Protein 5Y6U (pdb70)

B-factor: mean 15.52, std 7.31, range [3.5, 51.88]

Foldseek 3Di:
DDAFDFLQAAADDPDDGQWDDDDQKIWGDWFWQAGSVGHRDDDDPLRRLVSSVSRVQRRQVSLQHHLQFWAEKEKEFQDVVCVVSSVVSVCVRCVVHDHHYYYDYDPADPVRGGMIMITMGGRD/DDAFDDLQAAAPDDDDGQWDADDQKIWGDKFWQAGSVGDHDDDDPLNRLVSSVSRVQRRQVSSQWHLLFWAEKEKEFQDPVCVVSSVVNVCVRCPVPDHHYDYDYDPADPVRTGMIMITMGGRD/DDAFDDLQAAAPDDDDGQWDADDQKIKGDWFFQAGSVGHHDDDDPLNRLVSSVSNVQRRQVSLQHHLLFWAEKEKEFQDVVCVVSSVVNVCVRCVPPPHHYDYDYDPADVVRTGMIMITMGGRD

Nearest PDB structures (foldseek):
  5y6u-assembly1_C  TM=1.005E+00  e=2.938E-27  Bacillus subtilis subsp. natto BEST195
  3quw-assembly1_A  TM=9.951E-01  e=4.494E-18  Saccharomyces cerevisiae
  2csl-assembly1_B  TM=9.865E-01  e=6.210E-18  Thermus thermophilus HB8
  1jd1-assembly1_F  TM=9.875E-01  e=7.540E-18  Saccharomyces cerevisiae
  7kgc-assembly2_A  TM=9.621E-01  e=3.652E-16  Trichomonas vaginalis

Secondary structure (DSSP, 8-state):
-EEE--TTS----SS--SEEEETTEEEEPPB-SB-TTSPBPPSSHHHHHHHHHHHHHHHHHHTT--GGGEEEEEEEES-GGGHHHHHHHHHHHSSS---EEEEEE-SB-GGG-SEEEEEEEE--/-EEE--TTS----SS--SEEEETTEEEEPPB-SB-TTS-B--S-HHHHHHHHHHHHHHHHHHTT--GGGEEEEEEEES-GGGHHHHHHHHHHHSSSS--EEEEEE-SB-GGG-SEEEEEEEE--/-EEE--TTS----SS--SEEEETTEEEEPPB-SB-TTSPBP-S-HHHHHHHHHHHHHHHHHHTT--GGGEEEEEEEES-GGGHHHHHHHHHHHSSSS--EEEEEE-SB-GGG-SEEEEEEEE--

CATH classification: 3.30.1330.40

Sequence (372 aa):
TKAVHTKHAPAAIGPYSQGIIVNNMFYSSGQIPLTPSGEMVNGDIKEQTHQVFSNLKAVLEEAGASFETVVKATVFIADMEQFAEVNEVYGQYFDTHKPARSCVEVARLPKDALVEIEVIALVKTKAVHTKHAPAAIGPYSQGIIVNNMFYSSGQIPLTPSGEMVNGDIKEQTHQVFSNLKAVLEEAGASFETVVKATVFIADMEQFAEVNEVYGQYFDTHKPARSCVEVARLPKDALVEIEVIALVKTKAVHTKHAPAAIGPYSQGIIVNNMFYSSGQIPLTPSGEMVNGDIKEQTHQVFSNLKAVLEEAGASFETVVKATVFIADMEQFAEVNEVYGQYFDTTHKPARSCVEVARLPKDALVEIEVIALVK

Structure (mmCIF, N/CA/C/O backbone):
data_5Y6U
#
_entry.id   5Y6U
#
_cell.length_a   53.767
_cell.length_b   53.767
_cell.length_c   203.941
_cell.angle_alpha   90.00
_cell.angle_beta   90.00
_cell.angle_gamma   120.00
#
_symmetry.space_group_name_H-M   'P 65'
#
loop_
_entity.id
_entity.type
_entity.pdbx_description
1 polymer 'YabJ protein'
2 non-polymer 'ACETIC ACID'
3 water water
#
loop_
_atom_site.group_PDB
_atom_site.id
_atom_site.type_symbol
_atom_site.label_atom_id
_atom_site.label_alt_id
_atom_site.label_comp_id
_atom_site.label_asym_id
_atom_site.label_entity_id
_atom_site.label_seq_id
_atom_site.pdbx_PDB_ins_code
_atom_site.Cartn_x
_atom_site.Cartn_y
_atom_site.Cartn_z
_atom_site.occupancy
_atom_site.B_iso_or_equiv
_atom_site.auth_seq_id
_atom_site.auth_comp_id
_atom_site.auth_asym_id
_atom_site.auth_atom_id
_atom_site.pdbx_PDB_model_num
ATOM 1 N N . THR A 1 2 ? -35.778 14.118 21.845 1.00 16.58 2 THR A N 1
ATOM 2 C CA . THR A 1 2 ? -35.473 14.955 20.641 1.00 16.76 2 THR A CA 1
ATOM 3 C C . THR A 1 2 ? -35.268 16.410 21.069 1.00 16.43 2 THR A C 1
ATOM 4 O O . THR A 1 2 ? -35.907 16.863 22.012 1.00 16.89 2 THR A O 1
ATOM 8 N N . LYS A 1 3 ? -34.394 17.135 20.369 1.00 15.61 3 LYS A N 1
ATOM 9 C CA . LYS A 1 3 ? -33.910 18.439 20.835 1.00 15.39 3 LYS A CA 1
ATOM 10 C C . LYS A 1 3 ? -33.677 19.398 19.669 1.00 13.70 3 LYS A C 1
ATOM 11 O O . LYS A 1 3 ? -33.110 19.001 18.656 1.00 12.99 3 LYS A O 1
ATOM 17 N N . ALA A 1 4 ? -34.099 20.653 19.831 1.00 12.58 4 ALA A N 1
ATOM 18 C CA . ALA A 1 4 ? -33.757 21.723 18.894 1.00 12.16 4 ALA A CA 1
ATOM 19 C C . ALA A 1 4 ? -32.351 22.234 19.193 1.00 11.86 4 ALA A C 1
ATOM 20 O O . ALA A 1 4 ? -31.952 22.327 20.354 1.00 12.40 4 ALA A O 1
ATOM 22 N N . VAL A 1 5 ? -31.620 22.566 18.136 1.00 11.35 5 VAL A N 1
ATOM 23 C CA . VAL A 1 5 ? -30.234 23.022 18.225 1.00 11.32 5 VAL A CA 1
ATOM 24 C C . VAL A 1 5 ? -30.223 24.546 18.077 1.00 11.31 5 VAL A C 1
ATOM 25 O O . VAL A 1 5 ? -30.849 25.085 17.159 1.00 11.13 5 VAL A O 1
ATOM 29 N N . HIS A 1 6 ? -29.539 25.223 18.999 1.00 11.39 6 HIS A N 1
ATOM 30 C CA . HIS A 1 6 ? -29.437 26.689 19.005 1.00 11.77 6 HIS A CA 1
ATOM 31 C C . HIS A 1 6 ? -27.982 27.084 19.198 1.00 11.36 6 HIS A C 1
ATOM 32 O O . HIS A 1 6 ? -27.359 26.696 20.193 1.00 11.56 6 HIS A O 1
ATOM 39 N N . THR A 1 7 ? -27.452 27.870 18.266 1.00 10.98 7 THR A N 1
ATOM 40 C CA . THR A 1 7 ? -26.098 28.414 18.386 1.00 10.82 7 THR A CA 1
ATOM 41 C C . THR A 1 7 ? -26.057 29.873 17.948 1.00 11.01 7 THR A C 1
ATOM 42 O O . THR A 1 7 ? -26.646 30.242 16.932 1.00 10.64 7 THR A O 1
ATOM 46 N N . LYS A 1 8 ? -25.331 30.691 18.711 1.00 11.11 8 LYS A N 1
ATOM 47 C CA . LYS A 1 8 ? -25.100 32.091 18.352 1.00 11.51 8 LYS A CA 1
ATOM 48 C C . LYS A 1 8 ? -24.004 32.273 17.293 1.00 10.94 8 LYS A C 1
ATOM 49 O O . LYS A 1 8 ? -23.729 33.398 16.881 1.00 10.85 8 LYS A O 1
ATOM 55 N N . HIS A 1 9 ? -23.395 31.178 16.832 1.00 10.54 9 HIS A N 1
ATOM 56 C CA . HIS A 1 9 ? -22.288 31.240 15.872 1.00 10.46 9 HIS A CA 1
ATOM 57 C C . HIS A 1 9 ? -22.725 30.911 14.445 1.00 10.40 9 HIS A C 1
ATOM 58 O O . HIS A 1 9 ? -21.900 30.710 13.567 1.00 10.38 9 HIS A O 1
ATOM 65 N N . ALA A 1 10 ? -24.038 30.881 14.235 1.00 10.20 10 ALA A N 1
ATOM 66 C CA . ALA A 1 10 ? -24.644 30.871 12.912 1.00 10.26 10 ALA A CA 1
ATOM 67 C C . ALA A 1 10 ? -25.802 31.871 12.963 1.00 10.36 10 ALA A C 1
ATOM 68 O O . ALA A 1 10 ? -26.252 32.225 14.055 1.00 10.11 10 ALA A O 1
ATOM 70 N N . PRO A 1 11 ? -26.296 32.330 11.797 1.00 10.56 11 PRO A N 1
ATOM 71 C CA . PRO A 1 11 ? -27.477 33.201 11.811 1.00 10.85 11 PRO A CA 1
ATOM 72 C C . PRO A 1 11 ? -28.643 32.585 12.584 1.00 10.82 11 PRO A C 1
ATOM 73 O O . PRO A 1 11 ? -28.875 31.369 12.516 1.00 10.69 11 PRO A O 1
ATOM 77 N N . ALA A 1 12 ? -29.359 33.419 13.327 1.00 11.02 12 ALA A N 1
ATOM 78 C CA . ALA A 1 12 ? -30.475 32.962 14.137 1.00 11.44 12 ALA A CA 1
ATOM 79 C C . ALA A 1 12 ? -31.600 32.437 13.263 1.00 11.53 12 ALA A C 1
ATOM 80 O O . ALA A 1 12 ? -31.855 32.972 12.187 1.00 11.74 12 ALA A O 1
ATOM 82 N N . ALA A 1 13 ? -32.254 31.372 13.721 1.00 11.99 13 ALA A N 1
ATOM 83 C CA . ALA A 1 13 ? -33.478 30.914 13.084 1.00 12.33 13 ALA A CA 1
ATOM 84 C C . ALA A 1 13 ? -34.576 31.883 13.503 1.00 12.82 13 ALA A C 1
ATOM 85 O O . ALA A 1 13 ? -34.908 31.962 14.677 1.00 14.17 13 ALA A O 1
ATOM 87 N N . ILE A 1 14 ? -35.094 32.644 12.541 1.00 13.00 14 ILE A N 1
ATOM 88 C CA . ILE A 1 14 ? -36.100 33.667 12.795 1.00 13.49 14 ILE A CA 1
ATOM 89 C C . ILE A 1 14 ? -37.429 33.186 12.219 1.00 13.09 14 ILE A C 1
ATOM 90 O O . ILE A 1 14 ? -37.635 33.234 11.006 1.00 13.97 14 ILE A O 1
ATOM 95 N N . GLY A 1 15 ? -38.312 32.721 13.099 1.00 12.58 15 GLY A N 1
ATOM 96 C CA . GLY A 1 15 ? -39.619 32.199 12.701 1.00 12.03 15 GLY A CA 1
ATOM 97 C C . GLY A 1 15 ? -39.804 30.729 13.054 1.00 11.50 15 GLY A C 1
ATOM 98 O O . GLY A 1 15 ? -39.163 30.217 13.980 1.00 11.35 15 GLY A O 1
ATOM 99 N N . PRO A 1 16 ? -40.684 30.027 12.314 1.00 10.87 16 PRO A N 1
ATOM 100 C CA . PRO A 1 16 ? -41.147 28.700 12.726 1.00 10.44 16 PRO A CA 1
ATOM 101 C C . PRO A 1 16 ? -40.226 27.537 12.325 1.00 10.11 16 PRO A C 1
ATOM 102 O O . PRO A 1 16 ? -40.685 26.541 11.777 1.00 10.00 16 PRO A O 1
ATOM 106 N N . TYR A 1 17 ? -38.937 27.666 12.622 1.00 9.72 17 TYR A N 1
ATOM 107 C CA . TYR A 1 17 ? -37.956 26.618 12.329 1.00 9.61 17 TYR A CA 1
ATOM 108 C C . TYR A 1 17 ? -36.789 26.758 13.295 1.00 9.36 17 TYR A C 1
ATOM 109 O O . TYR A 1 17 ? -36.652 27.788 13.965 1.00 9.21 17 TYR A O 1
ATOM 118 N N . SER A 1 18 ? -35.978 25.708 13.370 1.00 8.96 18 SER A N 1
ATOM 119 C CA . SER A 1 18 ? -34.766 25.686 14.188 1.00 9.03 18 SER A CA 1
ATOM 120 C C . SER A 1 18 ? -33.572 25.502 13.283 1.00 9.01 18 SER A C 1
ATOM 121 O O . SER A 1 18 ? -33.691 24.913 12.208 1.00 8.90 18 SER A O 1
ATOM 124 N N . GLN A 1 19 ? -32.413 25.984 13.726 1.00 9.08 19 GLN A N 1
ATOM 125 C CA . GLN A 1 19 ? -31.161 25.767 12.994 1.00 8.95 19 GLN A CA 1
ATOM 126 C C . GLN A 1 19 ? -30.916 24.285 12.709 1.00 8.77 19 GLN A C 1
ATOM 127 O O . GLN A 1 19 ? -30.356 23.927 11.673 1.00 8.81 19 GLN A O 1
ATOM 133 N N . GLY A 1 20 ? -31.328 23.436 13.641 1.00 8.50 20 GLY A N 1
ATOM 134 C CA . GLY A 1 20 ? -31.411 22.011 13.388 1.00 8.53 20 GLY A CA 1
ATOM 135 C C . GLY A 1 20 ? -32.143 21.281 14.490 1.00 8.63 20 GLY A C 1
ATOM 136 O O . GLY A 1 20 ? -32.528 21.885 15.496 1.00 8.44 20 GLY A O 1
ATOM 137 N N . ILE A 1 21 ? -32.321 19.977 14.284 1.00 8.73 21 ILE A N 1
ATOM 138 C CA . ILE A 1 21 ? -33.027 19.096 15.209 1.00 9.01 21 ILE A CA 1
ATOM 139 C C . ILE A 1 21 ? -32.219 17.818 15.366 1.00 8.97 21 ILE A C 1
ATOM 140 O O . ILE A 1 21 ? -31.760 17.255 14.372 1.00 9.57 21 ILE A O 1
ATOM 145 N N . ILE A 1 22 ? -32.071 17.366 16.610 1.00 8.93 22 ILE A N 1
ATOM 146 C CA . ILE A 1 22 ? -31.518 16.050 16.907 1.00 8.94 22 ILE A CA 1
ATOM 147 C C . ILE A 1 22 ? -32.683 15.121 17.197 1.00 8.80 22 ILE A C 1
ATOM 148 O O . ILE A 1 22 ? -33.545 15.443 18.017 1.00 8.78 22 ILE A O 1
ATOM 153 N N . VAL A 1 23 ? -32.696 13.973 16.527 1.00 8.76 23 VAL A N 1
ATOM 154 C CA . VAL A 1 23 ? -33.686 12.928 16.772 1.00 8.82 23 VAL A CA 1
ATOM 155 C C . VAL A 1 23 ? -32.960 11.589 16.715 1.00 8.85 23 VAL A C 1
ATOM 156 O O . VAL A 1 23 ? -32.150 11.360 15.810 1.00 8.92 23 VAL A O 1
ATOM 160 N N . ASN A 1 24 ? -33.247 10.714 17.681 1.00 9.00 24 ASN A N 1
ATOM 161 C CA . ASN A 1 24 ? -32.513 9.464 17.823 1.00 9.09 24 ASN A CA 1
ATOM 162 C C . ASN A 1 24 ? -31.017 9.817 17.919 1.00 9.03 24 ASN A C 1
ATOM 163 O O . ASN A 1 24 ? -30.652 10.633 18.765 1.00 9.00 24 ASN A O 1
ATOM 168 N N . ASN A 1 25 ? -30.169 9.250 17.061 1.00 9.09 25 ASN A N 1
ATOM 169 C CA . ASN A 1 25 ? -28.752 9.619 17.010 1.00 9.15 25 ASN A CA 1
ATOM 170 C C . ASN A 1 25 ? -28.399 10.445 15.767 1.00 9.43 25 ASN A C 1
ATOM 171 O O . ASN A 1 25 ? -27.236 10.515 15.390 1.00 9.53 25 ASN A O 1
ATOM 176 N N . MET A 1 26 ? -29.398 11.091 15.163 1.00 9.47 26 MET A N 1
ATOM 177 C CA . MET A 1 26 ? -29.210 11.839 13.916 1.00 9.66 26 MET A CA 1
ATOM 178 C C . MET A 1 26 ? -29.495 13.322 14.089 1.00 9.52 26 MET A C 1
ATOM 179 O O . MET A 1 26 ? -30.325 13.722 14.906 1.00 9.70 26 MET A O 1
ATOM 184 N N . PHE A 1 27 ? -28.793 14.121 13.291 1.00 9.17 27 PHE A N 1
ATOM 185 C CA . PHE A 1 27 ? -28.938 15.571 13.275 1.00 9.14 27 PHE A CA 1
ATOM 186 C C . PHE A 1 27 ? -29.395 15.990 11.887 1.00 8.95 27 PHE A C 1
ATOM 187 O O . PHE A 1 27 ? -28.771 15.610 10.895 1.00 9.13 27 PHE A O 1
ATOM 195 N N . TYR A 1 28 ? -30.485 16.753 11.830 1.00 8.69 28 TYR A N 1
ATOM 196 C CA . TYR A 1 28 ? -30.950 17.393 10.599 1.00 8.56 28 TYR A CA 1
ATOM 197 C C . TYR A 1 28 ? -30.717 18.891 10.709 1.00 8.31 28 TYR A C 1
ATOM 198 O O . TYR A 1 28 ? -31.285 19.514 11.587 1.00 8.37 28 TYR A O 1
ATOM 207 N N . SER A 1 29 ? -29.911 19.467 9.813 1.00 8.15 29 SER A N 1
ATOM 208 C CA . SER A 1 29 ? -29.772 20.921 9.746 1.00 8.09 29 SER A CA 1
ATOM 209 C C . SER A 1 29 ? -30.871 21.535 8.883 1.00 8.15 29 SER A C 1
ATOM 210 O O . SER A 1 29 ? -31.377 20.907 7.955 1.00 7.94 29 SER A O 1
ATOM 213 N N . SER A 1 30 ? -31.200 22.784 9.179 1.00 8.28 30 SER A N 1
ATOM 214 C CA . SER A 1 30 ? -31.861 23.644 8.206 1.00 8.52 30 SER A CA 1
ATOM 215 C C . SER A 1 30 ? -30.872 24.009 7.094 1.00 8.76 30 SER A C 1
ATOM 216 O O . SER A 1 30 ? -29.647 23.955 7.286 1.00 8.78 30 SER A O 1
ATOM 219 N N . GLY A 1 31 ? -31.390 24.369 5.923 1.00 9.10 31 GLY A N 1
ATOM 220 C CA . GLY A 1 31 ? -30.525 24.845 4.844 1.00 9.48 31 GLY A CA 1
ATOM 221 C C . GLY A 1 31 ? -29.857 26.147 5.256 1.00 9.92 31 GLY A C 1
ATOM 222 O O . GLY A 1 31 ? -30.524 27.070 5.736 1.00 10.54 31 GLY A O 1
ATOM 223 N N . GLN A 1 32 ? -28.536 26.207 5.113 1.00 10.25 32 GLN A N 1
ATOM 224 C CA . GLN A 1 32 ? -27.780 27.410 5.444 1.00 10.88 32 GLN A CA 1
ATOM 225 C C . GLN A 1 32 ? -27.472 28.219 4.195 1.00 11.06 32 GLN A C 1
ATOM 226 O O . GLN A 1 32 ? -27.031 27.664 3.189 1.00 10.84 32 GLN A O 1
ATOM 232 N N . ILE A 1 33 ? -27.717 29.528 4.285 1.00 11.27 33 ILE A N 1
ATOM 233 C CA . ILE A 1 33 ? -27.367 30.488 3.239 1.00 11.67 33 ILE A CA 1
ATOM 234 C C .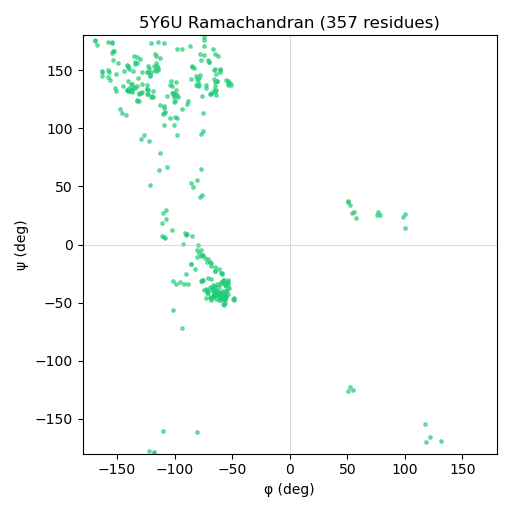 ILE A 1 33 ? -26.207 31.366 3.739 1.00 11.92 33 ILE A C 1
ATOM 235 O O . ILE A 1 33 ? -25.819 31.273 4.915 1.00 11.94 33 ILE A O 1
ATOM 240 N N . PRO A 1 34 ? -25.639 32.223 2.865 1.00 12.24 34 PRO A N 1
ATOM 241 C CA . PRO A 1 34 ? -24.419 32.944 3.262 1.00 12.49 34 PRO A CA 1
ATOM 242 C C . PRO A 1 34 ? -24.604 34.159 4.191 1.00 12.77 34 PRO A C 1
ATOM 243 O O . PRO A 1 34 ? -23.924 35.172 4.016 1.00 13.49 34 PRO A O 1
ATOM 247 N N . LEU A 1 35 ? -25.492 34.054 5.177 1.00 12.91 35 LEU A N 1
ATOM 248 C CA . LEU A 1 35 ? -25.650 35.096 6.189 1.00 13.21 35 LEU A CA 1
ATOM 249 C C . LEU A 1 35 ? -24.591 34.940 7.267 1.00 13.32 35 LEU A C 1
ATOM 250 O O . LEU A 1 35 ? -24.213 33.824 7.633 1.00 13.48 35 LEU A O 1
ATOM 255 N N . THR A 1 36 ? -24.135 36.071 7.794 1.00 13.46 36 THR A N 1
ATOM 256 C CA . THR A 1 36 ? -23.280 36.068 8.978 1.00 13.36 36 THR A CA 1
ATOM 257 C C . THR A 1 36 ? -24.156 35.851 10.215 1.00 12.97 36 THR A C 1
ATOM 258 O O . THR A 1 36 ? -25.377 36.044 10.150 1.00 12.53 36 THR A O 1
ATOM 262 N N . PRO A 1 37 ? -23.548 35.486 11.360 1.00 12.95 37 PRO A N 1
ATOM 263 C CA . PRO A 1 37 ? -24.350 35.388 12.586 1.00 13.29 37 PRO A CA 1
ATOM 264 C C . PRO A 1 37 ? -25.166 36.643 12.958 1.00 14.03 37 PRO A C 1
ATOM 265 O O . PRO A 1 37 ? -26.268 36.512 13.503 1.00 14.20 37 PRO A O 1
ATOM 269 N N . SER A 1 38 ? -24.651 37.833 12.640 1.00 15.13 38 SER A N 1
ATOM 270 C CA . SER A 1 38 ? -25.387 39.087 12.876 1.00 16.37 38 SER A CA 1
ATOM 271 C C . SER A 1 38 ? -26.525 39.343 11.874 1.00 17.07 38 SER A C 1
ATOM 272 O O . SER A 1 38 ? -27.302 40.282 12.059 1.00 17.75 38 SER A O 1
ATOM 275 N N . GLY A 1 39 ? -26.607 38.540 10.811 1.00 17.80 39 GLY A N 1
ATOM 276 C CA . GLY A 1 39 ? -27.761 38.532 9.901 1.00 19.20 39 GLY A CA 1
ATOM 277 C C . GLY A 1 39 ? -27.588 39.294 8.599 1.00 20.61 39 GLY A C 1
ATOM 278 O O . GLY A 1 39 ? -28.571 39.555 7.905 1.00 22.31 39 GLY A O 1
ATOM 279 N N . GLU A 1 40 ? -26.349 39.642 8.258 1.00 21.91 40 GLU A N 1
ATOM 280 C CA . GLU A 1 40 ? -26.047 40.329 7.004 1.00 23.60 40 GLU A CA 1
ATOM 281 C C . GLU A 1 40 ? -25.558 39.314 5.978 1.00 22.89 40 GLU A C 1
ATOM 282 O O . GLU A 1 40 ? -24.814 38.390 6.320 1.00 21.37 40 GLU A O 1
ATOM 288 N N . MET A 1 41 ? -25.992 39.469 4.726 1.00 22.81 41 MET A N 1
ATOM 289 C CA . MET A 1 41 ? -25.497 38.617 3.646 1.00 23.61 41 MET A CA 1
ATOM 290 C C . MET A 1 41 ? -24.015 38.898 3.459 1.00 25.32 41 MET A C 1
ATOM 291 O O . MET A 1 41 ? -23.594 40.059 3.481 1.00 26.78 41 MET A O 1
ATOM 296 N N . VAL A 1 42 ? -23.232 37.835 3.295 1.00 27.09 42 VAL A N 1
ATOM 297 C CA . VAL A 1 42 ? -21.778 37.962 3.205 1.00 28.72 42 VAL A CA 1
ATOM 298 C C . VAL A 1 42 ? -21.368 38.730 1.956 1.00 30.01 42 VAL A C 1
ATOM 299 O O . VAL A 1 42 ? -21.951 38.569 0.883 1.00 30.09 42 VAL A O 1
ATOM 303 N N . ASN A 1 43 ? -20.358 39.572 2.147 1.00 32.30 43 ASN A N 1
ATOM 304 C CA . ASN A 1 43 ? -19.733 40.343 1.078 1.00 33.55 43 ASN A CA 1
ATOM 305 C C . ASN A 1 43 ? -18.767 39.465 0.283 1.00 33.14 43 ASN A C 1
ATOM 306 O O . ASN A 1 43 ? -18.017 38.672 0.866 1.00 33.94 43 ASN A O 1
ATOM 311 N N . GLY A 1 44 ? -18.803 39.596 -1.043 1.00 31.11 44 GLY A N 1
ATOM 312 C CA . GLY A 1 44 ? -17.808 38.977 -1.924 1.00 30.31 44 GLY A CA 1
ATOM 313 C C . GLY A 1 44 ? -18.360 37.966 -2.909 1.00 28.95 44 GLY A C 1
ATOM 314 O O . GLY A 1 44 ? -19.574 37.839 -3.081 1.00 28.53 44 GLY A O 1
ATOM 315 N N . ASP A 1 45 ? -17.441 37.249 -3.553 1.00 27.72 45 ASP A N 1
ATOM 316 C CA . ASP A 1 45 ? -17.777 36.296 -4.619 1.00 27.11 45 ASP A CA 1
ATOM 317 C C . ASP A 1 45 ? -18.410 35.002 -4.086 1.00 25.20 45 ASP A C 1
ATOM 318 O O . ASP A 1 45 ? 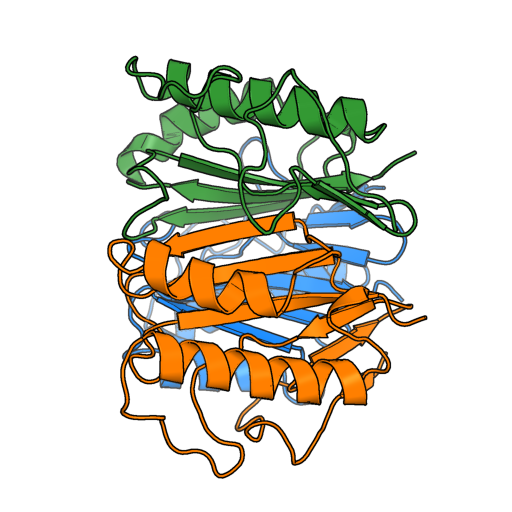-18.547 34.816 -2.870 1.00 25.04 45 ASP A O 1
ATOM 323 N N . ILE A 1 46 ? -18.809 34.129 -5.009 1.00 23.14 46 ILE A N 1
ATOM 324 C CA . ILE A 1 46 ? -19.404 32.827 -4.669 1.00 21.65 46 ILE A CA 1
ATOM 325 C C . ILE A 1 46 ? -18.550 31.991 -3.698 1.00 20.84 46 ILE A C 1
ATOM 326 O O . ILE A 1 46 ? -19.106 31.322 -2.824 1.00 19.43 46 ILE A O 1
ATOM 331 N N . LYS A 1 47 ? -17.222 32.035 -3.837 1.00 20.00 47 LYS A N 1
ATOM 332 C CA . LYS A 1 47 ? -16.336 31.306 -2.914 1.00 20.09 47 LYS A CA 1
ATOM 333 C C . LYS A 1 47 ? -16.445 31.857 -1.486 1.00 19.97 47 LYS A C 1
ATOM 334 O O . LYS A 1 47 ? -16.515 31.081 -0.531 1.00 18.49 47 LYS A O 1
ATOM 340 N N . GLU A 1 48 ? -16.492 33.184 -1.349 1.00 20.30 48 GLU A N 1
ATOM 341 C CA . GLU A 1 48 ? -16.685 33.816 -0.033 1.00 20.94 48 GLU A CA 1
ATOM 342 C C . GLU A 1 48 ? -18.048 33.447 0.564 1.00 19.82 48 GLU A C 1
ATOM 343 O O . GLU A 1 48 ? -18.141 33.137 1.758 1.00 19.11 48 GLU A O 1
ATOM 349 N N . GLN A 1 49 ? -19.094 33.485 -0.265 1.00 18.60 49 GLN A N 1
ATOM 350 C CA . GLN A 1 49 ? -20.447 33.094 0.160 1.00 18.04 49 GLN A CA 1
ATOM 351 C C . GLN A 1 49 ? -20.479 31.636 0.634 1.00 16.35 49 GLN A C 1
ATOM 352 O O . GLN A 1 49 ? -21.068 31.331 1.672 1.00 15.57 49 GLN A O 1
ATOM 358 N N . THR A 1 50 ? -19.837 30.748 -0.121 1.00 14.63 50 THR A N 1
ATOM 359 C CA . THR A 1 50 ? -19.799 29.321 0.224 1.00 13.73 50 THR A CA 1
ATOM 360 C C . THR A 1 50 ? -19.024 29.079 1.526 1.00 13.32 50 THR A C 1
ATOM 361 O O . THR A 1 50 ? -19.446 28.280 2.357 1.00 12.50 50 THR A O 1
ATOM 365 N N . HIS A 1 51 ? -17.903 29.777 1.713 1.00 13.25 51 HIS A N 1
ATOM 366 C CA . HIS A 1 51 ? -17.181 29.712 2.988 1.00 13.21 51 HIS A CA 1
ATOM 367 C C . HIS A 1 51 ? -18.077 30.079 4.172 1.00 12.60 51 HIS A C 1
ATOM 368 O O . HIS A 1 51 ? -18.007 29.429 5.219 1.00 12.42 51 HIS A O 1
ATOM 375 N N . GLN A 1 52 ? -18.921 31.098 4.008 1.00 12.04 52 GLN A N 1
ATOM 376 C CA . GLN A 1 52 ? -19.841 31.500 5.075 1.00 11.89 52 GLN A CA 1
ATOM 377 C C . GLN A 1 52 ? -20.875 30.419 5.353 1.00 11.47 52 GLN A C 1
ATOM 378 O O . GLN A 1 52 ? -21.176 30.140 6.513 1.00 11.39 52 GLN A O 1
ATOM 384 N N . VAL A 1 53 ? -21.423 29.825 4.295 1.00 11.23 53 VAL A N 1
ATOM 385 C CA . VAL A 1 53 ? -22.351 28.702 4.464 1.00 10.83 53 VAL A CA 1
ATOM 386 C C . VAL A 1 53 ? -21.689 27.600 5.300 1.00 10.64 53 VAL A C 1
ATOM 387 O O . VAL A 1 53 ? -22.304 27.080 6.231 1.00 10.21 53 VAL A O 1
ATOM 391 N N . PHE A 1 54 ? -20.425 27.290 5.003 1.00 10.44 54 PHE A N 1
ATOM 392 C CA . PHE A 1 54 ? -19.701 26.257 5.748 1.00 10.37 54 PHE A CA 1
ATOM 393 C C . PHE A 1 54 ? -19.371 26.647 7.189 1.00 10.43 54 PHE A C 1
ATOM 394 O O . PHE A 1 54 ? -19.432 25.810 8.077 1.00 10.47 54 PHE A O 1
ATOM 402 N N . SER A 1 55 ? -19.051 27.917 7.426 1.00 10.70 55 SER A N 1
ATOM 403 C CA . SER A 1 55 ? -18.899 28.411 8.795 1.00 10.94 55 SER A CA 1
ATOM 404 C C . SER A 1 55 ? -20.199 28.210 9.586 1.00 10.51 55 SER A C 1
ATOM 405 O O . SER A 1 55 ? -20.174 27.758 10.721 1.00 10.15 55 SER A O 1
ATOM 408 N N . ASN A 1 56 ? -21.330 28.506 8.954 1.00 10.39 56 ASN A N 1
ATOM 409 C CA . ASN A 1 56 ? -22.638 28.326 9.579 1.00 10.19 56 ASN A CA 1
ATOM 410 C C . ASN A 1 56 ? -22.942 26.849 9.847 1.00 10.17 56 ASN A C 1
ATOM 411 O O . ASN A 1 56 ? -23.402 26.503 10.930 1.00 10.03 56 ASN A O 1
ATOM 416 N N . LEU A 1 57 ? -22.665 25.986 8.872 1.00 10.18 57 LEU A N 1
ATOM 417 C CA . LEU A 1 57 ? -22.851 24.542 9.053 1.00 10.39 57 LEU A CA 1
ATOM 418 C C . LEU A 1 57 ? -21.957 24.007 10.167 1.00 10.32 57 LEU A C 1
ATOM 419 O O . LEU A 1 57 ? -22.394 23.208 10.984 1.00 10.10 57 LEU A O 1
ATOM 424 N N . LYS A 1 58 ? -20.708 24.462 10.195 1.00 10.22 58 LYS A N 1
ATOM 425 C CA . LYS A 1 58 ? -19.765 24.067 11.243 1.00 10.61 58 LYS A CA 1
ATOM 426 C C . LYS A 1 58 ? -20.332 24.381 12.622 1.00 10.29 58 LYS A C 1
ATOM 427 O O . LYS A 1 58 ? -20.311 23.534 13.518 1.00 10.08 58 LYS A O 1
ATOM 433 N N . ALA A 1 59 ? -20.843 25.601 12.779 1.00 9.85 59 ALA A N 1
ATOM 434 C CA . ALA A 1 59 ? -21.416 26.037 14.047 1.00 9.84 59 ALA A CA 1
ATOM 435 C C . ALA A 1 59 ? -22.588 25.172 14.501 1.00 9.76 59 ALA A C 1
ATOM 436 O O . ALA A 1 59 ? -22.658 24.785 15.668 1.00 9.94 59 ALA A O 1
ATOM 438 N N . VAL A 1 60 ? -23.508 24.865 13.590 1.00 9.71 60 VAL A N 1
ATOM 439 C CA . VAL A 1 60 ? -24.704 24.110 13.986 1.00 9.71 60 VAL A CA 1
ATOM 440 C C . VAL A 1 60 ? -24.363 22.635 14.220 1.00 9.71 60 VAL A C 1
ATOM 441 O O . VAL A 1 60 ? -24.861 22.027 15.167 1.00 9.67 60 VAL A O 1
ATOM 448 N N . LEU A 1 61 ? -23.490 22.077 13.383 1.00 9.82 61 LEU A N 1
ATOM 449 C CA . LEU A 1 61 ? -23.010 20.699 13.574 1.00 9.97 61 LEU A CA 1
ATOM 450 C C . LEU A 1 61 ? -22.341 20.515 14.935 1.00 10.41 61 LEU A C 1
ATOM 451 O O . LEU A 1 61 ? -22.683 19.596 15.677 1.00 10.13 61 LEU A O 1
ATOM 456 N N . GLU A 1 62 ? -21.394 21.398 15.248 1.00 11.08 62 GLU A N 1
ATOM 457 C CA . GLU A 1 62 ? -20.648 21.302 16.511 1.00 11.94 62 GLU A CA 1
ATOM 458 C C . GLU A 1 62 ? -21.556 21.473 17.729 1.00 11.55 62 GLU A C 1
ATOM 459 O O . GLU A 1 62 ? -21.402 20.748 18.714 1.00 11.42 62 GLU A O 1
ATOM 465 N N . GLU A 1 63 ? -22.515 22.396 17.655 1.00 11.33 63 GLU A N 1
ATOM 466 C CA . GLU A 1 63 ? -23.502 22.557 18.732 1.00 11.41 63 GLU A CA 1
ATOM 467 C C . GLU A 1 63 ? -24.337 21.282 18.928 1.00 11.38 63 GLU A C 1
ATOM 468 O O . GLU A 1 63 ? -24.669 20.920 20.062 1.00 11.82 63 GLU A O 1
ATOM 474 N N . ALA A 1 64 ? -24.646 20.593 17.828 1.00 11.00 64 ALA A N 1
ATOM 475 C CA . ALA A 1 64 ? -25.380 19.323 17.864 1.00 10.89 64 ALA A CA 1
ATOM 476 C C . ALA A 1 64 ? -24.549 18.102 18.289 1.00 11.00 64 ALA A C 1
ATOM 477 O O . ALA A 1 64 ? -25.101 17.008 18.422 1.00 11.43 64 ALA A O 1
ATOM 479 N N . GLY A 1 65 ? -23.244 18.271 18.492 1.00 10.80 65 GLY A N 1
ATOM 480 C CA . GLY A 1 65 ? -22.367 17.146 18.797 1.00 10.84 65 GLY A CA 1
ATOM 481 C C . GLY A 1 65 ? -22.045 16.306 17.576 1.00 10.87 65 GLY A C 1
ATOM 482 O O . GLY A 1 65 ? -21.787 15.105 17.693 1.00 11.21 65 GLY A O 1
ATOM 483 N N . ALA A 1 66 ? -22.060 16.951 16.408 1.00 10.72 66 ALA A N 1
ATOM 484 C CA . ALA A 1 66 ? -21.702 16.335 15.134 1.00 10.63 66 ALA A CA 1
ATOM 485 C C . ALA A 1 66 ? -20.545 17.142 14.540 1.00 10.56 66 ALA A C 1
ATOM 486 O O . ALA A 1 66 ? -20.055 18.087 15.160 1.00 10.92 66 ALA A O 1
ATOM 488 N N . SER A 1 67 ? -20.104 16.769 13.346 1.00 10.57 67 SER A N 1
ATOM 489 C CA . SER A 1 67 ? -19.030 17.487 12.665 1.00 10.78 67 SER A CA 1
ATOM 490 C C . SER A 1 67 ? -19.126 17.198 11.181 1.00 10.61 67 SER A C 1
ATOM 491 O O . SER A 1 67 ? -19.919 16.355 10.771 1.00 10.64 67 SER A O 1
ATOM 494 N N . PHE A 1 68 ? -18.296 17.853 10.377 1.00 10.68 68 PHE A N 1
ATOM 495 C CA . PHE A 1 68 ? -18.219 17.503 8.953 1.00 10.89 68 PHE A CA 1
ATOM 496 C C . PHE A 1 68 ? -17.855 16.028 8.751 1.00 11.37 68 PHE A C 1
ATOM 497 O O . PHE A 1 68 ? -18.307 15.409 7.794 1.00 11.10 68 PHE A O 1
ATOM 505 N N . GLU A 1 69 ? -17.091 15.455 9.685 1.00 12.13 69 GLU A N 1
ATOM 506 C CA . GLU A 1 69 ? -16.685 14.046 9.605 1.00 12.77 69 GLU A CA 1
ATOM 507 C C . GLU A 1 69 ? -17.834 13.049 9.780 1.00 12.12 69 GLU A C 1
ATOM 508 O O . GLU A 1 69 ? -17.674 11.876 9.442 1.00 12.55 69 GLU A O 1
ATOM 514 N N . THR A 1 70 ? -18.963 13.495 10.338 1.00 11.39 70 THR A N 1
ATOM 515 C CA . THR A 1 70 ? -20.114 12.620 10.559 1.00 10.95 70 THR A CA 1
ATOM 516 C C . THR A 1 70 ? -21.314 12.960 9.670 1.00 10.54 70 THR A C 1
ATOM 517 O O . THR A 1 70 ? -22.377 12.367 9.841 1.00 10.46 70 THR A O 1
ATOM 521 N N . VAL A 1 71 ? -21.140 13.883 8.721 1.00 10.16 71 VAL A N 1
ATOM 522 C CA . VAL A 1 71 ? -22.205 14.186 7.755 1.00 10.05 71 VAL A CA 1
ATOM 523 C C 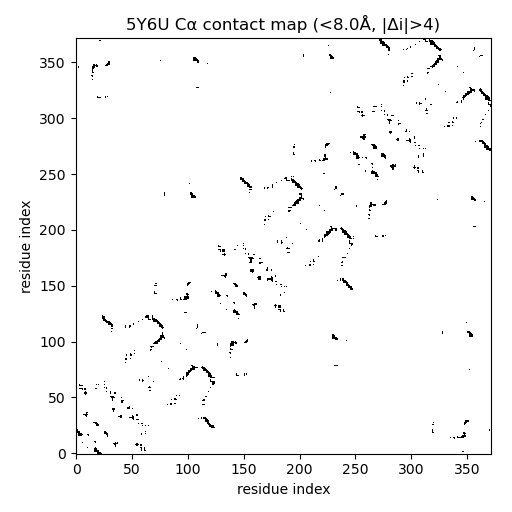. VAL A 1 71 ? -22.384 12.992 6.822 1.00 10.11 71 VAL A C 1
ATOM 524 O O . VAL A 1 71 ? -21.412 12.482 6.263 1.00 10.63 71 VAL A O 1
ATOM 528 N N . VAL A 1 72 ? -23.632 12.557 6.676 1.00 9.83 72 VAL A N 1
ATOM 529 C CA . VAL A 1 72 ? -23.983 11.413 5.827 1.00 9.94 72 VAL A CA 1
ATOM 530 C C . VAL A 1 72 ? -24.510 11.833 4.454 1.00 9.56 72 VAL A C 1
ATOM 531 O O . VAL A 1 72 ? -24.266 11.154 3.458 1.00 9.29 72 VAL A O 1
ATOM 535 N N . LYS A 1 73 ? -25.220 12.95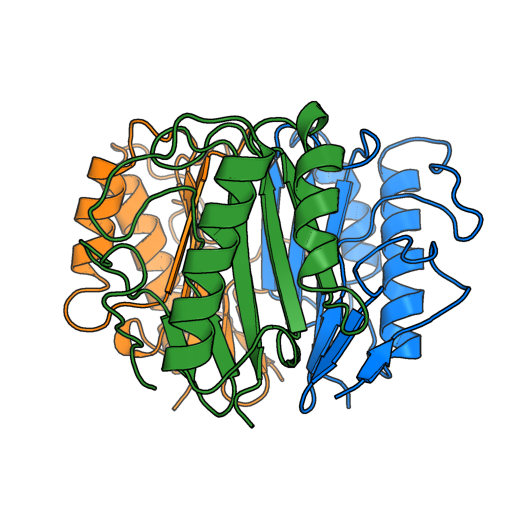9 4.404 1.00 9.37 73 LYS A N 1
ATOM 536 C CA . LYS A 1 73 ? -25.897 13.404 3.187 1.00 9.59 73 LYS A CA 1
ATOM 537 C C . LYS A 1 73 ? -25.978 14.916 3.199 1.00 9.34 73 LYS A C 1
ATOM 538 O O . LYS A 1 73 ? -26.358 15.507 4.208 1.00 9.47 73 LYS A O 1
ATOM 544 N N . ALA A 1 74 ? -25.613 15.525 2.075 1.00 9.12 74 ALA A N 1
ATOM 545 C CA . ALA A 1 74 ? -25.774 16.956 1.875 1.00 9.14 74 ALA A CA 1
ATOM 546 C C . ALA A 1 74 ? -26.629 17.204 0.644 1.00 9.14 74 ALA A C 1
ATOM 547 O O . ALA A 1 74 ? -26.670 16.379 -0.273 1.00 9.55 74 ALA A O 1
ATOM 549 N N . THR A 1 75 ? -27.333 18.329 0.629 1.00 9.01 75 THR A N 1
ATOM 550 C CA . THR A 1 75 ? -27.945 18.817 -0.603 1.00 9.18 75 THR A CA 1
ATOM 551 C C . THR A 1 75 ? -27.442 20.236 -0.830 1.00 9.10 75 THR A C 1
ATOM 552 O O . THR A 1 75 ? -27.470 21.063 0.084 1.00 9.21 75 THR A O 1
ATOM 556 N N . VAL A 1 76 ? -26.958 20.488 -2.047 1.00 9.05 76 VAL A N 1
ATOM 557 C CA . VAL A 1 76 ? -26.476 21.797 -2.456 1.00 9.24 76 VAL A CA 1
ATOM 558 C C . VAL A 1 76 ? -27.489 22.346 -3.455 1.00 9.06 76 VAL A C 1
ATOM 559 O O . VAL A 1 76 ? -27.652 21.801 -4.547 1.00 9.28 76 VAL A O 1
ATOM 563 N N . PHE A 1 77 ? -28.174 23.414 -3.063 1.00 9.00 77 PHE A N 1
ATOM 564 C CA . PHE A 1 77 ? -29.056 24.149 -3.955 1.00 9.21 77 PHE A CA 1
ATOM 565 C C . PHE A 1 77 ? -28.290 25.378 -4.425 1.00 9.27 77 PHE A C 1
ATOM 566 O O . PHE A 1 77 ? -27.840 26.176 -3.595 1.00 9.60 77 PHE A O 1
ATOM 574 N N . ILE A 1 78 ? -28.142 25.535 -5.742 1.00 9.57 78 ILE A N 1
ATOM 575 C CA . ILE A 1 78 ? -27.321 26.609 -6.309 1.00 10.01 78 ILE A CA 1
ATOM 576 C C . ILE A 1 78 ? -28.175 27.489 -7.233 1.00 10.06 78 ILE A C 1
ATOM 577 O O . ILE A 1 78 ? -29.104 27.005 -7.878 1.00 9.73 78 ILE A O 1
ATOM 582 N N . ALA A 1 79 ? -27.887 28.788 -7.265 1.00 10.31 79 ALA A N 1
ATOM 583 C CA . ALA A 1 79 ? -28.625 29.713 -8.129 1.00 10.71 79 ALA A CA 1
ATOM 584 C C . ALA A 1 79 ? -28.199 29.588 -9.593 1.00 11.06 79 ALA A C 1
ATOM 585 O O . ALA A 1 79 ? -29.004 29.814 -10.493 1.00 11.17 79 ALA A O 1
ATOM 587 N N . ASP A 1 80 ? -26.938 29.229 -9.825 1.00 11.52 80 ASP A N 1
ATOM 588 C CA . ASP A 1 80 ? -26.385 29.124 -11.175 1.00 12.06 80 ASP A CA 1
ATOM 589 C C . ASP A 1 80 ? -25.368 27.991 -11.217 1.00 11.89 80 ASP A C 1
ATOM 590 O O . ASP A 1 80 ? -24.293 28.094 -10.616 1.00 11.62 80 ASP A O 1
ATOM 595 N N . MET A 1 81 ? -25.700 26.932 -11.958 1.00 11.67 81 MET A N 1
ATOM 596 C CA . MET A 1 81 ? -24.825 25.768 -12.094 1.00 12.21 81 MET A CA 1
ATOM 597 C C . MET A 1 81 ? -23.478 26.113 -12.737 1.00 12.59 81 MET A C 1
ATOM 598 O O . MET A 1 81 ? -22.504 25.382 -12.547 1.00 12.65 81 MET A O 1
ATOM 603 N N . GLU A 1 82 ? -23.402 27.227 -13.467 1.00 13.35 82 GLU A N 1
ATOM 604 C CA . GLU A 1 82 ? -22.116 27.678 -14.018 1.00 14.07 82 GLU A CA 1
ATOM 605 C C . GLU A 1 82 ? -21.106 28.064 -12.928 1.00 14.40 82 GLU A C 1
ATOM 606 O O . GLU A 1 82 ? -19.901 28.032 -13.183 1.00 15.40 82 GLU A O 1
ATOM 612 N N . GLN A 1 83 ? -21.592 28.404 -11.730 1.00 14.72 83 GLN A N 1
ATOM 613 C CA . GLN A 1 83 ? -20.743 28.679 -10.566 1.00 14.95 83 GLN A CA 1
ATOM 614 C C . GLN A 1 83 ? -20.440 27.440 -9.710 1.00 14.59 83 GLN A C 1
ATOM 615 O O . GLN A 1 83 ? -19.849 27.577 -8.631 1.00 14.20 83 GLN A O 1
ATOM 621 N N . PHE A 1 84 ? -20.813 26.239 -10.162 1.00 14.28 84 PHE A N 1
ATOM 622 C CA . PHE A 1 84 ? -20.639 25.053 -9.320 1.00 14.06 84 PHE A CA 1
ATOM 623 C C . PHE A 1 84 ? -19.175 24.698 -9.051 1.00 13.66 84 PHE A C 1
ATOM 624 O O . PHE A 1 84 ? -18.843 24.292 -7.944 1.00 13.14 84 PHE A O 1
ATOM 632 N N . ALA A 1 85 ? -18.304 24.857 -10.044 1.00 13.28 85 ALA A N 1
ATOM 633 C CA . ALA A 1 85 ? -16.880 24.561 -9.853 1.00 13.48 85 ALA A CA 1
ATOM 634 C C . ALA A 1 85 ? -16.309 25.323 -8.648 1.00 13.40 85 ALA A C 1
ATOM 635 O O . ALA A 1 85 ? -15.574 24.756 -7.832 1.00 13.07 85 ALA A O 1
ATOM 637 N N . GLU A 1 86 ? -16.690 26.591 -8.516 1.00 13.71 86 GLU A N 1
ATOM 638 C CA . GLU A 1 86 ? -16.222 27.424 -7.409 1.00 14.23 86 GLU A CA 1
ATOM 639 C C . GLU A 1 86 ? -16.804 26.950 -6.076 1.00 13.36 86 GLU A C 1
ATOM 640 O O . GLU A 1 86 ? -16.082 26.819 -5.087 1.00 13.47 86 GLU A O 1
ATOM 646 N N . VAL A 1 87 ? -18.108 26.682 -6.057 1.00 12.64 87 VAL A N 1
ATOM 647 C CA . VAL A 1 87 ? -18.766 26.134 -4.861 1.00 12.42 87 VAL A CA 1
ATOM 648 C C . VAL A 1 87 ? -18.104 24.815 -4.450 1.00 12.22 87 VAL A C 1
ATOM 649 O O . VAL A 1 87 ? -17.829 24.597 -3.275 1.00 11.65 87 VAL A O 1
ATOM 653 N N . ASN A 1 88 ? -17.859 23.951 -5.429 1.00 12.29 88 ASN A N 1
ATOM 654 C CA . ASN A 1 88 ? -17.294 22.624 -5.197 1.00 12.58 88 ASN A CA 1
ATOM 655 C C . ASN A 1 88 ? -15.865 22.668 -4.651 1.00 12.90 88 ASN A C 1
ATOM 656 O O . ASN A 1 88 ? -15.486 21.829 -3.834 1.00 12.39 88 ASN A O 1
ATOM 661 N N . GLU A 1 89 ? -15.080 23.644 -5.102 1.00 13.47 89 GLU A N 1
ATOM 662 C CA . GLU A 1 89 ? -13.714 23.818 -4.601 1.00 14.14 89 GLU A CA 1
ATOM 663 C C . GLU A 1 89 ? -13.715 24.084 -3.099 1.00 13.61 89 GLU A C 1
ATOM 664 O O . GLU A 1 89 ? -12.943 23.473 -2.363 1.00 13.93 89 GLU A O 1
ATOM 670 N N . VAL A 1 90 ? -14.594 24.980 -2.654 1.00 13.01 90 VAL A N 1
ATOM 671 C CA . VAL A 1 90 ? -14.732 25.299 -1.228 1.00 12.70 90 VAL A CA 1
ATOM 672 C C . VAL A 1 90 ? -15.329 24.105 -0.476 1.00 12.35 90 VAL A C 1
ATOM 673 O O . VAL A 1 90 ? -14.840 23.734 0.585 1.00 12.26 90 VAL A O 1
ATOM 677 N N . TYR A 1 91 ? -16.378 23.511 -1.040 1.00 11.97 91 TYR A N 1
ATOM 678 C CA . TYR A 1 91 ? -17.011 22.296 -0.494 1.00 11.73 91 TYR A CA 1
ATOM 679 C C . TYR A 1 91 ? -15.974 21.222 -0.151 1.00 12.11 91 TYR A C 1
ATOM 680 O O . TYR A 1 91 ? -15.988 20.663 0.950 1.00 11.66 91 TYR A O 1
ATOM 689 N N . GLY A 1 92 ? -15.066 20.965 -1.090 1.00 12.78 92 GLY A N 1
ATOM 690 C CA . GLY A 1 92 ? -14.018 19.953 -0.930 1.00 13.50 92 GLY A CA 1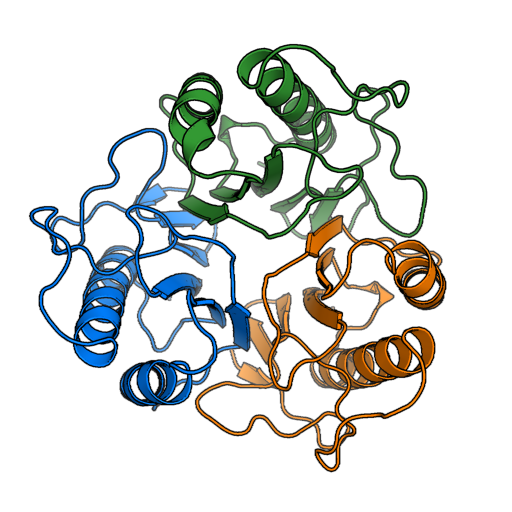
ATOM 691 C C . GLY A 1 92 ? -13.000 20.224 0.168 1.00 14.30 92 GLY A C 1
ATOM 692 O O . GLY A 1 92 ? -12.357 19.292 0.647 1.00 14.59 92 GLY A O 1
ATOM 693 N N . GLN A 1 93 ? -12.835 21.488 0.557 1.00 15.02 93 GLN A N 1
ATOM 694 C CA . GLN A 1 93 ? -11.943 21.847 1.669 1.00 15.98 93 GLN A CA 1
ATOM 695 C C . GLN A 1 93 ? -12.484 21.414 3.028 1.00 15.71 93 GLN A C 1
ATOM 696 O O . GLN A 1 93 ? -11.704 21.184 3.950 1.00 15.76 93 GLN A O 1
ATOM 702 N N . TYR A 1 94 ? -13.810 21.347 3.160 1.00 15.14 94 TYR A N 1
ATOM 703 C CA . TYR A 1 94 ? -14.463 20.909 4.405 1.00 15.12 94 TYR A CA 1
ATOM 704 C C . TYR A 1 94 ? -14.818 19.425 4.397 1.00 15.13 94 TYR A C 1
ATOM 705 O O . TYR A 1 94 ? -14.827 18.790 5.452 1.00 15.00 94 TYR A O 1
ATOM 714 N N . PHE A 1 95 ? -15.135 18.889 3.219 1.00 15.29 95 PHE A N 1
ATOM 715 C CA . PHE A 1 95 ? -15.381 17.461 3.032 1.00 15.85 95 PHE A CA 1
ATOM 716 C C . PHE A 1 95 ? -14.187 16.852 2.301 1.00 17.39 95 PHE A C 1
ATOM 717 O O . PHE A 1 95 ? -14.278 16.414 1.152 1.00 17.97 95 PHE A O 1
ATOM 725 N N . ASP A 1 96 ? -13.054 16.858 2.999 1.00 19.62 96 ASP A N 1
ATOM 726 C CA . ASP A 1 96 ? -11.800 16.291 2.493 1.00 20.84 96 ASP A CA 1
ATOM 727 C C . ASP A 1 96 ? -11.553 14.911 3.108 1.00 21.30 96 ASP A C 1
ATOM 728 O O . ASP A 1 96 ? -11.440 13.919 2.388 1.00 22.46 96 ASP A O 1
ATOM 733 N N . THR A 1 97 ? -11.530 14.843 4.437 1.00 21.48 97 THR A N 1
ATOM 734 C CA . THR A 1 97 ? -11.302 13.588 5.146 1.00 20.96 97 THR A CA 1
ATOM 735 C C . THR A 1 97 ? -12.581 12.746 5.221 1.00 20.45 97 THR A C 1
ATOM 736 O O . THR A 1 97 ? -12.529 11.578 5.606 1.00 21.31 97 THR A O 1
ATOM 740 N N . HIS A 1 98 ? -13.722 13.339 4.862 1.00 18.96 98 HIS A N 1
ATOM 741 C CA . HIS A 1 98 ? -14.997 12.637 4.829 1.00 17.57 98 HIS A CA 1
ATOM 742 C C . HIS A 1 98 ? -15.792 13.101 3.616 1.00 16.88 98 HIS A C 1
ATOM 743 O O . HIS A 1 98 ? -15.905 14.307 3.395 1.00 17.31 98 HIS A O 1
ATOM 750 N N . LYS A 1 99 ? -16.345 12.152 2.856 1.00 15.49 99 LYS A N 1
ATOM 751 C CA . LYS A 1 99 ? -17.046 12.447 1.602 1.00 15.00 99 LYS A CA 1
ATOM 752 C C . LYS A 1 99 ? -18.492 11.932 1.660 1.00 13.31 99 LYS A C 1
ATOM 753 O O . LYS A 1 99 ? -18.768 10.789 1.285 1.00 12.86 99 LYS A O 1
ATOM 759 N N . PRO A 1 100 ? -19.428 12.775 2.144 1.00 11.87 100 PRO A N 1
ATOM 760 C CA . PRO A 1 100 ? -20.825 12.328 2.238 1.00 11.13 100 PRO A CA 1
ATOM 761 C C . PRO A 1 100 ? -21.502 12.091 0.893 1.00 10.49 100 PRO A C 1
ATOM 762 O O . PRO A 1 100 ? -20.995 12.490 -0.154 1.00 10.04 100 PRO A O 1
ATOM 766 N N . ALA A 1 101 ? -22.673 11.468 0.935 1.00 9.69 101 ALA A N 1
ATOM 767 C CA . ALA A 1 101 ? -23.550 11.451 -0.227 1.00 9.39 101 ALA A CA 1
ATOM 768 C C . ALA A 1 101 ? -24.001 12.880 -0.481 1.00 9.41 101 ALA A C 1
ATOM 769 O O . ALA A 1 101 ? -24.061 13.693 0.449 1.00 9.15 101 ALA A O 1
ATOM 771 N N . ARG A 1 102 ? -24.270 13.210 -1.739 1.00 9.47 102 ARG A N 1
ATOM 772 C CA . ARG A 1 102 ? -24.809 14.531 -2.047 1.00 9.77 102 ARG A CA 1
ATOM 773 C C . ARG A 1 102 ? -25.622 14.561 -3.320 1.00 9.71 102 ARG A C 1
ATOM 774 O O . ARG A 1 102 ? -25.489 13.701 -4.183 1.00 9.86 102 ARG A O 1
ATOM 782 N N . SER A 1 103 ? -26.465 15.583 -3.406 1.00 9.75 103 SER A N 1
ATOM 783 C CA . SER A 1 103 ? -27.088 15.988 -4.653 1.00 10.11 103 SER A CA 1
ATOM 784 C C . SER A 1 103 ? -26.924 17.485 -4.790 1.00 10.13 103 SER A C 1
ATOM 785 O O . SER A 1 103 ? -26.978 18.216 -3.795 1.00 10.06 103 SER A O 1
ATOM 788 N N . CYS A 1 104 ? -26.704 17.931 -6.021 1.00 10.37 104 CYS A N 1
ATOM 789 C CA . CYS A 1 104 ? -26.552 19.348 -6.321 1.00 10.68 104 CYS A CA 1
ATOM 790 C C . CYS A 1 104 ? -27.440 19.696 -7.495 1.00 10.51 104 CYS A C 1
ATOM 791 O O . CYS A 1 104 ? -27.313 19.102 -8.563 1.00 11.37 104 CYS A O 1
ATOM 796 N N . VAL A 1 105 ? -28.326 20.668 -7.294 1.00 9.84 105 VAL A N 1
ATOM 797 C CA . VAL A 1 105 ? -29.270 21.093 -8.331 1.00 9.54 105 VAL A CA 1
ATOM 798 C C . VAL A 1 105 ? -29.340 22.611 -8.392 1.00 9.30 105 VAL A C 1
ATOM 799 O O . VAL A 1 105 ? -29.164 23.284 -7.378 1.00 8.97 105 VAL A O 1
ATOM 803 N N . GLU A 1 106 ? -29.604 23.139 -9.585 1.00 9.11 106 GLU A N 1
ATOM 804 C CA . GLU A 1 106 ? -29.846 24.570 -9.740 1.00 9.27 106 GLU A CA 1
ATOM 805 C C . GLU A 1 106 ? -31.325 24.841 -9.535 1.00 9.26 106 GLU A C 1
ATOM 806 O O . GLU A 1 106 ? -32.166 24.269 -10.227 1.00 9.32 106 GLU A O 1
ATOM 812 N N . VAL A 1 107 ? -31.625 25.723 -8.584 1.00 9.18 107 VAL A N 1
ATOM 813 C CA . VAL A 1 107 ? -32.996 26.134 -8.302 1.00 9.37 107 VAL A CA 1
ATOM 814 C C . VAL A 1 107 ? -33.260 27.465 -9.006 1.00 9.46 107 VAL A C 1
ATOM 815 O O . VAL A 1 107 ? -32.327 28.113 -9.496 1.00 9.69 107 VAL A O 1
ATOM 819 N N . ALA A 1 108 ? -34.522 27.868 -9.061 1.00 9.42 108 ALA A N 1
ATOM 820 C CA . ALA A 1 108 ? -34.900 29.148 -9.670 1.00 9.67 108 ALA A CA 1
ATOM 821 C C . ALA A 1 108 ? -34.492 30.335 -8.807 1.00 9.90 108 ALA A C 1
ATOM 822 O O . ALA A 1 108 ? -34.059 31.363 -9.326 1.00 10.26 108 ALA A O 1
ATOM 824 N N . ARG A 1 109 ? -34.639 30.199 -7.491 1.00 10.06 109 ARG A N 1
ATOM 825 C CA . ARG A 1 109 ? -34.348 31.286 -6.561 1.00 10.24 109 ARG A CA 1
ATOM 826 C C . ARG A 1 109 ? -34.194 30.723 -5.150 1.00 10.06 109 ARG A C 1
ATOM 827 O O . ARG A 1 109 ? -34.821 29.720 -4.801 1.00 9.60 109 ARG A O 1
ATOM 835 N N . LEU A 1 110 ? -33.349 31.369 -4.355 1.00 9.87 110 LEU A N 1
ATOM 836 C CA . LEU A 1 110 ? -33.131 30.992 -2.961 1.00 9.96 110 LEU A CA 1
ATOM 837 C C . LEU A 1 110 ? -33.558 32.116 -2.029 1.00 10.22 110 LEU A C 1
ATOM 838 O O . LEU A 1 110 ? -33.720 33.258 -2.468 1.00 10.37 110 LEU A O 1
ATOM 843 N N . PRO A 1 111 ? -33.727 31.808 -0.729 1.00 10.52 111 PRO A N 1
ATOM 844 C CA . PRO A 1 111 ? -34.030 32.852 0.245 1.00 10.94 111 PRO A CA 1
ATOM 845 C C . PRO A 1 111 ? -33.015 33.991 0.185 1.00 11.56 111 PRO A C 1
ATOM 846 O O . PRO A 1 111 ? -31.821 33.741 0.001 1.00 11.42 111 PRO A O 1
ATOM 850 N N . LYS A 1 112 ? -33.511 35.228 0.297 1.00 12.60 112 LYS A N 1
ATOM 851 C CA . LYS A 1 112 ? -32.691 36.454 0.239 1.00 13.83 112 LYS A CA 1
ATOM 852 C C . LYS A 1 112 ? -31.806 36.564 -1.013 1.00 13.71 112 LYS A C 1
ATOM 853 O O . LYS A 1 112 ? -30.762 37.219 -0.996 1.00 13.98 112 LYS A O 1
ATOM 859 N N . ASP A 1 113 ? -32.236 35.938 -2.109 1.00 13.61 113 ASP A N 1
ATOM 860 C CA . ASP A 1 113 ? -31.443 35.866 -3.341 1.00 13.56 113 ASP A CA 1
ATOM 861 C C . ASP A 1 113 ? -30.015 35.341 -3.150 1.00 13.02 113 ASP A C 1
ATOM 862 O O . ASP A 1 113 ? -29.087 35.738 -3.861 1.00 13.00 113 ASP A O 1
ATOM 867 N N . ALA A 1 114 ? -29.857 34.407 -2.212 1.00 12.43 114 ALA A N 1
ATOM 868 C CA . ALA A 1 114 ? -28.575 33.759 -1.971 1.00 12.27 114 ALA A CA 1
ATOM 869 C C . ALA A 1 114 ? -28.118 33.019 -3.222 1.00 12.03 114 ALA A C 1
ATOM 870 O O . ALA A 1 114 ? -28.942 32.573 -4.025 1.00 11.82 114 ALA A O 1
ATOM 872 N N . LEU A 1 115 ? -26.807 32.902 -3.400 1.00 12.03 115 LEU A N 1
ATOM 873 C CA . LEU A 1 115 ? -26.258 32.177 -4.548 1.00 12.17 115 LEU A CA 1
ATOM 874 C C . LEU A 1 115 ? -26.135 30.677 -4.293 1.00 11.62 115 LEU A C 1
ATOM 875 O O . LEU A 1 115 ? -25.964 29.898 -5.234 1.00 11.07 115 LEU A O 1
ATOM 880 N N . VAL A 1 116 ? -26.199 30.280 -3.025 1.00 11.14 116 VAL A N 1
ATOM 881 C CA . VAL A 1 116 ? -26.061 28.875 -2.658 1.00 11.27 116 VAL A CA 1
ATOM 882 C C . VAL A 1 116 ? -26.706 28.639 -1.294 1.00 11.10 116 VAL A C 1
ATOM 883 O O . VAL A 1 116 ? -26.685 29.522 -0.439 1.00 11.07 116 VAL A O 1
ATOM 887 N N . GLU A 1 117 ? -27.317 27.466 -1.136 1.00 10.82 117 GLU A N 1
ATOM 888 C CA . GLU A 1 117 ? -27.879 27.016 0.141 1.00 10.73 117 GLU A CA 1
ATOM 889 C C . GLU A 1 117 ? -27.510 25.552 0.321 1.00 10.02 117 GLU A C 1
ATOM 890 O O . GLU A 1 117 ? -27.672 24.766 -0.611 1.00 9.74 117 GLU A O 1
ATOM 896 N N . ILE A 1 118 ? -27.022 25.185 1.506 1.00 9.40 118 ILE A N 1
ATOM 897 C CA . ILE A 1 118 ? -26.604 23.804 1.764 1.00 9.29 118 ILE A CA 1
ATOM 898 C C . ILE A 1 118 ? -27.220 23.297 3.064 1.00 9.16 118 ILE A C 1
ATOM 899 O O . ILE A 1 118 ? -27.133 23.962 4.093 1.00 8.92 118 ILE A O 1
ATOM 904 N N . GLU A 1 119 ? -27.827 22.112 2.991 1.00 9.20 119 GLU A N 1
ATOM 905 C CA . GLU A 1 119 ? -28.370 21.405 4.160 1.00 9.64 119 GLU A CA 1
ATOM 906 C C . GLU A 1 119 ? -27.577 20.125 4.351 1.00 9.15 119 GLU A C 1
ATOM 907 O O . GLU A 1 119 ? -27.062 19.569 3.382 1.00 9.05 119 GLU A O 1
ATOM 913 N N . VAL A 1 120 ? -27.494 19.665 5.598 1.00 8.78 120 VAL A N 1
ATOM 914 C CA . VAL A 1 120 ? -26.826 18.410 5.922 1.00 8.72 120 VAL A CA 1
ATOM 915 C C . VAL A 1 120 ? -27.646 17.554 6.882 1.00 8.78 120 VAL A C 1
ATOM 916 O O . VAL A 1 120 ? -28.488 18.059 7.635 1.00 8.80 120 VAL A O 1
ATOM 920 N N . ILE A 1 121 ? -27.378 16.251 6.822 1.00 8.80 121 ILE A N 1
ATOM 921 C CA . ILE A 1 121 ? -27.846 15.267 7.792 1.00 9.10 121 ILE A CA 1
ATOM 922 C C . ILE A 1 121 ? -26.582 14.598 8.327 1.00 9.06 121 ILE A C 1
ATOM 923 O O . ILE A 1 121 ? -25.710 14.234 7.544 1.00 9.04 121 ILE A O 1
ATOM 928 N N . ALA A 1 122 ? -26.466 14.460 9.647 1.00 9.10 122 ALA A N 1
ATOM 929 C CA . ALA A 1 122 ? -25.240 13.938 10.256 1.00 9.27 122 ALA A CA 1
ATOM 930 C C . ALA A 1 122 ? -25.519 13.026 11.435 1.00 9.52 122 ALA A C 1
ATOM 931 O O . ALA A 1 122 ? -26.553 13.128 12.087 1.00 9.46 122 ALA A O 1
ATOM 933 N N . LEU A 1 123 ? -24.568 12.130 11.689 1.00 9.94 123 LEU A N 1
ATOM 934 C CA . LEU A 1 123 ? -24.607 11.264 12.868 1.00 10.53 123 LEU A CA 1
ATOM 935 C C . LEU A 1 123 ? -24.082 12.018 14.090 1.00 11.20 123 LEU A C 1
ATOM 936 O O . LEU A 1 123 ? -23.071 12.718 14.011 1.00 11.10 123 LEU A O 1
ATOM 941 N N . VAL A 1 124 ? -24.771 11.856 15.219 1.00 12.08 124 VAL A N 1
ATOM 942 C CA . VAL A 1 124 ? -24.330 12.388 16.510 1.00 13.69 124 VAL A CA 1
ATOM 943 C C . VAL A 1 124 ? -23.651 11.226 17.246 1.00 15.43 124 VAL A C 1
ATOM 944 O O . VAL A 1 124 ? -24.322 10.285 17.648 1.00 15.33 124 VAL A O 1
ATOM 948 N N . LYS A 1 125 ? -22.325 11.287 17.388 1.00 18.74 125 LYS A N 1
ATOM 949 C CA . LYS A 1 125 ? -21.559 10.217 18.044 1.00 21.07 125 LYS A CA 1
ATOM 950 C C . LYS A 1 125 ? -21.594 10.334 19.566 1.00 22.23 125 LYS A C 1
ATOM 951 O O . LYS A 1 125 ? -22.141 11.277 20.136 1.00 22.52 125 LYS A O 1
ATOM 958 N N . THR B 1 2 ? -20.283 4.053 10.434 1.00 20.68 2 THR B N 1
ATOM 959 C CA . THR B 1 2 ? -20.759 4.531 9.095 1.00 20.55 2 THR B CA 1
ATOM 960 C C . THR B 1 2 ? -19.736 4.163 8.031 1.00 20.03 2 THR B C 1
ATOM 961 O O . THR B 1 2 ? -18.559 3.972 8.352 1.00 19.70 2 THR B O 1
ATOM 965 N N . LYS B 1 3 ? -20.170 4.065 6.775 1.00 19.11 3 LYS B N 1
ATOM 966 C CA . LYS B 1 3 ? -19.234 3.762 5.693 1.00 19.05 3 LYS B CA 1
ATOM 967 C C . LYS B 1 3 ? -19.717 4.182 4.314 1.00 17.59 3 LYS B C 1
ATOM 968 O O . LYS B 1 3 ? -20.916 4.188 4.028 1.00 16.63 3 LYS B O 1
ATOM 974 N N . ALA B 1 4 ? -18.746 4.510 3.468 1.00 16.60 4 ALA B N 1
ATOM 975 C CA . ALA B 1 4 ? -18.988 4.879 2.085 1.00 16.22 4 ALA B CA 1
ATOM 976 C C . ALA B 1 4 ? -19.236 3.639 1.241 1.00 16.07 4 ALA B C 1
ATOM 977 O O . ALA B 1 4 ? -18.657 2.576 1.482 1.00 16.66 4 ALA B O 1
ATOM 979 N N . VAL B 1 5 ? -20.105 3.796 0.254 1.00 15.25 5 VAL B N 1
ATOM 980 C CA . VAL B 1 5 ? -20.452 2.740 -0.682 1.00 15.43 5 VAL B CA 1
ATOM 981 C C . VAL B 1 5 ? -19.732 3.061 -1.986 1.00 15.41 5 VAL B C 1
ATOM 982 O O . VAL B 1 5 ? -19.802 4.195 -2.458 1.00 15.13 5 VAL B O 1
ATOM 986 N N A HIS B 1 6 ? -19.010 2.087 -2.540 0.50 15.64 6 HIS B N 1
ATOM 987 N N B HIS B 1 6 ? -19.011 2.085 -2.541 0.50 15.64 6 HIS B N 1
ATOM 988 C CA . HIS B 1 6 ? -18.437 2.224 -3.881 1.00 15.87 6 HIS B CA 1
ATOM 989 C C . HIS B 1 6 ? -18.664 0.975 -4.724 1.00 15.73 6 HIS B C 1
ATOM 990 O O A HIS B 1 6 ? -18.383 -0.145 -4.284 0.50 15.89 6 HIS B O 1
ATOM 991 O O B HIS B 1 6 ? -18.382 -0.145 -4.284 0.50 15.89 6 HIS B O 1
ATOM 1003 N N . THR B 1 7 ? -19.165 1.188 -5.939 1.00 15.36 7 THR B N 1
ATOM 1004 C CA . THR B 1 7 ? -19.356 0.123 -6.924 1.00 15.23 7 THR B CA 1
ATOM 1005 C C . THR B 1 7 ? -18.905 0.599 -8.304 1.00 15.24 7 THR B C 1
ATOM 1006 O O . THR B 1 7 ? -19.181 1.733 -8.710 1.00 15.49 7 THR B O 1
ATOM 1010 N N . LYS B 1 8 ? -18.222 -0.290 -9.025 1.00 15.24 8 LYS B N 1
ATOM 1011 C CA . LYS B 1 8 ? -17.831 -0.039 -10.414 1.00 15.63 8 LYS B CA 1
ATOM 1012 C C . LYS B 1 8 ? -19.009 -0.057 -11.394 1.00 15.53 8 LYS B C 1
ATOM 1013 O O . LYS B 1 8 ? -18.849 0.362 -12.539 1.00 15.63 8 LYS B O 1
ATOM 1019 N N . HIS B 1 9 ? -20.174 -0.541 -10.953 1.00 15.51 9 HIS B N 1
ATOM 1020 C CA . HIS B 1 9 ? -21.377 -0.616 -11.793 1.00 15.68 9 HIS B CA 1
ATOM 1021 C C . HIS B 1 9 ? -22.259 0.640 -11.761 1.00 14.91 9 HIS B C 1
ATOM 1022 O O . HIS B 1 9 ? -23.371 0.620 -12.284 1.00 14.63 9 HIS B O 1
ATOM 1029 N N . ALA B 1 10 ? -21.768 1.711 -11.137 1.00 14.42 10 ALA B N 1
ATOM 1030 C CA . ALA B 1 10 ? -22.363 3.042 -11.236 1.00 13.99 10 ALA B CA 1
ATOM 1031 C C . ALA B 1 10 ? -21.243 4.029 -11.578 1.00 14.02 10 ALA B C 1
ATOM 1032 O O . ALA B 1 10 ? -20.068 3.719 -11.359 1.00 13.98 10 ALA B O 1
ATOM 1034 N N . PRO B 1 11 ? -21.588 5.216 -12.115 1.00 14.27 11 PRO B N 1
ATOM 1035 C CA . PRO B 1 11 ? -20.548 6.212 -12.414 1.00 14.87 11 PRO B CA 1
ATOM 1036 C C . PRO B 1 11 ? -19.694 6.548 -11.192 1.00 15.44 11 PRO B C 1
ATOM 1037 O O . PRO B 1 11 ? -20.214 6.616 -10.076 1.00 15.01 11 PRO B O 1
ATOM 1041 N N . ALA B 1 12 ? -18.395 6.738 -11.406 1.00 16.47 12 ALA B N 1
ATOM 1042 C CA . ALA B 1 12 ? -17.468 7.029 -10.315 1.00 17.62 12 ALA B CA 1
ATOM 1043 C C . ALA B 1 12 ? -17.815 8.359 -9.653 1.00 18.31 12 ALA B C 1
ATOM 1044 O O . ALA B 1 12 ? -18.217 9.310 -10.327 1.00 19.35 12 ALA B O 1
ATOM 1046 N N . ALA B 1 13 ? -17.690 8.403 -8.330 1.00 19.26 13 ALA B N 1
ATOM 1047 C CA . ALA B 1 13 ? -17.855 9.639 -7.583 1.00 20.07 13 ALA B CA 1
ATOM 1048 C C . ALA B 1 13 ? -16.600 10.477 -7.798 1.00 20.55 13 ALA B C 1
ATOM 1049 O O . ALA B 1 13 ? -15.577 10.259 -7.140 1.00 22.63 13 ALA B O 1
ATOM 1051 N N . ILE B 1 14 ? -16.686 11.412 -8.741 1.00 20.22 14 ILE B N 1
ATOM 1052 C CA . ILE B 1 14 ? -15.555 12.261 -9.127 1.00 20.35 14 ILE B CA 1
ATOM 1053 C C . ILE B 1 14 ? -15.668 13.606 -8.393 1.00 19.00 14 ILE B C 1
ATOM 1054 O O . ILE B 1 14 ? -16.368 14.526 -8.826 1.00 20.28 14 ILE B O 1
ATOM 1063 N N . GLY B 1 15 ? -14.991 13.683 -7.249 1.00 17.54 15 GLY B N 1
ATOM 1064 C CA . GLY B 1 15 ? -15.030 14.858 -6.391 1.00 15.91 15 GLY B CA 1
ATOM 1065 C C . GLY B 1 15 ? -15.298 14.497 -4.945 1.00 14.55 15 GLY B C 1
ATOM 1066 O O . GLY B 1 15 ? -15.271 13.320 -4.578 1.00 14.27 15 GLY B O 1
ATOM 1067 N N . PRO B 1 16 ? -15.588 15.508 -4.106 1.00 13.25 16 PRO B N 1
ATOM 1068 C CA . PRO B 1 16 ? -15.677 15.328 -2.656 1.00 12.77 16 PRO B CA 1
ATOM 1069 C C . PRO B 1 16 ? -17.022 14.744 -2.190 1.00 12.16 16 PRO B C 1
ATOM 1070 O O . PRO B 1 16 ? -17.691 15.306 -1.328 1.00 11.75 16 PRO B O 1
ATOM 1074 N N . TYR B 1 17 ? -17.380 13.592 -2.743 1.00 12.03 17 TYR B N 1
ATOM 1075 C CA . TYR B 1 17 ? -18.602 12.896 -2.362 1.00 11.92 17 TYR B CA 1
ATOM 1076 C C . TYR B 1 17 ? -18.434 11.406 -2.616 1.00 11.66 17 TYR B C 1
ATOM 1077 O O . TYR B 1 17 ? -17.480 10.985 -3.282 1.00 11.60 17 TYR B O 1
ATOM 1086 N N . SER B 1 18 ? -19.351 10.621 -2.058 1.00 11.21 18 SER B N 1
ATOM 1087 C CA . SER B 1 18 ? -19.406 9.177 -2.277 1.00 11.03 18 SER B CA 1
ATOM 1088 C C . SER B 1 18 ? -20.709 8.842 -2.985 1.00 10.76 18 SER B C 1
ATOM 1089 O O . SER B 1 18 ? -21.692 9.583 -2.867 1.00 10.66 18 SER B O 1
ATOM 1092 N N . GLN B 1 19 ? -20.726 7.711 -3.690 1.00 10.54 19 GLN B N 1
ATOM 1093 C CA . GLN B 1 19 ? -21.949 7.219 -4.349 1.00 10.58 19 GLN B CA 1
ATOM 1094 C C . GLN B 1 19 ? -23.092 7.051 -3.350 1.00 10.38 19 GLN B C 1
ATOM 1095 O O . GLN B 1 19 ? -24.259 7.275 -3.674 1.00 9.94 19 GLN B O 1
ATOM 1101 N N . GLY B 1 20 ? -22.746 6.654 -2.132 1.00 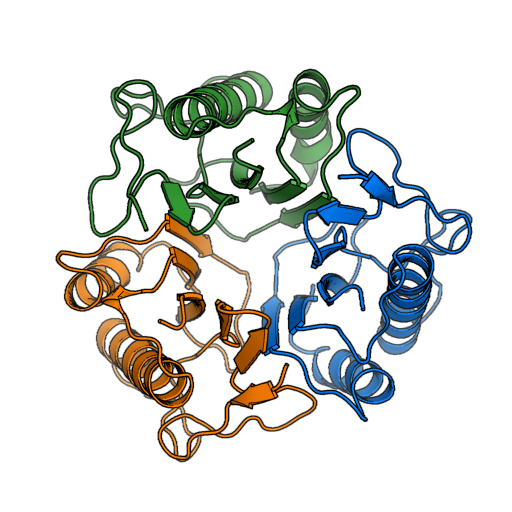10.21 20 GLY B N 1
ATOM 1102 C CA . GLY B 1 20 ? -23.678 6.702 -1.015 1.00 10.36 20 GLY B CA 1
ATOM 1103 C C . GLY B 1 20 ? -23.000 6.459 0.311 1.00 10.35 20 GLY B C 1
ATOM 1104 O O . GLY B 1 20 ? -21.793 6.195 0.358 1.00 10.41 20 GLY B O 1
ATOM 1105 N N . ILE B 1 21 ? -23.778 6.592 1.383 1.00 10.28 21 ILE B N 1
ATOM 1106 C CA . ILE B 1 21 ? -23.310 6.400 2.755 1.00 10.42 21 ILE B CA 1
ATOM 1107 C C . ILE B 1 21 ? -24.313 5.514 3.489 1.00 10.27 21 ILE B C 1
ATOM 1108 O O . ILE B 1 21 ? -25.530 5.712 3.368 1.00 10.37 21 ILE B O 1
ATOM 1113 N N . ILE B 1 22 ? -23.792 4.556 4.259 1.00 10.13 22 ILE B N 1
ATOM 1114 C CA . ILE B 1 22 ? -24.591 3.765 5.193 1.00 10.40 22 ILE B CA 1
ATOM 1115 C C . ILE B 1 22 ? -24.389 4.344 6.590 1.00 10.32 22 ILE B C 1
ATOM 1116 O O . ILE B 1 22 ? -23.252 4.527 7.028 1.00 10.58 22 ILE B O 1
ATOM 1121 N N . VAL B 1 23 ? -25.494 4.628 7.277 1.00 10.00 23 VAL B N 1
ATOM 1122 C CA . VAL B 1 23 ? -25.472 5.105 8.661 1.00 10.02 23 VAL B CA 1
ATOM 1123 C C . VAL B 1 23 ? -26.572 4.358 9.404 1.00 9.93 23 VAL B C 1
ATOM 1124 O O . VAL B 1 23 ? -27.702 4.272 8.929 1.00 10.02 23 VAL B O 1
ATOM 1128 N N . ASN B 1 24 ? -26.237 3.810 10.570 1.00 10.07 24 ASN B N 1
ATOM 1129 C CA . ASN B 1 24 ? -27.112 2.848 11.241 1.00 10.28 24 ASN B CA 1
ATOM 1130 C C . ASN B 1 24 ? -27.487 1.761 10.208 1.00 10.32 24 ASN B C 1
ATOM 1131 O O . ASN B 1 24 ? -26.587 1.189 9.583 1.00 10.52 24 ASN B O 1
ATOM 1136 N N . ASN B 1 25 ? -28.783 1.505 10.003 1.00 10.56 25 ASN B N 1
ATOM 1137 C CA . ASN B 1 25 ? -29.258 0.561 8.991 1.00 10.77 25 ASN B CA 1
ATOM 1138 C C . ASN B 1 25 ? -29.899 1.270 7.786 1.00 10.68 25 ASN B C 1
ATOM 1139 O O . ASN B 1 25 ? -30.799 0.715 7.158 1.00 10.59 25 ASN B O 1
ATOM 1144 N N . MET B 1 26 ? -29.448 2.487 7.473 1.00 10.57 26 MET B N 1
ATOM 1145 C CA . MET B 1 26 ? -30.026 3.275 6.376 1.00 10.92 26 MET B CA 1
ATOM 1146 C C . MET B 1 26 ? -28.955 3.665 5.378 1.00 10.32 26 MET B C 1
ATOM 1147 O O . MET B 1 26 ? -27.865 4.082 5.754 1.00 10.61 26 MET B O 1
ATOM 1156 N N . PHE B 1 27 ? -29.299 3.539 4.104 1.00 9.63 27 PHE B N 1
ATOM 1157 C CA . PHE B 1 27 ? -28.434 3.918 3.000 1.00 9.46 27 PHE B CA 1
ATOM 1158 C C . PHE B 1 27 ? -28.967 5.205 2.386 1.00 9.17 27 PHE B C 1
ATOM 1159 O O . PHE B 1 27 ? -30.144 5.279 2.053 1.00 9.23 27 PHE B O 1
ATOM 1167 N N . TYR B 1 28 ? -28.093 6.203 2.253 1.00 8.89 28 TYR B N 1
ATOM 1168 C CA . TYR B 1 28 ? -28.398 7.448 1.549 1.00 8.79 28 TYR B CA 1
ATOM 1169 C C . TYR B 1 28 ? -27.604 7.451 0.255 1.00 8.71 28 TYR B C 1
ATOM 1170 O O . TYR B 1 28 ? -26.375 7.434 0.300 1.00 8.78 28 TYR B O 1
ATOM 1179 N N . SER B 1 29 ? -28.282 7.474 -0.889 1.00 8.65 29 SER B N 1
ATOM 1180 C CA . SER B 1 29 ? -27.585 7.622 -2.169 1.00 8.62 29 SER B CA 1
ATOM 1181 C C . SER B 1 29 ? -27.296 9.086 -2.474 1.00 8.50 29 SER B C 1
ATOM 1182 O O . SER B 1 29 ? -28.037 9.984 -2.067 1.00 8.53 29 SER B O 1
ATOM 1185 N N . SER B 1 30 ? -26.235 9.312 -3.237 1.00 8.69 30 SER B N 1
ATOM 1186 C CA . SER B 1 30 ? -26.113 10.551 -3.988 1.00 8.77 30 SER B CA 1
ATOM 1187 C C . SER B 1 30 ? -27.153 10.530 -5.108 1.00 8.83 30 SER B C 1
ATOM 1188 O O . SER B 1 30 ? -27.629 9.469 -5.519 1.00 8.84 30 SER B O 1
ATOM 1191 N N . GLY B 1 31 ? -27.523 11.709 -5.595 1.00 9.06 31 GLY B N 1
ATOM 1192 C CA . GLY B 1 31 ? -28.424 11.791 -6.735 1.00 9.46 31 GLY B CA 1
ATOM 1193 C C . GLY B 1 31 ? -27.763 11.187 -7.962 1.00 9.94 31 GLY B C 1
ATOM 1194 O O . GLY B 1 31 ? -26.592 11.458 -8.241 1.00 10.45 31 GLY B O 1
ATOM 1195 N N . GLN B 1 32 ? -28.494 10.337 -8.672 1.00 10.13 32 GLN B N 1
ATOM 1196 C CA . GLN B 1 32 ? -27.965 9.696 -9.873 1.00 10.54 32 GLN B CA 1
ATOM 1197 C C . GLN B 1 32 ? -28.552 10.347 -11.109 1.00 10.70 32 GLN B C 1
ATOM 1198 O O . GLN B 1 32 ? -29.749 10.627 -11.162 1.00 10.02 32 GLN B O 1
ATOM 1209 N N . ILE B 1 33 ? -27.690 10.584 -12.098 1.00 11.37 33 ILE B N 1
ATOM 1210 C CA . ILE B 1 33 ? -28.092 11.146 -13.386 1.00 12.05 33 ILE B CA 1
ATOM 1211 C C . ILE B 1 33 ? -27.867 10.092 -14.478 1.00 12.28 33 ILE B C 1
ATOM 1212 O O . ILE B 1 33 ? -27.311 9.025 -14.196 1.00 12.48 33 ILE B O 1
ATOM 1217 N N . PRO B 1 34 ? -28.289 10.371 -15.724 1.00 12.48 34 PRO B N 1
ATOM 1218 C CA . PRO B 1 34 ? -28.195 9.339 -16.773 1.00 12.74 34 PRO B CA 1
ATOM 1219 C C . PRO B 1 34 ? -26.795 9.072 -17.360 1.00 13.29 34 PRO B C 1
ATOM 1220 O O . PRO B 1 34 ? -26.670 8.890 -18.575 1.00 14.05 34 PRO B O 1
ATOM 1224 N N . LEU B 1 35 ? -25.772 9.012 -16.507 1.00 13.68 35 LEU B N 1
ATOM 1225 C CA . LEU B 1 35 ? -24.427 8.622 -16.926 1.00 13.86 35 LEU B CA 1
ATOM 1226 C C . LEU B 1 35 ? -24.288 7.106 -16.904 1.00 13.99 35 LEU B C 1
ATOM 1227 O O . LEU B 1 35 ? -24.790 6.438 -15.998 1.00 13.39 35 LEU B O 1
ATOM 1232 N N . THR B 1 36 ? -23.560 6.568 -17.880 1.00 14.36 36 THR B N 1
ATOM 1233 C CA . THR B 1 36 ? -23.159 5.165 -17.834 1.00 14.72 36 THR B CA 1
ATOM 1234 C C . THR B 1 36 ? -22.038 5.022 -16.805 1.00 14.83 36 THR B C 1
ATOM 1235 O O . THR B 1 36 ? -21.409 6.018 -16.436 1.00 14.18 36 THR B O 1
ATOM 1239 N N . PRO B 1 37 ? -21.760 3.787 -16.345 1.00 15.14 37 PRO B N 1
ATOM 1240 C CA . PRO B 1 37 ? -20.637 3.602 -15.418 1.00 15.75 37 PRO B CA 1
ATOM 1241 C C . PRO B 1 37 ? -19.295 4.151 -15.931 1.00 16.63 37 PRO B C 1
ATOM 1242 O O . PRO B 1 37 ? -18.494 4.633 -15.132 1.00 16.91 37 PRO B O 1
ATOM 1246 N N . SER B 1 38 ? -19.084 4.112 -17.248 1.00 17.58 38 SER B N 1
ATOM 1247 C CA . SER B 1 38 ? -17.871 4.663 -17.864 1.00 18.72 38 SER B CA 1
ATOM 1248 C C . SER B 1 38 ? -17.824 6.199 -17.909 1.00 19.55 38 SER B C 1
ATOM 1249 O O . SER B 1 38 ? -16.784 6.769 -18.239 1.00 19.73 38 SER B O 1
ATOM 1252 N N . GLY B 1 39 ? -18.946 6.860 -17.629 1.00 20.68 39 GLY B N 1
ATOM 1253 C CA . GLY B 1 39 ? -18.970 8.300 -17.356 1.00 22.34 39 GLY B CA 1
ATOM 1254 C C . GLY B 1 39 ? -19.387 9.211 -18.495 1.00 24.08 39 GLY B C 1
ATOM 1255 O O . GLY B 1 39 ? -19.006 10.387 -18.509 1.00 25.54 39 GLY B O 1
ATOM 1256 N N . GLU B 1 40 ? -20.179 8.693 -19.432 1.00 25.32 40 GLU B N 1
ATOM 1257 C CA . GLU B 1 40 ? -20.746 9.511 -20.513 1.00 27.08 40 GLU B CA 1
ATOM 1258 C C . GLU B 1 40 ? -22.277 9.473 -20.494 1.00 26.49 40 GLU B C 1
ATOM 1259 O O . GLU B 1 40 ? -22.891 8.478 -20.087 1.00 24.81 40 GLU B O 1
ATOM 1265 N N . MET B 1 41 ? -22.876 10.584 -20.916 1.00 26.38 41 MET B N 1
ATOM 1266 C CA . MET B 1 41 ? -24.325 10.757 -20.877 1.00 27.23 41 MET B CA 1
ATOM 1267 C C . MET B 1 41 ? -25.011 9.914 -21.942 1.00 27.92 41 MET B C 1
ATOM 1268 O O . MET B 1 41 ? -24.574 9.880 -23.093 1.00 27.14 41 MET B O 1
ATOM 1273 N N . VAL B 1 42 ? -26.080 9.231 -21.537 1.00 28.37 42 VAL B N 1
ATOM 1274 C CA . VAL B 1 42 ? -26.979 8.533 -22.461 1.00 29.72 42 VAL B CA 1
ATOM 1275 C C . VAL B 1 42 ? -27.681 9.579 -23.337 0.69 30.81 42 VAL B C 1
ATOM 1276 O O . VAL B 1 42 ? -28.166 10.592 -22.826 0.69 31.06 42 VAL B O 1
ATOM 1280 N N . ASN B 1 43 ? -27.716 9.330 -24.647 0.69 32.45 43 ASN B N 1
ATOM 1281 C CA . ASN B 1 43 ? -28.323 10.262 -25.613 1.00 33.96 43 ASN B CA 1
ATOM 1282 C C . ASN B 1 43 ? -29.455 9.597 -26.405 1.00 33.71 43 ASN B C 1
ATOM 1283 O O . ASN B 1 43 ? -29.497 9.638 -27.640 1.00 34.93 43 ASN B O 1
ATOM 1288 N N . GLY B 1 44 ? -30.372 8.987 -25.658 1.00 32.43 44 GLY B N 1
ATOM 1289 C CA . GLY B 1 44 ? -31.655 8.521 -26.172 1.00 31.44 44 GLY B CA 1
ATOM 1290 C C . GLY B 1 44 ? -32.740 9.401 -25.584 1.00 30.36 44 GLY B C 1
ATOM 1291 O O . GLY B 1 44 ? -32.457 10.499 -25.097 1.00 31.29 44 GLY B O 1
ATOM 1292 N N . ASP B 1 45 ? -33.978 8.915 -25.607 1.00 29.01 45 ASP B N 1
ATOM 1293 C CA . ASP B 1 45 ? -35.121 9.694 -25.119 1.00 28.13 45 ASP B CA 1
ATOM 1294 C C . ASP B 1 45 ? -35.149 9.769 -23.577 1.00 25.64 45 ASP B C 1
ATOM 1295 O O . ASP B 1 45 ? -34.277 9.217 -22.897 1.00 25.55 45 ASP B O 1
ATOM 1300 N N . ILE B 1 46 ? -36.133 10.484 -23.045 1.00 22.58 46 ILE B N 1
ATOM 1301 C CA . ILE B 1 46 ? -36.345 10.587 -21.592 1.00 20.48 46 ILE B CA 1
ATOM 1302 C C . ILE B 1 46 ? -36.465 9.221 -20.890 1.00 19.01 46 ILE B C 1
ATOM 1303 O O . ILE B 1 46 ? -35.957 9.052 -19.778 1.00 17.16 46 ILE B O 1
ATOM 1308 N N . LYS B 1 47 ? -37.135 8.263 -21.528 1.00 18.38 47 LYS B N 1
ATOM 1309 C CA . LYS B 1 47 ? -37.274 6.911 -20.962 1.00 18.63 47 LYS B CA 1
ATOM 1310 C C . LYS B 1 47 ? -35.936 6.172 -20.862 1.00 18.14 47 LYS B C 1
ATOM 1311 O O . LYS B 1 47 ? -35.645 5.558 -19.837 1.00 16.86 47 LYS B O 1
ATOM 1317 N N . GLU B 1 48 ? -35.121 6.248 -21.912 1.00 18.27 48 GLU B N 1
ATOM 1318 C CA . GLU B 1 48 ? -33.770 5.674 -21.882 1.00 18.42 48 GLU B CA 1
ATOM 1319 C C . GLU B 1 48 ? -32.901 6.300 -20.792 1.00 16.67 48 GLU B C 1
ATOM 1320 O O . GLU B 1 48 ? -32.176 5.596 -20.081 1.00 15.60 48 GLU B O 1
ATOM 1326 N N . GLN B 1 49 ? -32.992 7.618 -20.647 1.00 15.00 49 GLN B N 1
ATOM 1327 C CA . GLN B 1 49 ? -32.246 8.330 -19.598 1.00 14.17 49 GLN B CA 1
ATOM 1328 C C . GLN B 1 49 ? -32.706 7.912 -18.191 1.00 13.31 49 GLN B C 1
ATOM 1329 O O . GLN B 1 49 ? -31.877 7.717 -17.293 1.00 12.85 49 GLN B O 1
ATOM 1340 N N . THR B 1 50 ? -34.016 7.747 -18.017 1.00 11.98 50 THR B N 1
ATOM 1341 C CA . THR B 1 50 ? -34.577 7.302 -16.740 1.00 11.17 50 THR B CA 1
ATOM 1342 C C . THR B 1 50 ? -34.142 5.866 -16.393 1.00 10.83 50 THR B C 1
ATOM 1343 O O . THR B 1 50 ? -33.791 5.584 -15.245 1.00 10.44 50 THR B O 1
ATOM 1347 N N . HIS B 1 51 ? -34.128 4.975 -17.383 1.00 10.62 51 HIS B N 1
ATOM 1348 C CA . HIS B 1 51 ? -33.626 3.614 -17.168 1.00 10.48 51 HIS B CA 1
ATOM 1349 C C . HIS B 1 51 ? -32.176 3.595 -16.684 1.00 10.36 51 HIS B C 1
ATOM 1350 O O . HIS B 1 51 ? -31.830 2.789 -15.816 1.00 10.11 51 HIS B O 1
ATOM 1357 N N . GLN B 1 52 ? -31.335 4.471 -17.240 1.00 10.09 52 GLN B N 1
ATOM 1358 C CA . GLN B 1 52 ? -29.935 4.548 -16.815 1.00 10.02 52 GLN B CA 1
ATOM 1359 C C . GLN B 1 52 ? -29.803 5.027 -15.379 1.00 9.69 52 GLN B C 1
ATOM 1360 O O . GLN B 1 52 ? -28.975 4.508 -14.628 1.00 9.83 52 GLN B O 1
ATOM 1366 N N . VAL B 1 53 ? -30.599 6.027 -15.000 1.00 9.65 53 VAL B N 1
ATOM 1367 C CA . VAL B 1 53 ? -30.637 6.465 -13.608 1.00 9.51 53 VAL B CA 1
ATOM 1368 C C . VAL B 1 53 ? -30.966 5.279 -12.704 1.00 9.38 53 VAL B C 1
ATOM 1369 O O . VAL B 1 53 ? -30.320 5.088 -11.668 1.00 9.12 53 VAL B O 1
ATOM 1373 N N . PHE B 1 54 ? -31.958 4.485 -13.098 1.00 9.46 54 PHE B N 1
ATOM 1374 C CA . PHE B 1 54 ? -32.330 3.307 -12.309 1.00 9.47 54 PHE B CA 1
ATOM 1375 C C . PHE B 1 54 ? -31.265 2.204 -12.294 1.00 9.67 54 PHE B C 1
ATOM 1376 O O . PHE B 1 54 ? -31.060 1.576 -11.258 1.00 9.72 54 PHE B O 1
ATOM 1384 N N . SER B 1 55 ? -30.576 1.990 -13.410 1.00 10.12 55 SER B N 1
ATOM 1385 C CA . SER B 1 55 ? -29.422 1.072 -13.419 1.00 10.39 55 SER B CA 1
ATOM 1386 C C . SER B 1 55 ? -28.372 1.497 -12.392 1.00 10.23 55 SER B C 1
ATOM 1387 O O . SER B 1 55 ? -27.858 0.674 -11.631 1.00 10.26 55 SER B O 1
ATOM 1390 N N . ASN B 1 56 ? -28.085 2.793 -12.354 1.00 10.08 56 ASN B N 1
ATOM 1391 C CA . ASN B 1 56 ? -27.116 3.327 -11.409 1.00 10.17 56 ASN B CA 1
ATOM 1392 C C . ASN B 1 56 ? -27.598 3.173 -9.969 1.00 10.33 56 ASN B C 1
ATOM 1393 O O . ASN B 1 56 ? -26.825 2.776 -9.099 1.00 10.16 56 ASN B O 1
ATOM 1398 N N . LEU B 1 57 ? -28.867 3.492 -9.719 1.00 10.27 57 LEU B N 1
ATOM 1399 C CA . LEU B 1 57 ? -29.464 3.286 -8.393 1.00 10.53 57 LEU B CA 1
ATOM 1400 C C . LEU B 1 57 ? -29.420 1.822 -7.944 1.00 10.68 57 LEU B C 1
ATOM 1401 O O . LEU B 1 57 ? -29.076 1.537 -6.800 1.00 10.30 57 LEU B O 1
ATOM 1406 N N . LYS B 1 58 ? -29.761 0.902 -8.844 1.00 10.79 58 LYS B N 1
ATOM 1407 C CA . LYS B 1 58 ? -29.721 -0.535 -8.535 1.00 11.32 58 LYS B CA 1
ATOM 1408 C C . LYS B 1 58 ? -28.322 -0.956 -8.092 1.00 11.03 58 LYS B C 1
ATOM 1409 O O . LYS B 1 58 ? -28.161 -1.662 -7.097 1.00 10.93 58 LYS B O 1
ATOM 1415 N N . ALA B 1 59 ? -27.310 -0.490 -8.814 1.00 10.84 59 ALA B N 1
ATOM 1416 C CA . ALA B 1 59 ? -25.924 -0.814 -8.500 1.00 10.83 59 ALA B CA 1
ATOM 1417 C C . ALA B 1 59 ? -25.506 -0.325 -7.112 1.00 10.89 59 ALA B C 1
ATOM 1418 O O . ALA B 1 59 ? -24.921 -1.083 -6.342 1.00 11.34 59 ALA B O 1
ATOM 1420 N N . VAL B 1 60 ? -25.816 0.928 -6.786 1.00 10.81 60 VAL B N 1
ATOM 1421 C CA . VAL B 1 60 ? -25.409 1.468 -5.482 1.00 10.59 60 VAL B CA 1
ATOM 1422 C C . VAL B 1 60 ? -26.227 0.878 -4.332 1.00 10.73 60 VAL B C 1
ATOM 1423 O O . VAL B 1 60 ? -25.683 0.618 -3.256 1.00 10.47 60 VAL B O 1
ATOM 1427 N N . LEU B 1 61 ? -27.523 0.668 -4.560 1.00 10.76 61 LEU B N 1
ATOM 1428 C CA . LEU B 1 61 ? -28.389 -0.011 -3.588 1.00 11.26 61 LEU B CA 1
ATOM 1429 C C . LEU B 1 61 ? -27.878 -1.404 -3.238 1.00 11.93 61 LEU B C 1
ATOM 1430 O O . LEU B 1 61 ? -27.724 -1.738 -2.061 1.00 12.05 61 LEU B O 1
ATOM 1435 N N . GLU B 1 62 ? -27.613 -2.209 -4.260 1.00 12.88 62 GLU B N 1
ATOM 1436 C CA . GLU B 1 62 ? -27.122 -3.577 -4.045 1.00 13.72 62 GLU B CA 1
ATOM 1437 C C . GLU B 1 62 ? -25.757 -3.613 -3.356 1.00 13.31 62 GLU B C 1
ATOM 1438 O O . GLU B 1 62 ? -25.536 -4.434 -2.452 1.00 13.21 62 GLU B O 1
ATOM 1444 N N . GLU B 1 63 ? -24.854 -2.710 -3.733 1.00 13.00 63 GLU B N 1
ATOM 1445 C CA . GLU B 1 63 ? -23.552 -2.612 -3.056 1.00 12.93 63 GLU B CA 1
ATOM 1446 C C . GLU B 1 63 ? -23.711 -2.274 -1.567 1.00 12.57 63 GLU B C 1
ATOM 1447 O O . GLU B 1 63 ? -22.929 -2.739 -0.739 1.00 12.84 63 GLU B O 1
ATOM 1453 N N . ALA B 1 64 ? -24.731 -1.478 -1.243 1.00 12.06 64 ALA B N 1
ATOM 1454 C CA . ALA B 1 64 ? -25.044 -1.112 0.136 1.00 11.90 64 ALA B CA 1
ATOM 1455 C C . ALA B 1 64 ? -25.785 -2.191 0.936 1.00 11.87 64 ALA B C 1
ATOM 1456 O O . ALA B 1 64 ? -25.981 -2.019 2.137 1.00 12.11 64 ALA B O 1
ATOM 1458 N N . GLY B 1 65 ? -26.204 -3.281 0.289 1.00 11.85 65 GLY B N 1
ATOM 1459 C CA . GLY B 1 65 ? -27.046 -4.300 0.931 1.00 11.79 65 GLY B CA 1
ATOM 1460 C C . GLY B 1 65 ? -28.513 -3.902 1.038 1.00 11.91 65 GLY B C 1
ATOM 1461 O O . GLY B 1 65 ? -29.236 -4.380 1.922 1.00 12.24 65 GLY B O 1
ATOM 1462 N N . ALA B 1 66 ? -28.944 -3.017 0.136 1.00 12.01 66 ALA B N 1
ATOM 1463 C CA . ALA B 1 66 ? -30.322 -2.579 0.023 1.00 12.19 66 ALA B CA 1
ATOM 1464 C C . ALA B 1 66 ? -30.834 -2.997 -1.356 1.00 12.31 66 ALA B C 1
ATOM 1465 O O . ALA B 1 66 ? -30.106 -3.622 -2.135 1.00 12.78 66 ALA B O 1
ATOM 1467 N N . SER B 1 67 ? -32.086 -2.667 -1.648 1.00 12.25 67 SER B N 1
ATOM 1468 C CA . SER B 1 67 ? -32.683 -2.977 -2.942 1.00 12.10 67 SER B CA 1
ATOM 1469 C C . SER B 1 67 ? -33.790 -1.987 -3.215 1.00 11.83 67 SER B C 1
ATOM 1470 O O . SER B 1 67 ? -34.137 -1.190 -2.343 1.00 11.41 67 SER B O 1
ATOM 1473 N N . PHE B 1 68 ? -34.379 -2.048 -4.406 1.00 11.90 68 PHE B N 1
ATOM 1474 C CA . PHE B 1 68 ? -35.560 -1.224 -4.682 1.00 11.83 68 PHE B CA 1
ATOM 1475 C C . PHE B 1 68 ? -36.696 -1.505 -3.707 1.00 11.98 68 PHE B C 1
ATOM 1476 O O . PHE B 1 68 ? -37.432 -0.598 -3.339 1.00 12.00 68 PHE B O 1
ATOM 1484 N N . GLU B 1 69 ? -36.788 -2.751 -3.250 1.00 12.76 69 GLU B N 1
ATOM 1485 C CA . GLU B 1 69 ? -37.856 -3.170 -2.348 1.00 13.23 69 GLU B CA 1
ATOM 1486 C C . GLU B 1 69 ? -37.685 -2.598 -0.926 1.00 12.60 69 GLU B C 1
ATOM 1487 O O . GLU B 1 69 ? -38.632 -2.628 -0.145 1.00 13.18 69 GLU B O 1
ATOM 1498 N N . THR B 1 70 ? -36.497 -2.074 -0.594 1.00 11.60 70 THR B N 1
ATOM 1499 C CA . THR B 1 70 ? -36.267 -1.445 0.712 1.00 11.17 70 THR B CA 1
ATOM 1500 C C . THR B 1 70 ? -36.128 0.083 0.658 1.00 10.78 70 THR B C 1
ATOM 1501 O O . THR B 1 70 ? -35.849 0.701 1.686 1.00 10.95 70 THR B O 1
ATOM 1505 N N . VAL B 1 71 ? -36.347 0.689 -0.512 1.00 10.51 71 VAL B N 1
ATOM 1506 C CA . VAL B 1 71 ? -36.322 2.154 -0.626 1.00 10.45 71 VAL B CA 1
ATOM 1507 C C . VAL B 1 71 ? -37.514 2.730 0.128 1.00 10.37 71 VAL B C 1
ATOM 1508 O O . VAL B 1 71 ? -38.642 2.282 -0.058 1.00 10.69 71 VAL B O 1
ATOM 1512 N N . VAL B 1 72 ? -37.258 3.723 0.981 1.00 10.26 72 VAL B N 1
ATOM 1513 C CA . VAL B 1 72 ? -38.323 4.345 1.775 1.00 10.48 72 VAL B CA 1
ATOM 1514 C C . VAL B 1 72 ? -38.781 5.692 1.206 1.00 10.14 72 VAL B C 1
ATOM 1515 O O . VAL B 1 72 ? -39.954 6.045 1.313 1.00 9.82 72 VAL B O 1
ATOM 1519 N N . LYS B 1 73 ? -37.863 6.420 0.577 1.00 9.99 73 LYS B N 1
ATOM 1520 C CA . LYS B 1 73 ? -38.136 7.770 0.098 1.00 10.30 73 LYS B CA 1
ATOM 1521 C C . LYS B 1 73 ? -37.252 8.046 -1.105 1.00 9.98 73 LYS B C 1
ATOM 1522 O O . LYS B 1 73 ? -36.065 7.725 -1.082 1.00 10.11 73 LYS B O 1
ATOM 1528 N N . ALA B 1 74 ? -37.845 8.618 -2.148 1.00 9.66 74 ALA B N 1
ATOM 1529 C CA . ALA B 1 74 ? -37.118 9.083 -3.320 1.00 9.53 74 ALA B CA 1
ATOM 1530 C C . ALA B 1 74 ? -37.429 10.553 -3.546 1.00 9.43 74 ALA B C 1
ATOM 1531 O O . ALA B 1 74 ? -38.526 11.020 -3.229 1.00 9.45 74 ALA B O 1
ATOM 1533 N N . THR B 1 75 ? -36.460 11.290 -4.076 1.00 9.25 75 THR B N 1
ATOM 1534 C CA . THR B 1 75 ? -36.731 12.614 -4.630 1.00 9.36 75 THR B CA 1
ATOM 1535 C C . THR B 1 75 ? -36.337 12.579 -6.091 1.00 9.17 75 THR B C 1
ATOM 1536 O O . THR B 1 75 ? -35.224 12.166 -6.420 1.00 8.91 75 THR B O 1
ATOM 1540 N N . VAL B 1 76 ? -37.270 12.993 -6.948 1.00 9.12 76 VAL B N 1
ATOM 1541 C CA . VAL B 1 76 ? -37.083 12.995 -8.387 1.00 9.33 76 VAL B CA 1
ATOM 1542 C C . VAL B 1 76 ? -36.990 14.448 -8.840 1.00 9.34 76 VAL B C 1
ATOM 1543 O O . VAL B 1 76 ? -37.967 15.191 -8.745 1.00 9.66 76 VAL B O 1
ATOM 1547 N N . PHE B 1 77 ? -35.813 14.854 -9.304 1.00 9.46 77 PHE B N 1
ATOM 1548 C CA . PHE B 1 77 ? -35.624 16.170 -9.899 1.00 9.71 77 PHE B CA 1
ATOM 1549 C C . PHE B 1 77 ? -35.715 15.986 -11.403 1.00 9.93 77 PHE B C 1
ATOM 1550 O O . PHE B 1 77 ? -35.004 15.153 -11.963 1.00 9.80 77 PHE B O 1
ATOM 1558 N N . ILE B 1 78 ? -36.574 16.760 -12.056 1.00 10.34 78 ILE B N 1
ATOM 1559 C CA . ILE B 1 78 ? -36.760 16.651 -13.504 1.00 10.58 78 ILE B CA 1
ATOM 1560 C C . ILE B 1 78 ? -36.496 18.006 -14.178 1.00 10.81 78 ILE B C 1
ATOM 1561 O O . ILE B 1 78 ? -36.707 19.058 -13.576 1.00 11.02 78 ILE B O 1
ATOM 1570 N N . ALA B 1 79 ? -36.001 17.968 -15.411 1.00 10.53 79 ALA B N 1
ATOM 1571 C CA . ALA B 1 79 ? -35.720 19.180 -16.175 1.00 10.57 79 ALA B CA 1
ATOM 1572 C C . ALA B 1 79 ? -36.996 19.807 -16.730 1.00 10.45 79 ALA B C 1
ATOM 1573 O O . ALA B 1 79 ? -37.071 21.030 -16.884 1.00 10.26 79 ALA B O 1
ATOM 1575 N N . ASP B 1 80 ? -37.978 18.963 -17.039 1.00 10.57 80 ASP B N 1
ATOM 1576 C CA . ASP B 1 80 ? -39.236 19.403 -17.635 1.00 10.70 80 ASP B CA 1
ATOM 1577 C C . ASP B 1 80 ? -40.409 18.600 -17.085 1.00 10.78 80 ASP B C 1
ATOM 1578 O O . ASP B 1 80 ? -40.564 17.416 -17.396 1.00 10.77 80 ASP B O 1
ATOM 1583 N N . MET B 1 81 ? -41.259 19.272 -16.311 1.00 11.05 81 MET B N 1
ATOM 1584 C CA . MET B 1 81 ? -42.454 18.657 -15.727 1.00 11.52 81 MET B CA 1
ATOM 1585 C C . MET B 1 81 ? -43.406 18.082 -16.782 1.00 11.71 81 MET B C 1
ATOM 1586 O O . MET B 1 81 ? -44.165 17.160 -16.480 1.00 11.62 81 MET B O 1
ATOM 1591 N N . GLU B 1 82 ? -43.355 18.599 -18.011 1.00 11.74 82 GLU B N 1
ATOM 1592 C CA . GLU B 1 82 ? -44.127 18.015 -19.121 1.00 12.42 82 GLU B CA 1
ATOM 1593 C C . GLU B 1 82 ? -43.789 16.547 -19.359 1.00 12.68 82 GLU B C 1
ATOM 1594 O O . GLU B 1 82 ? -44.654 15.785 -19.787 1.00 13.15 82 GLU B O 1
ATOM 1600 N N . GLN B 1 83 ? -42.544 16.157 -19.068 1.00 12.61 83 GLN B N 1
ATOM 1601 C CA . GLN B 1 83 ? -42.082 14.775 -19.231 1.00 12.86 83 GLN B CA 1
ATOM 1602 C C . GLN B 1 83 ? -42.389 13.861 -18.033 1.00 12.93 83 GLN B C 1
ATOM 1603 O O . GLN B 1 83 ? -41.934 12.710 -18.006 1.00 12.96 83 GLN B O 1
ATOM 1609 N N . PHE B 1 84 ? -43.162 14.346 -17.060 1.00 13.22 84 PHE B N 1
ATOM 1610 C CA . PHE B 1 84 ? -43.469 13.561 -15.872 1.00 13.68 84 PHE B CA 1
ATOM 1611 C C . PHE B 1 84 ? -44.123 12.218 -16.199 1.00 13.32 84 PHE B C 1
ATOM 1612 O O . PHE B 1 84 ? -43.738 11.200 -15.630 1.00 12.55 84 PHE B O 1
ATOM 1620 N N . ALA B 1 85 ? -45.106 12.212 -17.098 1.00 13.13 85 ALA B N 1
ATOM 1621 C 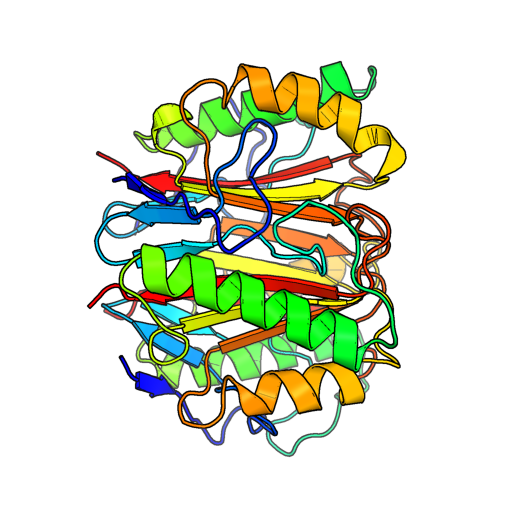CA . ALA B 1 85 ? -45.797 10.961 -17.432 1.00 13.11 85 ALA B CA 1
ATOM 1622 C C . ALA B 1 85 ? -44.829 9.888 -17.935 1.00 13.12 85 ALA B C 1
ATOM 1623 O O . ALA B 1 85 ? -44.920 8.730 -17.530 1.00 12.96 85 ALA B O 1
ATOM 1625 N N . GLU B 1 86 ? -43.897 10.288 -18.797 1.00 13.32 86 GLU B N 1
ATOM 1626 C CA . GLU B 1 86 ? -42.899 9.358 -19.353 1.00 13.49 86 GLU B CA 1
ATOM 1627 C C . GLU B 1 86 ? -41.929 8.843 -18.282 1.00 13.07 86 GLU B C 1
ATOM 1628 O O . GLU B 1 86 ? -41.627 7.648 -18.234 1.00 12.84 86 GLU B O 1
ATOM 1639 N N . VAL B 1 87 ? -41.450 9.748 -17.427 1.00 12.68 87 VAL B N 1
ATOM 1640 C CA . VAL B 1 87 ? -40.566 9.369 -16.314 1.00 12.44 87 VAL B CA 1
ATOM 1641 C C . VAL B 1 87 ? -41.294 8.421 -15.363 1.00 12.58 87 VAL B C 1
ATOM 1642 O O . VAL B 1 87 ? -40.728 7.421 -14.916 1.00 12.26 87 VAL B O 1
ATOM 1646 N N . ASN B 1 88 ? -42.552 8.740 -15.079 1.00 12.78 88 ASN B N 1
ATOM 1647 C CA . ASN B 1 88 ? -43.375 7.956 -14.167 1.00 13.19 88 ASN B CA 1
ATOM 1648 C C . ASN B 1 88 ? -43.653 6.539 -14.688 1.00 13.19 88 ASN B C 1
ATOM 1649 O O . ASN B 1 88 ? -43.695 5.593 -13.896 1.00 12.94 88 ASN B O 1
ATOM 1654 N N . GLU B 1 89 ? -43.835 6.386 -16.003 1.00 13.51 89 GLU B N 1
ATOM 1655 C CA . GLU B 1 89 ? -44.029 5.049 -16.589 1.00 14.08 89 GLU B CA 1
ATOM 1656 C C . GLU B 1 89 ? -42.824 4.158 -16.338 1.00 12.94 89 GLU B C 1
ATOM 1657 O O . GLU B 1 89 ? -42.978 2.995 -15.972 1.00 12.87 89 GLU B O 1
ATOM 1663 N N . VAL B 1 90 ? -41.625 4.696 -16.544 1.00 11.63 90 VAL B N 1
ATOM 1664 C CA . VAL B 1 90 ? -40.405 3.936 -16.293 1.00 11.05 90 VAL B CA 1
ATOM 1665 C C . VAL B 1 90 ? -40.237 3.692 -14.792 1.00 10.79 90 VAL B C 1
ATOM 1666 O O . VAL B 1 90 ? -39.975 2.562 -14.369 1.00 10.68 90 VAL B O 1
ATOM 1670 N N . TYR B 1 91 ? -40.408 4.753 -14.006 1.00 10.46 91 TYR B N 1
ATOM 1671 C CA . TYR B 1 91 ? -40.291 4.701 -12.546 1.00 10.48 91 TYR B CA 1
ATOM 1672 C C . TYR B 1 91 ? -41.112 3.548 -11.943 1.00 10.67 91 TYR B C 1
ATOM 1673 O O . TYR B 1 91 ? -40.605 2.789 -11.104 1.00 10.58 91 TYR B O 1
ATOM 1682 N N . GLY B 1 92 ? -42.361 3.412 -12.388 1.00 10.97 92 GLY B N 1
ATOM 1683 C CA . GLY B 1 92 ? -43.258 2.364 -11.896 1.00 11.33 92 GLY B CA 1
ATOM 1684 C C . GLY B 1 92 ? -42.872 0.920 -12.189 1.00 11.58 92 GLY B C 1
ATOM 1685 O O . GLY B 1 92 ? -43.358 0.006 -11.519 1.00 12.15 92 GLY B O 1
ATOM 1686 N N . GLN B 1 93 ? -42.010 0.700 -13.178 1.00 11.55 93 GLN B N 1
ATOM 1687 C CA . GLN B 1 93 ? -41.478 -0.639 -13.441 1.00 11.65 93 GLN B CA 1
ATOM 1688 C C . GLN B 1 93 ? -40.550 -1.111 -12.323 1.00 12.20 93 GLN B C 1
ATOM 1689 O O . GLN B 1 93 ? -40.425 -2.305 -12.089 1.00 12.04 93 GLN B O 1
ATOM 1695 N N . TYR B 1 94 ? -39.877 -0.163 -11.669 1.00 12.52 94 TYR B N 1
ATOM 1696 C CA . TYR B 1 94 ? -38.895 -0.453 -10.624 1.00 13.09 94 TYR B CA 1
ATOM 1697 C C . TYR B 1 94 ? -39.514 -0.473 -9.238 1.00 14.14 94 TYR B C 1
ATOM 1698 O O . TYR B 1 94 ? -39.062 -1.223 -8.373 1.00 14.18 94 TYR B O 1
ATOM 1707 N N . PHE B 1 95 ? -40.520 0.374 -9.033 1.00 15.67 95 PHE B N 1
ATOM 1708 C CA . PHE B 1 95 ? -41.284 0.426 -7.792 1.00 16.98 95 PHE B CA 1
ATOM 1709 C C . PHE B 1 95 ? -42.698 -0.049 -8.100 1.00 19.03 95 PHE B C 1
ATOM 1710 O O . PHE B 1 95 ? -43.638 0.737 -8.257 1.00 20.41 95 PHE B O 1
ATOM 1718 N N . ASP B 1 96 ? -42.814 -1.367 -8.195 1.00 21.76 96 ASP B N 1
ATOM 1719 C CA . ASP B 1 96 ? -43.998 -2.027 -8.710 1.00 23.95 96 ASP B CA 1
ATOM 1720 C C . ASP B 1 96 ? -44.929 -2.401 -7.556 1.00 24.26 96 ASP B C 1
ATOM 1721 O O . ASP B 1 96 ? -45.971 -1.774 -7.384 1.00 25.60 96 ASP B O 1
ATOM 1726 N N . THR B 1 97 ? -44.537 -3.399 -6.763 1.00 24.38 97 THR B N 1
ATOM 1727 C CA . THR B 1 97 ? -45.294 -3.813 -5.580 1.00 23.86 97 THR B CA 1
ATOM 1728 C C . THR B 1 97 ? -44.839 -3.057 -4.325 1.00 22.89 97 THR B C 1
ATOM 1729 O O . THR B 1 97 ? -45.614 -2.924 -3.372 1.00 24.58 97 THR B O 1
ATOM 1733 N N . HIS B 1 98 ? -43.592 -2.579 -4.320 1.00 20.80 98 HIS B N 1
ATOM 1734 C CA . HIS B 1 98 ? -43.099 -1.692 -3.263 1.00 19.25 98 HIS B CA 1
ATOM 1735 C C . HIS B 1 98 ? -43.121 -0.252 -3.766 1.00 17.83 98 HIS B C 1
ATOM 1736 O O . HIS B 1 98 ? -42.551 0.044 -4.820 1.00 17.85 98 HIS B O 1
ATOM 1743 N N . LYS B 1 99 ? -43.763 0.629 -2.998 1.00 16.14 99 LYS B N 1
ATOM 1744 C CA . LYS B 1 99 ? -44.028 2.005 -3.414 1.00 15.27 99 LYS B CA 1
ATOM 1745 C C . LYS B 1 99 ? -43.512 3.009 -2.374 1.00 13.60 99 LYS B C 1
ATOM 1746 O O . LYS B 1 99 ? -44.215 3.328 -1.408 1.00 13.07 99 LYS B O 1
ATOM 1752 N N . PRO B 1 100 ? -42.275 3.510 -2.563 1.00 12.09 100 PRO B N 1
ATOM 1753 C CA . PRO B 1 100 ? -41.739 4.483 -1.602 1.00 11.47 100 PRO B CA 1
ATOM 1754 C C . PRO B 1 100 ? -42.501 5.802 -1.563 1.00 10.82 100 PRO B C 1
ATOM 1755 O O . PRO B 1 100 ? -43.252 6.123 -2.482 1.00 10.79 100 PRO B O 1
ATOM 1759 N N . ALA B 1 101 ? -42.275 6.570 -0.505 1.00 10.40 101 ALA B N 1
ATOM 1760 C CA . ALA B 1 101 ? -42.672 7.974 -0.492 1.00 10.35 101 ALA B CA 1
ATOM 1761 C C . ALA B 1 101 ? -41.849 8.695 -1.553 1.00 10.52 101 ALA B C 1
ATOM 1762 O O . ALA B 1 101 ? -40.731 8.288 -1.867 1.00 10.25 101 ALA B O 1
ATOM 1764 N N . ARG B 1 102 ? -42.404 9.759 -2.113 1.00 10.88 102 ARG B N 1
ATOM 1765 C CA . ARG B 1 102 ? -41.754 10.451 -3.215 1.00 11.54 102 ARG B CA 1
ATOM 1766 C C . ARG B 1 102 ? -42.128 11.917 -3.227 1.00 10.99 102 ARG B C 1
ATOM 1767 O O . ARG B 1 102 ? -43.237 12.277 -2.852 1.00 10.17 102 ARG B O 1
ATOM 1775 N N . SER B 1 103 ? -41.182 12.751 -3.648 1.00 10.78 103 SER B N 1
ATOM 1776 C CA . SER B 1 103 ? -41.485 14.095 -4.119 1.00 11.06 103 SER B CA 1
ATOM 1777 C C . SER B 1 103 ? -40.834 14.260 -5.478 1.00 11.13 103 SER B C 1
ATOM 1778 O O . SER B 1 103 ? -39.757 13.715 -5.727 1.00 10.57 103 SER B O 1
ATOM 1781 N N A CYS B 1 104 ? -41.505 14.999 -6.356 0.50 11.11 104 CYS B N 1
ATOM 1782 N N B CYS B 1 104 ? -41.497 15.012 -6.351 0.50 11.20 104 CYS B N 1
ATOM 1783 C CA . CYS B 1 104 ? -40.994 15.294 -7.687 1.00 11.33 104 CYS B CA 1
ATOM 1784 C C . CYS B 1 104 ? -41.122 16.784 -7.953 1.00 11.19 104 CYS B C 1
ATOM 1785 O O . CYS B 1 104 ? -42.195 17.350 -7.734 1.00 11.96 104 CYS B O 1
ATOM 1790 N N . VAL B 1 105 ? -40.047 17.422 -8.410 1.00 10.49 105 VAL B N 1
ATOM 1791 C CA . VAL B 1 105 ? -40.071 18.856 -8.723 1.00 10.37 105 VAL B CA 1
ATOM 1792 C C . VAL B 1 105 ? -39.277 19.116 -9.990 1.00 9.99 105 VAL B C 1
ATOM 1793 O O . VAL B 1 105 ? -38.362 18.347 -10.317 1.00 9.82 105 VAL B O 1
ATOM 1797 N N . GLU B 1 106 ? -39.623 20.197 -10.691 1.00 9.68 106 GLU B N 1
ATOM 1798 C CA . GLU B 1 106 ? -38.815 20.694 -11.796 1.00 9.76 106 GLU B CA 1
ATOM 1799 C C . GLU B 1 106 ? -37.855 21.753 -11.273 1.00 9.71 106 GLU B C 1
ATOM 1800 O O . GLU B 1 106 ? -38.279 22.793 -10.785 1.00 9.55 106 GLU B O 1
ATOM 1806 N N . VAL B 1 107 ? -36.564 21.453 -11.386 1.00 10.07 107 VAL B N 1
ATOM 1807 C CA . VAL B 1 107 ? -35.481 22.368 -11.039 1.00 10.46 107 VAL B CA 1
ATOM 1808 C C . VAL B 1 107 ? -35.166 23.260 -12.248 1.00 10.31 107 VAL B C 1
ATOM 1809 O O . VAL B 1 107 ? -35.660 23.006 -13.348 1.00 10.49 107 VAL B O 1
ATOM 1813 N N . ALA B 1 108 ? -34.336 24.288 -12.065 1.00 10.05 108 ALA B N 1
ATOM 1814 C CA . ALA B 1 108 ? -33.874 25.107 -13.204 1.00 10.12 108 ALA B CA 1
ATOM 1815 C C . ALA B 1 108 ? -32.892 24.350 -14.100 1.00 9.95 108 ALA B C 1
ATOM 1816 O O . ALA B 1 108 ? -32.944 24.466 -15.330 1.00 10.25 108 ALA B O 1
ATOM 1818 N N . ARG B 1 109 ? -31.993 23.579 -13.486 1.00 9.93 109 ARG B N 1
ATOM 1819 C CA . ARG B 1 109 ? -30.948 22.875 -14.231 1.00 10.09 109 ARG B CA 1
ATOM 1820 C C . ARG B 1 109 ? -30.342 21.781 -13.380 1.00 9.57 109 ARG B C 1
ATOM 1821 O O . ARG B 1 109 ? -30.215 21.943 -12.161 1.00 9.52 109 ARG B O 1
ATOM 1829 N N . LEU B 1 110 ? -29.979 20.679 -14.029 1.00 9.24 110 LEU B N 1
ATOM 1830 C CA . LEU B 1 110 ? -29.326 19.552 -13.372 1.00 9.20 110 LEU B CA 1
ATOM 1831 C C . LEU B 1 110 ? -27.895 19.408 -13.867 1.00 9.27 110 LEU B C 1
ATOM 1832 O O . LEU B 1 110 ? -27.553 19.927 -14.939 1.00 8.82 110 LEU B O 1
ATOM 1837 N N . PRO B 1 111 ? -27.049 18.696 -13.101 1.00 9.28 111 PRO B N 1
ATOM 1838 C CA . PRO B 1 111 ? -25.692 18.432 -13.573 1.00 9.45 111 PRO B CA 1
ATOM 1839 C C . PRO B 1 111 ? -25.676 17.837 -14.982 1.00 9.64 111 PRO B C 1
ATOM 1840 O O . PRO B 1 111 ? -26.528 17.002 -15.324 1.00 9.28 111 PRO B O 1
ATOM 1844 N N . LYS B 1 112 ? -24.734 18.313 -15.795 1.00 10.04 112 LYS B N 1
ATOM 1845 C CA . LYS B 1 112 ? -24.566 17.889 -17.194 1.00 10.48 112 LYS B CA 1
ATOM 1846 C C . LYS B 1 112 ? -25.831 18.058 -18.048 1.00 10.40 112 LYS B C 1
ATOM 1847 O O . LYS B 1 112 ? -26.026 17.338 -19.030 1.00 10.34 112 LYS B O 1
ATOM 1853 N N . ASP B 1 113 ? -26.677 19.020 -17.675 1.00 10.39 113 ASP B N 1
ATOM 1854 C CA . ASP B 1 113 ? -27.987 19.223 -18.310 1.00 10.61 113 ASP B CA 1
ATOM 1855 C C . ASP B 1 113 ? -28.816 17.939 -18.407 1.00 10.47 113 ASP B C 1
ATOM 1856 O O . ASP B 1 113 ? -29.570 17.735 -19.360 1.00 10.56 113 ASP B O 1
ATOM 1861 N N . ALA B 1 114 ? -28.708 17.095 -17.384 1.00 10.21 114 ALA B N 1
ATOM 1862 C CA . ALA B 1 114 ? -29.488 15.866 -17.315 1.00 10.02 114 ALA B CA 1
ATOM 1863 C C . ALA B 1 114 ? -30.976 16.183 -17.316 1.00 9.97 114 ALA B C 1
ATOM 1864 O O . ALA B 1 114 ? -31.397 17.226 -16.808 1.00 9.88 114 ALA B O 1
ATOM 1866 N N . LEU B 1 115 ? -31.767 15.280 -17.881 1.00 10.01 115 LEU B N 1
ATOM 1867 C CA . LEU B 1 115 ? -33.217 15.468 -17.902 1.00 10.14 115 LEU B CA 1
ATOM 1868 C C . LEU B 1 115 ? -33.894 14.965 -16.635 1.00 9.86 115 LEU B C 1
ATOM 1869 O O . LEU B 1 115 ? -35.035 15.330 -16.372 1.00 9.71 115 LEU B O 1
ATOM 1874 N N . VAL B 1 116 ? -33.191 14.144 -15.854 1.00 9.62 116 VAL B N 1
ATOM 1875 C CA . VAL B 1 116 ? -33.756 13.549 -14.650 1.00 9.70 116 VAL B CA 1
ATOM 1876 C C . VAL B 1 116 ? -32.616 13.193 -13.699 1.00 9.49 116 VAL B C 1
ATOM 1877 O O . VAL B 1 116 ? -31.539 12.791 -14.146 1.00 9.52 116 VAL B O 1
ATOM 1881 N N . GLU B 1 117 ? -32.846 13.397 -12.404 1.00 9.41 117 GLU B N 1
ATOM 1882 C CA . GLU B 1 117 ? -31.918 12.992 -11.356 1.00 9.47 117 GLU B CA 1
ATOM 1883 C C . GLU B 1 117 ? -32.734 12.457 -10.197 1.00 9.14 117 GLU B C 1
ATOM 1884 O O . GLU B 1 117 ? -33.696 13.100 -9.790 1.00 9.15 117 GLU B O 1
ATOM 1890 N N . ILE B 1 118 ? -32.348 11.293 -9.672 1.00 8.76 118 ILE B N 1
ATOM 1891 C CA . ILE B 1 118 ? -33.080 10.659 -8.567 1.00 8.74 118 ILE B CA 1
ATOM 1892 C C . ILE B 1 118 ? -32.130 10.297 -7.431 1.00 8.75 118 ILE B C 1
ATOM 1893 O O . ILE B 1 118 ? -31.081 9.691 -7.660 1.00 8.62 118 ILE B O 1
ATOM 1898 N N . GLU B 1 119 ? -32.507 10.680 -6.212 1.00 8.72 119 GLU B N 1
ATOM 1899 C CA . GLU B 1 119 ? -31.816 10.230 -4.999 1.00 8.88 119 GLU B CA 1
ATOM 1900 C C . GLU B 1 119 ? -32.786 9.375 -4.202 1.00 8.76 119 GLU B C 1
ATOM 1901 O O . GLU B 1 119 ? -34.001 9.584 -4.269 1.00 8.86 119 GLU B O 1
ATOM 1907 N N . VAL B 1 120 ? -32.241 8.413 -3.463 1.00 8.63 120 VAL B N 1
ATOM 1908 C CA . VAL B 1 120 ? -33.037 7.513 -2.625 1.00 8.69 120 VAL B CA 1
ATOM 1909 C C . VAL B 1 120 ? -32.436 7.338 -1.241 1.00 8.82 120 VAL B C 1
ATOM 1910 O O . VAL B 1 120 ? -31.235 7.536 -1.026 1.00 8.70 120 VAL B O 1
ATOM 1914 N N . ILE B 1 121 ? -33.314 6.950 -0.322 1.00 9.06 121 ILE B N 1
ATOM 1915 C CA . ILE B 1 121 ? -32.963 6.521 1.019 1.00 9.35 121 ILE B CA 1
ATOM 1916 C C . ILE B 1 121 ? -33.566 5.130 1.141 1.00 9.45 121 ILE B C 1
ATOM 1917 O O . ILE B 1 121 ? -34.724 4.939 0.767 1.00 9.21 121 ILE B O 1
ATOM 1922 N N . ALA B 1 122 ? -32.796 4.171 1.653 1.00 9.61 122 ALA B N 1
ATOM 1923 C CA . ALA B 1 122 ? -33.232 2.772 1.687 1.00 10.19 122 ALA B CA 1
ATOM 1924 C C . ALA B 1 122 ? -32.761 2.056 2.944 1.00 10.76 122 ALA B C 1
ATOM 1925 O O . ALA B 1 122 ? -31.703 2.360 3.488 1.00 10.77 122 ALA B O 1
ATOM 1927 N N . LEU B 1 123 ? -33.558 1.093 3.394 1.00 11.67 123 LEU B N 1
ATOM 1928 C CA . LEU B 1 123 ? -33.207 0.281 4.552 1.00 12.80 123 LEU B CA 1
ATOM 1929 C C . LEU B 1 123 ? -32.210 -0.811 4.153 1.00 13.31 123 LEU B C 1
ATOM 1930 O O . LEU B 1 123 ? -32.319 -1.408 3.079 1.00 12.88 123 LEU B O 1
ATOM 1935 N N . VAL B 1 124 ? -31.232 -1.048 5.025 1.00 14.20 124 VAL B N 1
ATOM 1936 C CA . VAL B 1 124 ? -30.271 -2.132 4.886 1.00 15.41 124 VAL B CA 1
ATOM 1937 C C . VAL B 1 124 ? -30.695 -3.213 5.879 1.00 16.97 124 VAL B C 1
ATOM 1938 O O . VAL B 1 124 ? -30.566 -3.026 7.088 1.00 16.54 124 VAL B O 1
ATOM 1942 N N . LYS B 1 125 ? -31.217 -4.329 5.371 1.00 19.53 125 LYS B N 1
ATOM 1943 C CA . LYS B 1 125 ? -31.657 -5.432 6.237 1.00 21.48 125 LYS B CA 1
ATOM 1944 C C . LYS B 1 125 ? -30.467 -6.155 6.856 1.00 22.43 125 LYS B C 1
ATOM 1945 O O . LYS B 1 125 ? -29.348 -6.122 6.336 1.00 22.55 125 LYS B O 1
ATOM 1952 N N . THR C 1 2 ? -40.832 -2.169 7.527 1.00 23.71 2 THR C N 1
ATOM 1953 C CA . THR C 1 2 ? -41.305 -1.034 6.672 1.00 23.39 2 THR C CA 1
ATOM 1954 C C . THR C 1 2 ? -42.797 -1.173 6.347 1.00 22.52 2 THR C C 1
ATOM 1955 O O . THR C 1 2 ? -43.263 -2.266 6.035 1.00 22.60 2 THR C O 1
ATOM 1959 N N . LYS C 1 3 ? -43.529 -0.061 6.422 1.00 21.35 3 LYS C N 1
ATOM 1960 C CA . LYS C 1 3 ? -44.980 -0.055 6.232 1.00 20.95 3 LYS C CA 1
ATOM 1961 C C . LYS C 1 3 ? -45.433 1.177 5.453 1.00 19.25 3 LYS C C 1
ATOM 1962 O O . LYS C 1 3 ? -45.024 2.293 5.763 1.00 18.26 3 LYS C O 1
ATOM 1968 N N . ALA C 1 4 ? -46.287 0.962 4.456 1.00 17.98 4 ALA C N 1
ATOM 1969 C CA . ALA C 1 4 ? -46.901 2.049 3.703 1.00 17.29 4 ALA C CA 1
ATOM 1970 C C . ALA C 1 4 ? -48.061 2.649 4.494 1.00 16.75 4 ALA C C 1
ATOM 1971 O O . ALA C 1 4 ? -48.800 1.933 5.181 1.00 17.05 4 ALA C O 1
ATOM 1973 N N . VAL C 1 5 ? -48.212 3.967 4.385 1.00 15.98 5 VAL C N 1
ATOM 1974 C CA . VAL C 1 5 ? -49.270 4.713 5.059 1.00 15.51 5 VAL C CA 1
ATOM 1975 C C . VAL C 1 5 ? -50.358 5.039 4.028 1.00 15.74 5 VAL C C 1
ATOM 1976 O O . VAL C 1 5 ? -50.047 5.531 2.946 1.00 15.15 5 VAL C O 1
ATOM 1980 N N . HIS C 1 6 ? -51.618 4.748 4.369 1.00 15.78 6 HIS C N 1
ATOM 1981 C CA . HIS C 1 6 ? -52.774 5.001 3.493 1.00 16.27 6 HIS C CA 1
ATOM 1982 C C . HIS C 1 6 ? -53.882 5.681 4.295 1.00 15.74 6 HIS C C 1
ATOM 1983 O O . HIS C 1 6 ? -54.312 5.147 5.318 1.00 15.78 6 HIS C O 1
ATOM 1990 N N . THR C 1 7 ? -54.341 6.846 3.837 1.00 15.09 7 THR C N 1
ATOM 1991 C CA . THR C 1 7 ? -55.487 7.529 4.444 1.00 14.93 7 THR C CA 1
ATOM 1992 C C . THR C 1 7 ? -56.376 8.146 3.371 1.00 15.04 7 THR C C 1
ATOM 1993 O O . THR C 1 7 ? -55.885 8.719 2.400 1.00 14.58 7 THR C O 1
ATOM 1997 N N . LYS C 1 8 ? -57.687 8.055 3.579 1.00 15.30 8 LYS C N 1
ATOM 1998 C CA . LYS C 1 8 ? -58.655 8.699 2.695 1.00 15.89 8 LYS C CA 1
ATOM 1999 C C . LYS C 1 8 ? -58.757 10.202 2.923 1.00 15.40 8 LYS C C 1
ATOM 2000 O O . LYS C 1 8 ? -59.391 10.892 2.135 1.00 15.09 8 LYS C O 1
ATOM 2006 N N . HIS C 1 9 ? -58.122 10.710 3.982 1.00 14.92 9 HIS C N 1
ATOM 2007 C CA . HIS C 1 9 ? -58.148 12.141 4.299 1.00 15.09 9 HIS C CA 1
ATOM 2008 C C . HIS C 1 9 ? -57.007 12.947 3.668 1.00 14.28 9 HIS C C 1
ATOM 2009 O O . HIS C 1 9 ? -56.821 14.114 4.003 1.00 14.15 9 HIS C O 1
ATOM 2016 N N . ALA C 1 10 ? -56.256 12.319 2.763 1.00 13.54 10 ALA C N 1
ATOM 2017 C CA . ALA C 1 10 ? -55.325 13.010 1.876 1.00 13.45 10 ALA C CA 1
ATOM 2018 C C . ALA C 1 10 ? -55.544 12.478 0.460 1.00 13.49 10 ALA C C 1
ATOM 2019 O O . ALA C 1 10 ? -56.111 11.396 0.298 1.00 13.18 10 ALA C O 1
ATOM 2021 N N . PRO C 1 11 ? -55.093 13.223 -0.573 1.00 13.44 11 PRO C N 1
ATOM 2022 C CA . PRO C 1 11 ? -55.229 12.713 -1.945 1.00 13.81 11 PRO C CA 1
ATOM 2023 C C . PRO C 1 11 ? -54.619 11.327 -2.092 1.00 14.15 11 PRO C C 1
ATOM 2024 O O . PRO C 1 11 ? -53.528 11.069 -1.566 1.00 13.63 11 PRO C O 1
ATOM 2028 N N . ALA C 1 12 ? -55.320 10.444 -2.796 1.00 14.53 12 ALA C N 1
ATOM 2029 C CA . ALA C 1 12 ? -54.856 9.075 -2.972 1.00 15.27 12 ALA C CA 1
ATOM 2030 C C . ALA C 1 12 ? -53.543 9.071 -3.734 1.00 15.68 12 ALA C C 1
ATOM 2031 O O . ALA C 1 12 ? -53.346 9.870 -4.654 1.00 15.95 12 ALA C O 1
ATOM 2033 N N . ALA C 1 13 ? -52.644 8.185 -3.321 1.00 16.62 13 ALA C N 1
ATOM 2034 C CA . ALA C 1 13 ? -51.410 7.948 -4.050 1.00 17.55 13 ALA C CA 1
ATOM 2035 C C . ALA C 1 13 ? -51.739 7.083 -5.266 1.00 18.46 13 ALA C C 1
ATOM 2036 O O . ALA C 1 13 ? -51.836 5.855 -5.159 1.00 19.63 13 ALA C O 1
ATOM 2038 N N . ILE C 1 14 ? -51.949 7.743 -6.405 1.00 19.18 14 ILE C N 1
ATOM 2039 C CA . ILE C 1 14 ? -52.257 7.068 -7.666 1.00 19.85 14 ILE C CA 1
ATOM 2040 C C . ILE C 1 14 ? -50.972 6.988 -8.474 1.00 19.33 14 ILE C C 1
ATOM 2041 O O . ILE C 1 14 ? -50.472 8.002 -8.976 1.00 19.74 14 ILE C O 1
ATOM 2046 N N . GLY C 1 15 ? -50.450 5.772 -8.591 1.00 18.28 15 GLY C N 1
ATOM 2047 C CA . GLY C 1 15 ? -49.184 5.529 -9.262 1.00 17.58 15 GLY C CA 1
ATOM 2048 C C . GLY C 1 15 ? -48.198 4.866 -8.322 1.00 16.49 15 GLY C C 1
ATOM 2049 O O . GLY C 1 15 ? -48.580 4.379 -7.246 1.00 16.19 15 GLY C O 1
ATOM 2050 N N . PRO C 1 16 ? -46.912 4.854 -8.706 1.00 15.04 16 PRO C N 1
ATOM 2051 C CA . PRO C 1 16 ? -45.907 4.052 -8.018 1.00 14.48 16 PRO C CA 1
ATOM 2052 C C . PRO C 1 16 ? -45.286 4.740 -6.794 1.00 13.80 16 PRO C C 1
ATOM 2053 O O . PRO C 1 16 ? -44.067 4.824 -6.677 1.00 13.45 16 PRO C O 1
ATOM 2057 N N . TYR C 1 17 ? -46.135 5.215 -5.885 1.00 13.25 17 TYR C N 1
ATOM 2058 C CA . TYR C 1 17 ? -45.675 5.807 -4.626 1.00 12.95 17 TYR C CA 1
ATOM 2059 C C . TYR C 1 17 ? -46.743 5.637 -3.553 1.00 12.19 17 TYR C C 1
ATOM 2060 O O . TYR C 1 17 ? -47.883 5.268 -3.852 1.00 12.13 17 TYR C O 1
ATOM 2069 N N . SER C 1 18 ? -46.351 5.877 -2.305 1.00 11.32 18 SER C N 1
ATOM 2070 C CA . SER C 1 18 ? -47.262 5.869 -1.164 1.00 10.95 18 SER C CA 1
ATOM 2071 C C . SER C 1 18 ? -47.323 7.272 -0.579 1.00 10.52 18 SER C C 1
ATOM 2072 O O . SER C 1 18 ? -46.368 8.038 -0.694 1.00 10.23 18 SER C O 1
ATOM 2075 N N . GLN C 1 19 ? -48.437 7.597 0.070 1.00 10.21 19 GLN C N 1
ATOM 2076 C CA . GLN C 1 19 ? -48.578 8.873 0.784 1.00 10.16 19 GLN C CA 1
ATOM 2077 C C . GLN C 1 19 ? -47.463 9.084 1.805 1.00 9.81 19 GLN C C 1
ATOM 2078 O O . GLN C 1 19 ? -47.007 10.208 2.015 1.00 9.17 19 GLN C O 1
ATOM 2084 N N . GLY C 1 20 ? -47.036 7.993 2.433 1.00 9.62 20 GLY C N 1
ATOM 2085 C CA . GLY C 1 20 ? -45.865 8.008 3.296 1.00 9.82 20 GLY C CA 1
ATOM 2086 C C . GLY C 1 20 ? -45.413 6.603 3.637 1.00 9.94 20 GLY C C 1
ATOM 2087 O O . GLY C 1 20 ? -46.099 5.631 3.313 1.00 9.81 20 GLY C O 1
ATOM 2088 N N . ILE C 1 21 ? -44.250 6.512 4.282 1.00 10.01 21 ILE C N 1
ATOM 2089 C CA . ILE C 1 21 ? -43.646 5.241 4.685 1.00 10.37 21 ILE C CA 1
ATOM 2090 C C . ILE C 1 21 ? -43.165 5.356 6.129 1.00 10.52 21 ILE C C 1
ATOM 2091 O O . ILE C 1 21 ? -42.540 6.350 6.499 1.00 10.97 21 ILE C O 1
ATOM 2096 N N . ILE C 1 22 ? -43.456 4.335 6.935 1.00 10.53 22 ILE C N 1
ATOM 2097 C CA . ILE C 1 22 ? -42.883 4.194 8.269 1.00 10.86 22 ILE C CA 1
ATOM 2098 C C . ILE C 1 22 ? -41.710 3.229 8.157 1.00 11.03 22 ILE C C 1
ATOM 2099 O O . ILE C 1 22 ? -41.862 2.145 7.602 1.00 11.34 22 ILE C O 1
ATOM 2104 N N . VAL C 1 23 ? -40.548 3.640 8.666 1.00 11.26 23 VAL C N 1
ATOM 2105 C CA . VAL C 1 23 ? -39.351 2.790 8.720 1.00 11.48 23 VAL C CA 1
ATOM 2106 C C . VAL C 1 23 ? -38.690 2.984 10.080 1.00 11.52 23 VAL C C 1
ATOM 2107 O O . VAL C 1 23 ? -38.534 4.114 10.540 1.00 11.42 23 VAL C O 1
ATOM 2111 N N . ASN C 1 24 ? -38.307 1.883 10.727 1.00 11.70 24 ASN C N 1
ATOM 2112 C CA . ASN C 1 24 ? -37.798 1.936 12.099 1.00 12.01 24 ASN C CA 1
ATOM 2113 C C . ASN C 1 24 ? -38.848 2.719 12.936 1.00 11.86 24 ASN C C 1
ATOM 2114 O O . ASN C 1 24 ? -40.022 2.346 12.923 1.00 12.59 24 ASN C O 1
ATOM 2119 N N . ASN C 1 25 ? -38.463 3.820 13.595 1.00 11.52 25 ASN C N 1
ATOM 2120 C CA . ASN C 1 25 ? -39.407 4.669 14.345 1.00 11.25 25 ASN C CA 1
ATOM 2121 C C . ASN C 1 25 ? -39.629 6.037 13.685 1.00 11.03 25 ASN C C 1
ATOM 2122 O O . ASN C 1 25 ? -39.967 7.012 14.367 1.00 11.25 25 ASN C O 1
ATOM 2127 N N . MET C 1 26 ? -39.455 6.097 12.363 1.00 10.83 26 MET C N 1
ATOM 2128 C CA . MET C 1 26 ? -39.559 7.347 11.610 1.00 10.85 26 MET C CA 1
ATOM 2129 C C . MET C 1 26 ? -40.600 7.242 10.505 1.00 10.52 26 MET C C 1
ATOM 2130 O O . MET C 1 26 ? -40.894 6.156 10.009 1.00 10.74 26 MET C O 1
ATOM 2135 N N . PHE C 1 27 ? -41.152 8.395 10.144 1.00 10.07 27 PHE C N 1
ATOM 2136 C CA . PHE C 1 27 ? -42.146 8.524 9.088 1.00 9.75 27 PHE C CA 1
ATOM 2137 C C . PHE C 1 27 ? -41.646 9.506 8.037 1.00 9.49 27 PHE C C 1
ATOM 2138 O O . PHE C 1 27 ? -41.235 10.616 8.376 1.00 9.41 27 PHE C O 1
ATOM 2146 N N . TYR C 1 28 ? -41.690 9.092 6.774 1.00 9.27 28 TYR C N 1
ATOM 2147 C CA . TYR C 1 28 ? -41.381 9.956 5.630 1.00 9.24 28 TYR C CA 1
ATOM 2148 C C . TYR C 1 28 ? -42.657 10.176 4.837 1.00 8.99 28 TYR C C 1
ATOM 2149 O O . TYR C 1 28 ? -43.244 9.215 4.361 1.00 8.90 28 TYR C O 1
ATOM 2158 N N . SER C 1 29 ? -43.094 11.426 4.697 1.00 8.50 29 SER C N 1
ATOM 2159 C CA . SER C 1 29 ? -44.207 11.737 3.798 1.00 8.40 29 SER C CA 1
ATOM 2160 C C . SER C 1 29 ? -43.731 11.930 2.362 1.00 8.29 29 SER C C 1
ATOM 2161 O O . SER C 1 29 ? -42.587 12.318 2.105 1.00 8.33 29 SER C O 1
ATOM 2164 N N . SER C 1 30 ? -44.637 11.674 1.425 1.00 8.45 30 SER C N 1
ATOM 2165 C CA . SER C 1 30 ? -44.505 12.226 0.086 1.00 8.51 30 SER C CA 1
ATOM 2166 C C . SER C 1 30 ? -44.765 13.737 0.169 1.00 8.61 30 SER C C 1
ATOM 2167 O O . SER C 1 30 ? -45.399 14.214 1.116 1.00 8.90 30 SER C O 1
ATOM 2170 N N . GLY C 1 31 ? -44.285 14.483 -0.820 1.00 8.95 31 GLY C N 1
ATOM 2171 C CA . GLY C 1 31 ? -44.574 15.914 -0.886 1.00 9.30 31 GLY C CA 1
ATOM 2172 C C . GLY C 1 31 ? -46.060 16.127 -1.104 1.00 9.79 31 GLY C C 1
ATOM 2173 O O . GLY C 1 31 ? -46.657 15.480 -1.964 1.00 10.55 31 GLY C O 1
ATOM 2174 N N . GLN C 1 32 ? -46.665 17.006 -0.311 1.00 10.01 32 GLN C N 1
ATOM 2175 C CA . GLN C 1 32 ? -48.088 17.311 -0.434 1.00 10.38 32 GLN C CA 1
ATOM 2176 C C . GLN C 1 32 ? -48.279 18.650 -1.135 1.00 10.30 32 GLN C C 1
ATOM 2177 O O . GLN C 1 32 ? -47.542 19.601 -0.886 1.00 10.00 32 GLN C O 1
ATOM 2183 N N . ILE C 1 33 ? -49.288 18.707 -2.000 1.00 10.43 33 ILE C N 1
ATOM 2184 C CA . ILE C 1 33 ? -49.629 19.900 -2.780 1.00 10.59 33 ILE C CA 1
ATOM 2185 C C . ILE C 1 33 ? -51.069 20.313 -2.436 1.00 10.89 33 ILE C C 1
ATOM 2186 O O . ILE C 1 33 ? -51.748 19.586 -1.703 1.00 10.80 33 ILE C O 1
ATOM 2191 N N . PRO C 1 34 ? -51.548 21.479 -2.938 1.00 11.42 34 PRO C N 1
ATOM 2192 C CA . PRO C 1 34 ? -52.904 21.941 -2.586 1.00 11.90 34 PRO C CA 1
ATOM 2193 C C . PRO C 1 34 ? -54.013 21.205 -3.350 1.00 12.71 34 PRO C C 1
ATOM 2194 O O . PRO C 1 34 ? -54.756 21.793 -4.138 1.00 14.07 34 PRO C O 1
ATOM 2198 N N . LEU C 1 35 ? -54.112 19.917 -3.074 1.00 13.16 35 LEU C N 1
ATOM 2199 C CA . LEU C 1 35 ? -55.010 19.004 -3.747 1.00 13.78 35 LEU C CA 1
ATOM 2200 C C . LEU C 1 35 ? -55.945 18.470 -2.669 1.00 13.90 35 LEU C C 1
ATOM 2201 O O . LEU C 1 35 ? -55.490 18.108 -1.581 1.00 13.95 35 LEU C O 1
ATOM 2206 N N . THR C 1 36 ? -57.250 18.466 -2.933 1.00 13.88 36 THR C N 1
ATOM 2207 C CA . THR C 1 36 ? -58.212 17.920 -1.969 1.00 13.98 36 THR C CA 1
ATOM 2208 C C . THR C 1 36 ? -58.168 16.392 -2.031 1.00 14.16 36 THR C C 1
ATOM 2209 O O . THR C 1 36 ? -57.750 15.833 -3.047 1.00 13.93 36 THR C O 1
ATOM 2213 N N . PRO C 1 37 ? -58.619 15.707 -0.964 1.00 14.86 37 PRO C N 1
ATOM 2214 C CA . PRO C 1 37 ? -58.708 14.246 -1.009 1.00 15.40 37 PRO C CA 1
ATOM 2215 C C . PRO C 1 37 ? -59.501 13.679 -2.195 1.00 16.11 37 PRO C C 1
ATOM 2216 O O . PRO C 1 37 ? -59.184 12.587 -2.654 1.00 16.75 37 PRO C O 1
ATOM 2220 N N . SER C 1 38 ? -60.506 14.411 -2.682 1.00 16.97 38 SER C N 1
ATOM 2221 C CA . SER C 1 38 ? -61.257 13.998 -3.876 1.00 17.51 38 SER C CA 1
ATOM 2222 C C . SER C 1 38 ? -60.516 14.246 -5.204 1.00 17.72 38 SER C C 1
ATOM 2223 O O . SER C 1 38 ? -60.973 13.795 -6.256 1.00 18.52 38 SER C O 1
ATOM 2226 N N . GLY C 1 39 ? -59.396 14.968 -5.161 1.00 17.69 39 GLY C N 1
ATOM 2227 C CA . GLY C 1 39 ? -58.520 15.145 -6.323 1.00 17.80 39 GLY C CA 1
ATOM 2228 C C . GLY C 1 39 ? -58.702 16.440 -7.100 1.00 17.94 39 GLY C C 1
ATOM 2229 O O . GLY C 1 39 ? -58.332 16.504 -8.277 1.00 18.16 39 GLY C O 1
ATOM 2230 N N . GLU C 1 40 ? -59.243 17.471 -6.448 1.00 17.79 40 GLU C N 1
ATOM 2231 C CA . GLU C 1 40 ? -59.416 18.792 -7.049 1.00 18.25 40 GLU C CA 1
ATOM 2232 C C . GLU C 1 40 ? -58.328 19.718 -6.526 1.00 17.53 40 GLU C C 1
ATOM 2233 O O . GLU C 1 40 ? -58.042 19.712 -5.330 1.00 15.81 40 GLU C O 1
ATOM 2239 N N . MET C 1 41 ? -57.728 20.512 -7.409 1.00 17.16 41 MET C N 1
ATOM 2240 C CA . MET C 1 41 ? -56.799 21.558 -6.979 1.00 17.56 41 MET C CA 1
ATOM 2241 C C . MET C 1 41 ? -57.582 22.695 -6.330 1.00 17.97 41 MET C C 1
ATOM 2242 O O . MET C 1 41 ? -58.641 23.087 -6.823 1.00 17.63 41 MET C O 1
ATOM 2247 N N . VAL C 1 42 ? -57.069 23.207 -5.215 1.00 18.30 42 VAL C N 1
ATOM 2248 C CA . VAL C 1 42 ? -57.686 24.337 -4.521 1.00 19.44 42 VAL C CA 1
ATOM 2249 C C . VAL C 1 42 ? -57.352 25.609 -5.308 1.00 20.52 42 VAL C C 1
ATOM 2250 O O . VAL C 1 42 ? -56.186 25.859 -5.607 1.00 21.39 42 VAL C O 1
ATOM 2254 N N . ASN C 1 43 ? -58.371 26.399 -5.645 1.00 22.55 43 ASN C N 1
ATOM 2255 C CA . ASN C 1 43 ? -58.184 27.591 -6.492 1.00 23.26 43 ASN C CA 1
ATOM 2256 C C . ASN C 1 43 ? -58.378 28.933 -5.765 1.00 23.72 43 ASN C C 1
ATOM 2257 O O . ASN C 1 43 ? -58.551 29.974 -6.409 1.00 25.61 43 ASN C O 1
ATOM 2262 N N . GLY C 1 44 ? -58.314 28.917 -4.435 1.00 22.63 44 GLY C N 1
ATOM 2263 C CA . GLY C 1 44 ? -58.304 30.149 -3.643 1.00 21.66 44 GLY C CA 1
ATOM 2264 C C . GLY C 1 44 ? -56.921 30.775 -3.595 1.00 21.14 44 GLY C C 1
ATOM 2265 O O . GLY C 1 44 ? -56.052 30.464 -4.422 1.00 20.87 44 GLY C O 1
ATOM 2266 N N . ASP C 1 45 ? -56.716 31.651 -2.615 1.00 20.35 45 ASP C N 1
ATOM 2267 C CA . ASP C 1 45 ? -55.431 32.349 -2.457 1.00 20.17 45 ASP C CA 1
ATOM 2268 C C . ASP C 1 45 ? -54.350 31.423 -1.899 1.00 19.32 45 ASP C C 1
ATOM 2269 O O . ASP C 1 45 ? -54.638 30.289 -1.505 1.00 18.40 45 ASP C O 1
ATOM 2274 N N . ILE C 1 46 ? -53.110 31.904 -1.898 1.00 18.95 46 ILE C N 1
ATOM 2275 C CA . ILE C 1 46 ? -51.963 31.097 -1.450 1.00 18.53 46 ILE C CA 1
ATOM 2276 C C . ILE C 1 46 ? -52.126 30.564 -0.022 1.00 18.09 46 ILE C C 1
ATOM 2277 O O . ILE C 1 46 ? -51.682 29.452 0.273 1.00 16.91 46 ILE C O 1
ATOM 2282 N N . LYS C 1 47 ? -52.771 31.337 0.849 1.00 17.99 47 LYS C N 1
ATOM 2283 C CA . LYS C 1 47 ? -53.036 30.883 2.217 1.00 18.26 47 LYS C CA 1
ATOM 2284 C C . LYS C 1 47 ? -54.042 29.733 2.274 1.00 17.62 47 LYS C C 1
ATOM 2285 O O . LYS C 1 47 ? -53.792 28.742 2.964 1.00 16.80 47 LYS C O 1
ATOM 2291 N N . GLU C 1 48 ? -55.152 29.833 1.540 1.00 17.19 48 GLU C N 1
ATOM 2292 C CA . GLU C 1 48 ? -56.107 28.718 1.467 1.00 17.04 48 GLU C CA 1
ATOM 2293 C C . GLU C 1 48 ? -55.429 27.453 0.916 1.00 16.28 48 GLU C C 1
ATOM 2294 O O . GLU C 1 48 ? -55.662 26.350 1.418 1.00 15.63 48 GLU C O 1
ATOM 2300 N N . GLN C 1 49 ? -54.589 27.624 -0.102 1.00 15.47 49 GLN C N 1
ATOM 2301 C CA . GLN C 1 49 ? -53.854 26.507 -0.697 1.00 15.11 49 GLN C CA 1
ATOM 2302 C C . GLN C 1 49 ? -52.853 25.880 0.278 1.00 14.13 49 GLN C C 1
ATOM 2303 O O . GLN C 1 49 ? -52.759 24.656 0.370 1.00 13.14 49 GLN C O 1
ATOM 2309 N N . THR C 1 50 ? -52.112 26.717 0.995 1.00 13.45 50 THR C N 1
ATOM 2310 C CA . THR C 1 50 ? -51.179 26.236 2.019 1.00 13.10 50 THR C CA 1
ATOM 2311 C C . THR C 1 50 ? -51.926 25.492 3.129 1.00 13.05 50 THR C C 1
ATOM 2312 O O . THR C 1 50 ? -51.472 24.443 3.574 1.00 12.39 50 THR C O 1
ATOM 2316 N N . HIS C 1 51 ? -53.088 26.001 3.538 1.00 13.34 51 HIS C N 1
ATOM 2317 C CA . HIS C 1 51 ? -53.930 25.284 4.503 1.00 13.88 51 HIS C CA 1
ATOM 2318 C C . HIS C 1 51 ? -54.293 23.867 4.024 1.00 13.18 51 HIS C C 1
ATOM 2319 O O . HIS C 1 51 ? -54.283 22.924 4.827 1.00 13.20 51 HIS C O 1
ATOM 2326 N N . GLN C 1 52 ? -54.581 23.704 2.729 1.00 12.40 52 GLN C N 1
ATOM 2327 C CA . GLN C 1 52 ? -54.864 22.374 2.178 1.00 12.00 52 GLN C CA 1
ATOM 2328 C C . GLN C 1 52 ? -53.651 21.449 2.259 1.00 11.38 52 GLN C C 1
ATOM 2329 O O . GLN C 1 52 ? -53.793 20.267 2.576 1.00 11.31 52 GLN C O 1
ATOM 2335 N N . VAL C 1 53 ? -52.468 21.984 1.965 1.00 10.91 53 VAL C N 1
ATOM 2336 C CA . VAL C 1 53 ? -51.227 21.212 2.088 1.00 10.55 53 VAL C CA 1
ATOM 2337 C C . VAL C 1 53 ? -51.079 20.695 3.521 1.00 10.35 53 VAL C C 1
ATOM 2338 O O . VAL C 1 53 ? -50.775 19.521 3.736 1.00 9.90 53 VAL C O 1
ATOM 2342 N N . PHE C 1 54 ? -51.304 21.574 4.489 1.00 10.50 54 PHE C N 1
ATOM 2343 C CA . PHE C 1 54 ? -51.242 21.183 5.898 1.00 10.60 54 PHE C CA 1
ATOM 2344 C C . PHE C 1 54 ? -52.342 20.214 6.341 1.00 10.81 54 PHE C C 1
ATOM 2345 O O . PHE C 1 54 ? -52.080 19.328 7.157 1.00 10.68 54 PHE C O 1
ATOM 2353 N N . SER C 1 55 ? -53.549 20.348 5.793 1.00 11.07 55 SER C N 1
ATOM 2354 C CA . SER C 1 55 ? -54.602 19.342 6.027 1.00 11.28 55 SER C CA 1
ATOM 2355 C C . SER C 1 55 ? -54.156 17.969 5.525 1.00 11.22 55 SER C C 1
ATOM 2356 O O . SER C 1 55 ? -54.346 16.955 6.210 1.00 11.25 55 SER C O 1
ATOM 2361 N N . ASN C 1 56 ? -53.537 17.946 4.345 1.00 10.89 56 ASN C N 1
ATOM 2362 C CA . ASN C 1 56 ? -53.024 16.695 3.783 1.00 10.86 56 ASN C CA 1
ATOM 2363 C C . ASN C 1 56 ? -51.909 16.115 4.648 1.00 10.76 56 ASN C C 1
ATOM 2364 O O . ASN C 1 56 ? -51.921 14.923 4.944 1.00 10.54 56 ASN C O 1
ATOM 2369 N N . LEU C 1 57 ? -50.958 16.960 5.051 1.00 10.72 57 LEU C N 1
ATOM 2370 C CA . LEU C 1 57 ? -49.873 16.535 5.950 1.00 10.95 57 LEU C CA 1
ATOM 2371 C C . LEU C 1 57 ? -50.394 16.006 7.294 1.00 11.04 57 LEU C C 1
ATOM 2372 O O . LEU C 1 57 ? -49.929 14.975 7.776 1.00 10.59 57 LEU C O 1
ATOM 2377 N N . LYS C 1 58 ? -51.364 16.708 7.875 1.00 11.43 58 LYS C N 1
ATOM 2378 C CA . LYS C 1 58 ? -51.988 16.284 9.134 1.00 12.00 58 LYS C CA 1
ATOM 2379 C C . LYS C 1 58 ? -52.554 14.864 9.017 1.00 11.60 58 LYS C C 1
ATOM 2380 O O . LYS C 1 58 ? -52.322 14.022 9.887 1.00 11.25 58 LYS C O 1
ATOM 2386 N N . ALA C 1 59 ? -53.282 14.611 7.931 1.00 11.23 59 ALA C N 1
ATOM 2387 C CA . ALA C 1 59 ? -53.890 13.306 7.684 1.00 10.97 59 ALA C CA 1
ATOM 2388 C C . ALA C 1 59 ? -52.861 12.182 7.598 1.00 10.89 59 ALA C C 1
ATOM 2389 O O . ALA C 1 59 ? -53.033 11.137 8.227 1.00 10.81 59 ALA C O 1
ATOM 2391 N N . VAL C 1 60 ? -51.792 12.394 6.829 1.00 10.75 60 VAL C N 1
ATOM 2392 C CA . VAL C 1 60 ? -50.786 11.338 6.641 1.00 10.85 60 VAL C CA 1
ATOM 2393 C C . VAL C 1 60 ? -49.953 11.121 7.916 1.00 10.69 60 VAL C C 1
ATOM 2394 O O . VAL C 1 60 ? -49.680 9.980 8.289 1.00 10.45 60 VAL C O 1
ATOM 2398 N N . LEU C 1 61 ? -49.573 12.213 8.579 1.00 10.61 61 LEU C N 1
ATOM 2399 C CA . LEU C 1 61 ? -48.872 12.147 9.865 1.00 10.83 61 LEU C CA 1
ATOM 2400 C C . LEU C 1 61 ? -49.661 11.347 10.897 1.00 11.44 61 LEU C C 1
ATOM 2401 O O . LEU C 1 61 ? -49.124 10.427 11.521 1.00 11.13 61 LEU C O 1
ATOM 2406 N N . GLU C 1 62 ? -50.938 11.684 11.052 1.00 12.12 62 GLU C N 1
ATOM 2407 C CA . GLU C 1 62 ? -51.772 11.033 12.064 1.00 13.06 62 GLU C CA 1
ATOM 2408 C C . GLU C 1 62 ? -52.021 9.566 11.750 1.00 12.71 62 GLU C C 1
ATOM 2409 O O . GLU C 1 62 ? -51.971 8.730 12.654 1.00 12.56 62 GLU C O 1
ATOM 2415 N N . GLU C 1 63 ? -52.232 9.238 10.477 1.00 12.46 63 GLU C N 1
ATOM 2416 C CA . GLU C 1 63 ? -52.338 7.830 10.067 1.00 12.60 63 GLU C CA 1
ATOM 2417 C C . GLU C 1 63 ? -51.064 7.034 10.386 1.00 12.19 63 GLU C C 1
ATOM 2418 O O . GLU C 1 63 ? -51.140 5.842 10.687 1.00 12.45 63 GLU C O 1
ATOM 2424 N N . ALA C 1 64 ? -49.910 7.703 10.323 1.00 11.65 64 ALA C N 1
ATOM 2425 C CA . ALA C 1 64 ? -48.613 7.105 10.664 1.00 11.53 64 ALA C CA 1
ATOM 2426 C C . ALA C 1 64 ? -48.302 7.039 12.166 1.00 11.42 64 ALA C C 1
ATOM 2427 O O . ALA C 1 64 ? -47.267 6.483 12.543 1.00 11.44 64 ALA C O 1
ATOM 2429 N N . GLY C 1 65 ? -49.162 7.596 13.017 1.00 11.19 65 GLY C N 1
ATOM 2430 C CA . GLY C 1 65 ? -48.872 7.692 14.450 1.00 11.21 65 GLY C CA 1
ATOM 2431 C C . GLY C 1 65 ? -47.862 8.778 14.797 1.00 11.26 65 GLY C C 1
ATOM 2432 O O . GLY C 1 65 ? -47.186 8.699 15.827 1.00 11.27 65 GLY C O 1
ATOM 2433 N N . ALA C 1 66 ? -47.779 9.798 13.945 1.00 10.86 66 ALA C N 1
ATOM 2434 C CA . ALA C 1 66 ? -46.950 10.976 14.173 1.00 10.94 66 ALA C CA 1
ATOM 2435 C C . ALA C 1 66 ? -47.850 12.214 14.247 1.00 10.81 66 ALA C C 1
ATOM 2436 O O . ALA C 1 66 ? -49.082 12.112 14.168 1.00 10.97 66 ALA C O 1
ATOM 2438 N N . SER C 1 67 ? -47.240 13.382 14.414 1.00 10.89 67 SER C N 1
ATOM 2439 C CA . SER C 1 67 ? -47.990 14.638 14.465 1.00 11.08 67 SER C CA 1
ATOM 2440 C C . SER C 1 67 ? -47.097 15.776 14.034 1.00 11.03 67 SER C C 1
ATOM 2441 O O . SER C 1 67 ? -45.901 15.582 13.851 1.00 10.76 67 SER C O 1
ATOM 2444 N N . PHE C 1 68 ? -47.663 16.971 13.897 1.00 11.19 68 PHE C N 1
ATOM 2445 C CA . PHE C 1 68 ? -46.835 18.144 13.631 1.00 11.35 68 PHE C CA 1
ATOM 2446 C C . PHE C 1 68 ? -45.804 18.330 14.733 1.00 11.52 68 PHE C C 1
ATOM 2447 O O . PHE C 1 68 ? -44.680 18.733 14.463 1.00 11.36 68 PHE C O 1
ATOM 2455 N N . GLU C 1 69 ? -46.179 17.964 15.956 1.00 11.69 69 GLU C N 1
ATOM 2456 C CA . GLU C 1 69 ? -45.302 18.093 17.119 1.00 12.27 69 GLU C CA 1
ATOM 2457 C C . GLU C 1 69 ? -44.093 17.144 17.091 1.00 11.58 69 GLU C C 1
ATOM 2458 O O . GLU C 1 69 ? -43.138 17.355 17.839 1.00 12.12 69 GLU C O 1
ATOM 2464 N N . THR C 1 70 ? -44.120 16.112 16.245 1.00 10.50 70 THR C N 1
ATOM 2465 C CA . THR C 1 70 ? -42.979 15.204 16.095 1.00 9.95 70 THR C CA 1
ATOM 2466 C C . THR C 1 70 ? -42.231 15.337 14.757 1.00 9.48 70 THR C C 1
ATOM 2467 O O . THR C 1 70 ? -41.311 14.561 14.498 1.00 9.31 70 THR C O 1
ATOM 2471 N N . VAL C 1 71 ? -42.593 16.326 13.934 1.00 9.15 71 VAL C N 1
ATOM 2472 C CA . VAL C 1 71 ? -41.866 16.579 12.691 1.00 8.97 71 VAL C CA 1
ATOM 2473 C C . VAL C 1 71 ? -40.471 17.104 13.029 1.00 9.01 71 VAL C C 1
ATOM 2474 O O . VAL C 1 71 ? -40.324 18.023 13.838 1.00 9.31 71 VAL C O 1
ATOM 2478 N N . VAL C 1 72 ? -39.459 16.488 12.426 1.00 8.91 72 VAL C N 1
ATOM 2479 C CA . VAL C 1 72 ? -38.054 16.885 12.631 1.00 9.04 72 VAL C CA 1
ATOM 2480 C C . VAL C 1 72 ? -37.460 17.704 11.475 1.00 8.92 72 VAL C C 1
ATOM 2481 O O . VAL C 1 72 ? -36.582 18.543 11.699 1.00 8.76 72 VAL C O 1
ATOM 2485 N N A LYS C 1 73 ? -37.953 17.474 10.259 0.50 8.92 73 LYS C N 1
ATOM 2486 N N B LYS C 1 73 ? -37.952 17.473 10.259 0.50 8.91 73 LYS C N 1
ATOM 2487 C CA . LYS C 1 73 ? -37.413 18.120 9.064 1.00 9.08 73 LYS C CA 1
ATOM 2488 C C . LYS C 1 73 ? -38.513 18.309 8.040 1.00 9.09 73 LYS C C 1
ATOM 2489 O O . LYS C 1 73 ? -39.319 17.401 7.819 1.00 9.36 73 LYS C O 1
ATOM 2499 N N . ALA C 1 74 ? -38.557 19.500 7.445 1.00 8.90 74 ALA C N 1
ATOM 2500 C CA . ALA C 1 74 ? -39.449 19.777 6.334 1.00 8.97 74 ALA C CA 1
ATOM 2501 C C . ALA C 1 74 ? -38.664 20.366 5.184 1.00 9.15 74 ALA C C 1
ATOM 2502 O O . ALA C 1 74 ? -37.672 21.059 5.393 1.00 9.26 74 ALA C O 1
ATOM 2504 N N . THR C 1 75 ? -39.106 20.080 3.965 1.00 9.32 75 THR C N 1
ATOM 2505 C CA . THR C 1 75 ? -38.617 20.784 2.790 1.00 9.60 75 THR C CA 1
ATOM 2506 C C . THR C 1 75 ? -39.811 21.443 2.124 1.00 9.45 75 THR C C 1
ATOM 2507 O O . THR C 1 75 ? -40.824 20.788 1.872 1.00 9.26 75 THR C O 1
ATOM 2511 N N . VAL C 1 76 ? -39.685 22.747 1.889 1.00 9.39 76 VAL C N 1
ATOM 2512 C CA . VAL C 1 76 ? -40.711 23.545 1.225 1.00 9.46 76 VAL C CA 1
ATOM 2513 C C . VAL C 1 76 ? -40.209 23.904 -0.167 1.00 9.33 76 VAL C C 1
ATOM 2514 O O . VAL C 1 76 ? -39.213 24.620 -0.305 1.00 9.41 76 VAL C O 1
ATOM 2518 N N . PHE C 1 77 ? -40.878 23.375 -1.187 1.00 9.14 77 PHE C N 1
ATOM 2519 C CA . PHE C 1 77 ? -40.624 23.754 -2.575 1.00 9.22 77 PHE C CA 1
ATOM 2520 C C . PHE C 1 77 ? -41.712 24.735 -2.961 1.00 9.13 77 PHE C C 1
ATOM 2521 O O . PHE C 1 77 ? -42.893 24.402 -2.872 1.00 9.35 77 PHE C O 1
ATOM 2529 N N . ILE C 1 78 ? -41.334 25.936 -3.381 1.00 9.07 78 ILE C N 1
ATOM 2530 C CA . ILE C 1 78 ? -42.306 26.984 -3.698 1.00 9.29 78 ILE C CA 1
ATOM 2531 C C . ILE C 1 78 ? -42.131 27.420 -5.156 1.00 9.31 78 ILE C C 1
ATOM 2532 O O . ILE C 1 78 ? -41.023 27.397 -5.698 1.00 9.53 78 ILE C O 1
ATOM 2537 N N . ALA C 1 79 ? -43.241 27.757 -5.804 1.00 9.59 79 ALA C N 1
ATOM 2538 C CA . ALA C 1 79 ? -43.219 28.204 -7.197 1.00 9.94 79 ALA C CA 1
ATOM 2539 C C . ALA C 1 79 ? -42.698 29.632 -7.354 1.00 10.21 79 ALA C C 1
ATOM 2540 O O . ALA C 1 79 ? -42.108 29.970 -8.380 1.00 10.30 79 ALA C O 1
ATOM 2542 N N . ASP C 1 80 ? -42.929 30.467 -6.343 1.00 10.88 80 ASP C N 1
ATOM 2543 C CA . ASP C 1 80 ? -42.490 31.865 -6.350 1.00 11.50 80 ASP C CA 1
ATOM 2544 C C . ASP C 1 80 ? -42.158 32.309 -4.928 1.00 11.54 80 ASP C C 1
ATOM 2545 O O . ASP C 1 80 ? -43.050 32.380 -4.075 1.00 11.32 80 ASP C O 1
ATOM 2550 N N . MET C 1 81 ? -40.890 32.653 -4.692 1.00 11.72 81 MET C N 1
ATOM 2551 C CA . MET C 1 81 ? -40.424 33.113 -3.378 1.00 12.70 81 MET C CA 1
ATOM 2552 C C . MET C 1 81 ? -41.146 34.376 -2.904 1.00 12.94 81 MET C C 1
ATOM 2553 O O . MET C 1 81 ? -41.233 34.610 -1.703 1.00 13.02 81 MET C O 1
ATOM 2558 N N . GLU C 1 82 ? -41.689 35.170 -3.830 1.00 13.55 82 GLU C N 1
ATOM 2559 C CA . GLU C 1 82 ? -42.516 36.329 -3.456 1.00 14.44 82 GLU C CA 1
ATOM 2560 C C . GLU C 1 82 ? -43.750 35.957 -2.622 1.00 14.11 82 GLU C C 1
ATOM 2561 O O . GLU C 1 82 ? -44.255 36.792 -1.866 1.00 14.63 82 GLU C O 1
ATOM 2567 N N . GLN C 1 83 ? -44.225 34.718 -2.754 1.00 13.71 83 GLN C N 1
ATOM 2568 C CA . GLN C 1 83 ? -45.348 34.211 -1.955 1.00 13.60 83 GLN C CA 1
ATOM 2569 C C . GLN C 1 83 ? -44.938 33.493 -0.663 1.00 13.15 83 GLN C C 1
ATOM 2570 O O . GLN C 1 83 ? -45.809 33.035 0.080 1.00 12.84 83 GLN C O 1
ATOM 2576 N N . PHE C 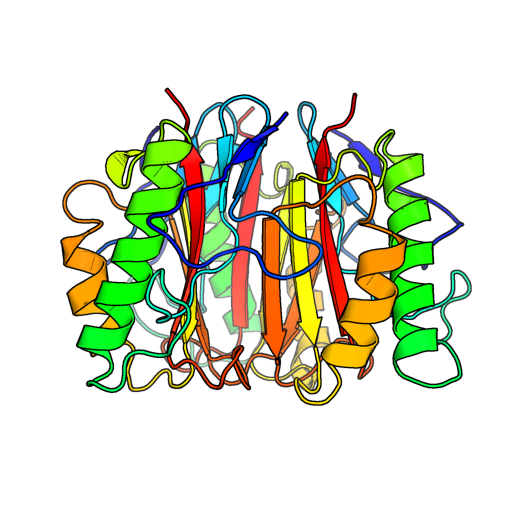1 84 ? -43.637 33.406 -0.378 1.00 12.82 84 PHE C N 1
ATOM 2577 C CA . PHE C 1 84 ? -43.177 32.642 0.781 1.00 12.97 84 PHE C CA 1
ATOM 2578 C C . PHE C 1 84 ? -43.637 33.217 2.121 1.00 12.69 84 PHE C C 1
ATOM 2579 O O . PHE C 1 84 ? -43.978 32.459 3.030 1.00 12.37 84 PHE C O 1
ATOM 2587 N N . ALA C 1 85 ? -43.649 34.540 2.257 1.00 12.50 85 ALA C N 1
ATOM 2588 C CA . ALA C 1 85 ? -44.083 35.148 3.515 1.00 12.59 85 ALA C CA 1
ATOM 2589 C C . ALA C 1 85 ? -45.500 34.702 3.888 1.00 12.82 85 ALA C C 1
ATOM 2590 O O . ALA C 1 85 ? -45.759 34.376 5.041 1.00 12.73 85 ALA C O 1
ATOM 2592 N N . GLU C 1 86 ? -46.395 34.666 2.903 1.00 13.03 86 GLU C N 1
ATOM 2593 C CA . GLU C 1 86 ? -47.763 34.185 3.108 1.00 13.70 86 GLU C CA 1
ATOM 2594 C C . GLU C 1 86 ? -47.826 32.693 3.442 1.00 13.05 86 GLU C C 1
ATOM 2595 O O . GLU C 1 86 ? -48.563 32.289 4.341 1.00 12.73 86 GLU C O 1
ATOM 2601 N N . VAL C 1 87 ? -47.048 31.878 2.728 1.00 12.44 87 VAL C N 1
ATOM 2602 C CA . VAL C 1 87 ? -46.938 30.442 3.040 1.00 12.49 87 VAL C CA 1
ATOM 2603 C C . VAL C 1 87 ? -46.439 30.273 4.479 1.00 12.56 87 VAL C C 1
ATOM 2604 O O . VAL C 1 87 ? -46.979 29.466 5.237 1.00 12.58 87 VAL C O 1
ATOM 2608 N N . ASN C 1 88 ? -45.424 31.056 4.834 1.00 12.78 88 ASN C N 1
ATOM 2609 C CA . ASN C 1 88 ? -44.801 31.010 6.156 1.00 13.37 88 ASN C CA 1
ATOM 2610 C C . ASN C 1 88 ? -45.763 31.396 7.293 1.00 13.64 88 ASN C C 1
ATOM 2611 O O . ASN C 1 88 ? -45.656 30.856 8.399 1.00 13.69 88 ASN C O 1
ATOM 2616 N N . GLU C 1 89 ? -46.691 32.320 7.029 1.00 14.09 89 GLU C N 1
ATOM 2617 C CA . GLU C 1 89 ? -47.729 32.678 8.011 1.00 14.69 89 GLU C CA 1
ATOM 2618 C C . GLU C 1 89 ? -48.557 31.475 8.422 1.00 13.85 89 GLU C C 1
ATOM 2619 O O . GLU C 1 89 ? -48.817 31.279 9.603 1.00 13.63 89 GLU C O 1
ATOM 2625 N N . VAL C 1 90 ? -48.974 30.683 7.439 1.00 13.02 90 VAL C N 1
ATOM 2626 C CA . VAL C 1 90 ? -49.759 29.481 7.695 1.00 12.45 90 VAL C CA 1
ATOM 2627 C C . VAL C 1 90 ? -48.869 28.398 8.310 1.00 11.72 90 VAL C C 1
ATOM 2628 O O . VAL C 1 90 ? -49.240 27.784 9.304 1.00 11.70 90 VAL C O 1
ATOM 2632 N N . TYR C 1 91 ? -47.689 28.201 7.724 1.00 10.91 91 TYR C N 1
ATOM 2633 C CA . TYR C 1 91 ? -46.678 27.261 8.238 1.00 10.43 91 TYR C CA 1
ATOM 2634 C C . TYR C 1 91 ? -46.449 27.442 9.736 1.00 10.51 91 TYR C C 1
ATOM 2635 O O . TYR C 1 91 ? -46.419 26.472 10.497 1.00 10.26 91 TYR C O 1
ATOM 2644 N N . GLY C 1 92 ? -46.308 28.699 10.147 1.00 10.73 92 GLY C N 1
ATOM 2645 C CA . GLY C 1 92 ? -46.066 29.041 11.541 1.00 11.29 92 GLY C CA 1
ATOM 2646 C C . GLY C 1 92 ? -47.200 28.819 12.515 1.00 11.76 92 GLY C C 1
ATOM 2647 O O . GLY C 1 92 ? -46.972 28.857 13.720 1.00 11.79 92 GLY C O 1
ATOM 2648 N N . GLN C 1 93 ? -48.422 28.616 12.019 1.00 12.62 93 GLN C N 1
ATOM 2649 C CA . GLN C 1 93 ? -49.549 28.247 12.879 1.00 13.65 93 GLN C CA 1
ATOM 2650 C C . GLN C 1 93 ? -49.483 26.776 13.280 1.00 13.77 93 GLN C C 1
ATOM 2651 O O . GLN C 1 93 ? -49.911 26.409 14.375 1.00 14.00 93 GLN C O 1
ATOM 2657 N N . TYR C 1 94 ? -48.934 25.943 12.397 1.00 14.18 94 TYR C N 1
ATOM 2658 C CA . TYR C 1 94 ? -48.810 24.506 12.652 1.00 14.53 94 TYR C CA 1
ATOM 2659 C C . TYR C 1 94 ? -47.509 24.149 13.373 1.00 14.36 94 TYR C C 1
ATOM 2660 O O . TYR C 1 94 ? -47.494 23.222 14.189 1.00 15.00 94 TYR C O 1
ATOM 2669 N N . PHE C 1 95 ? -46.435 24.880 13.069 1.00 14.12 95 PHE C N 1
ATOM 2670 C CA . PHE C 1 95 ? -45.125 24.691 13.695 1.00 14.78 95 PHE C CA 1
ATOM 2671 C C . PHE C 1 95 ? -44.799 25.939 14.530 1.00 16.09 95 PHE C C 1
ATOM 2672 O O . PHE C 1 95 ? -43.841 26.676 14.250 1.00 16.74 95 PHE C O 1
ATOM 2680 N N . ASP C 1 96 ? -45.609 26.174 15.560 1.00 17.78 96 ASP C N 1
ATOM 2681 C CA . ASP C 1 96 ? -45.538 27.440 16.319 1.00 19.44 96 ASP C CA 1
ATOM 2682 C C . ASP C 1 96 ? -44.556 27.395 17.491 1.00 20.45 96 ASP C C 1
ATOM 2683 O O . ASP C 1 96 ? -43.731 28.301 17.637 1.00 21.71 96 ASP C O 1
ATOM 2688 N N A THR C 1 97 ? -44.627 26.348 18.310 0.50 20.52 97 THR C N 1
ATOM 2689 N N B THR C 1 97 ? -44.671 26.346 18.305 0.50 20.52 97 THR C N 1
ATOM 2690 C CA A THR C 1 97 ? -43.689 26.163 19.425 0.50 20.30 97 THR C CA 1
ATOM 2691 C CA B THR C 1 97 ? -43.799 26.096 19.447 0.50 20.28 97 THR C CA 1
ATOM 2692 C C A THR C 1 97 ? -42.750 24.979 19.183 0.50 19.65 97 THR C C 1
ATOM 2693 C C B THR C 1 97 ? -42.758 25.065 19.039 0.50 19.52 97 THR C C 1
ATOM 2694 O O A THR C 1 97 ? -41.607 24.994 19.654 0.50 20.26 97 THR C O 1
ATOM 2695 O O B THR C 1 97 ? -41.554 25.281 19.213 0.50 19.74 97 THR C O 1
ATOM 2702 N N . HIS C 1 98 ? -43.237 23.951 18.483 1.00 18.84 98 HIS C N 1
ATOM 2703 C CA . HIS C 1 98 ? -42.374 22.938 17.887 1.00 17.28 98 HIS C CA 1
ATOM 2704 C C . HIS C 1 98 ? -41.922 23.415 16.499 1.00 15.83 98 HIS C C 1
ATOM 2705 O O . HIS C 1 98 ? -42.756 23.694 15.630 1.00 16.41 98 HIS C O 1
ATOM 2712 N N . LYS C 1 99 ? -40.606 23.475 16.297 1.00 13.61 99 LYS C N 1
ATOM 2713 C CA . LYS C 1 99 ? -39.998 24.153 15.154 1.00 12.51 99 LYS C CA 1
ATOM 2714 C C . LYS C 1 99 ? -38.993 23.243 14.435 1.00 11.20 99 LYS C C 1
ATOM 2715 O O . LYS C 1 99 ? -37.802 23.236 14.770 1.00 10.76 99 LYS C O 1
ATOM 2721 N N . PRO C 1 100 ? -39.461 22.482 13.426 1.00 10.05 100 PRO C N 1
ATOM 2722 C CA . PRO C 1 100 ? -38.567 21.573 12.712 1.00 9.64 100 PRO C CA 1
ATOM 2723 C C . PRO C 1 100 ? -37.421 22.270 11.988 1.00 9.05 100 PRO C C 1
ATOM 2724 O O . PRO C 1 100 ? -37.477 23.470 11.723 1.00 8.91 100 PRO C O 1
ATOM 2728 N N . ALA C 1 101 ? -36.396 21.505 11.638 1.00 8.39 101 ALA C N 1
ATOM 2729 C CA . ALA C 1 101 ? -35.421 21.969 10.658 1.00 8.38 101 ALA C CA 1
ATOM 2730 C C . ALA C 1 101 ? -36.152 22.128 9.334 1.00 8.49 101 ALA C C 1
ATOM 2731 O O . ALA C 1 101 ? -37.102 21.395 9.054 1.00 8.38 101 ALA C O 1
ATOM 2733 N N . ARG C 1 102 ? -35.744 23.099 8.529 1.00 8.62 102 ARG C N 1
ATOM 2734 C CA . ARG C 1 102 ? -36.313 23.209 7.190 1.00 8.97 102 ARG C CA 1
ATOM 2735 C C . ARG C 1 102 ? -35.356 23.781 6.166 1.00 9.06 102 ARG C C 1
ATOM 2736 O O . ARG C 1 102 ? -34.413 24.490 6.502 1.00 8.81 102 ARG C O 1
ATOM 2744 N N . SER C 1 103 ? -35.629 23.448 4.909 1.00 9.17 103 SER C N 1
ATOM 2745 C CA . SER C 1 103 ? -35.011 24.087 3.757 1.00 9.61 103 SER C CA 1
ATOM 2746 C C . SER C 1 103 ? -36.129 24.526 2.839 1.00 9.70 103 SER C C 1
ATOM 2747 O O . SER C 1 103 ? -37.105 23.800 2.664 1.00 9.74 103 SER C O 1
ATOM 2750 N N . CYS C 1 104 ? -35.996 25.727 2.283 1.00 10.06 104 CYS C N 1
ATOM 2751 C CA . CYS C 1 104 ? -36.988 26.282 1.379 1.00 10.35 104 CYS C CA 1
ATOM 2752 C C . CYS C 1 104 ? -36.291 26.801 0.134 1.00 10.29 104 CYS C C 1
ATOM 2753 O O . CYS C 1 104 ? -35.295 27.530 0.227 1.00 10.88 104 CYS C O 1
ATOM 2758 N N . VAL C 1 105 ? -36.796 26.399 -1.027 1.00 9.55 105 VAL C N 1
ATOM 2759 C CA . VAL C 1 105 ? -36.228 26.811 -2.308 1.00 9.29 105 VAL C CA 1
ATOM 2760 C C . VAL C 1 105 ? -37.351 27.101 -3.297 1.00 9.11 105 VAL C C 1
ATOM 2761 O O . VAL C 1 105 ? -38.433 26.500 -3.210 1.00 8.81 105 VAL C O 1
ATOM 2765 N N . GLU C 1 106 ? -37.085 28.011 -4.235 1.00 8.97 106 GLU C N 1
ATOM 2766 C CA . GLU C 1 106 ? -37.990 28.245 -5.353 1.00 8.98 106 GLU C CA 1
ATOM 2767 C C . GLU C 1 106 ? -37.599 27.312 -6.492 1.00 8.92 106 GLU C C 1
ATOM 2768 O O . GLU C 1 106 ? -36.465 27.361 -6.977 1.00 8.97 106 GLU C O 1
ATOM 2774 N N . VAL C 1 107 ? -38.541 26.468 -6.900 1.00 8.96 107 VAL C N 1
ATOM 2775 C CA . VAL C 1 107 ? -38.344 25.562 -8.035 1.00 9.13 107 VAL C CA 1
ATOM 2776 C C . VAL C 1 107 ? -38.869 26.218 -9.312 1.00 9.27 107 VAL C C 1
ATOM 2777 O O . VAL C 1 107 ? -39.563 27.243 -9.265 1.00 9.39 107 VAL C O 1
ATOM 2781 N N . ALA C 1 108 ? -38.548 25.620 -10.455 1.00 9.51 108 ALA C N 1
ATOM 2782 C CA . ALA C 1 108 ? -39.078 26.090 -11.732 1.00 9.83 108 ALA C CA 1
ATOM 2783 C C . ALA C 1 108 ? -40.567 25.775 -11.863 1.00 9.93 108 ALA C C 1
ATOM 2784 O O . ALA C 1 108 ? -41.349 26.600 -12.332 1.00 10.51 108 ALA C O 1
ATOM 2786 N N . ARG C 1 109 ? -40.963 24.579 -11.433 1.00 9.99 109 ARG C N 1
ATOM 2787 C CA . ARG C 1 109 ? -42.331 24.116 -11.607 1.00 10.02 109 ARG C CA 1
ATOM 2788 C C . ARG C 1 109 ? -42.617 22.947 -10.681 1.00 9.84 109 ARG C C 1
ATOM 2789 O O . ARG C 1 109 ? -41.717 22.163 -10.384 1.00 9.82 109 ARG C O 1
ATOM 2797 N N . LEU C 1 110 ? -43.869 22.828 -10.247 1.00 9.57 110 LEU C N 1
ATOM 2798 C CA . LEU C 1 110 ? -44.307 21.734 -9.387 1.00 9.66 110 LEU C CA 1
ATOM 2799 C C . LEU C 1 110 ? -45.353 20.873 -10.089 1.00 9.78 110 LEU C C 1
ATOM 2800 O O . LEU C 1 110 ? -45.940 21.306 -11.071 1.00 9.55 110 LEU C O 1
ATOM 2805 N N . PRO C 1 111 ? -45.581 19.643 -9.595 1.00 9.96 111 PRO C N 1
ATOM 2806 C CA . PRO C 1 111 ? -46.667 18.813 -10.109 1.00 10.21 111 PRO C CA 1
ATOM 2807 C C . PRO C 1 111 ? -47.992 19.567 -10.118 1.00 10.40 111 PRO C C 1
ATOM 2808 O O . PRO C 1 111 ? -48.281 20.319 -9.182 1.00 9.99 111 PRO C O 1
ATOM 2812 N N . LYS C 1 112 ? -48.748 19.402 -11.206 1.00 10.72 112 LYS C N 1
ATOM 2813 C CA . LYS C 1 112 ? -50.041 20.073 -11.405 1.00 11.34 112 LYS C CA 1
ATOM 2814 C C . LYS C 1 112 ? -49.956 21.604 -11.336 1.00 10.92 112 LYS C C 1
ATOM 2815 O O . LYS C 1 112 ? -50.954 22.273 -11.069 1.00 10.85 112 LYS C O 1
ATOM 2821 N N . ASP C 1 113 ? -48.763 22.152 -11.582 1.00 10.47 113 ASP C N 1
ATOM 2822 C CA . ASP C 1 113 ? -48.494 23.576 -11.426 1.00 10.31 113 ASP C CA 1
ATOM 2823 C C . ASP C 1 113 ? -48.924 24.137 -10.071 1.00 10.27 113 ASP C C 1
ATOM 2824 O O . ASP C 1 113 ? -49.375 25.283 -9.954 1.00 10.29 113 ASP C O 1
ATOM 2829 N N . ALA C 1 114 ? -48.734 23.316 -9.039 1.00 10.34 114 ALA C N 1
ATOM 2830 C CA . ALA C 1 114 ? -48.997 23.717 -7.668 1.00 10.47 114 ALA C CA 1
ATOM 2831 C C . ALA C 1 114 ? -48.122 24.915 -7.267 1.00 10.60 114 ALA C C 1
ATOM 2832 O O . ALA C 1 114 ? -47.009 25.079 -7.773 1.00 10.49 114 ALA C O 1
ATOM 2834 N N . LEU C 1 115 ? -48.630 25.748 -6.363 1.00 10.93 115 LEU C N 1
ATOM 2835 C CA . LEU C 1 115 ? -47.881 26.923 -5.904 1.00 11.05 115 LEU C CA 1
ATOM 2836 C C . LEU C 1 115 ? -46.873 26.584 -4.806 1.00 10.64 115 LEU C C 1
ATOM 2837 O O . LEU C 1 115 ? -45.918 27.325 -4.582 1.00 10.30 115 LEU C O 1
ATOM 2842 N N . VAL C 1 116 ? -47.097 25.467 -4.127 1.00 10.24 116 VAL C N 1
ATOM 2843 C CA . VAL C 1 116 ? -46.228 25.036 -3.048 1.00 10.14 116 VAL C CA 1
ATOM 2844 C C . VAL C 1 116 ? -46.367 23.530 -2.851 1.00 9.88 116 VAL C C 1
ATOM 2845 O O . VAL C 1 116 ? -47.437 22.964 -3.096 1.00 9.75 116 VAL C O 1
ATOM 2849 N N . GLU C 1 117 ? -45.273 22.894 -2.436 1.00 9.74 117 GLU C N 1
ATOM 2850 C CA . GLU C 1 117 ? -45.250 21.478 -2.091 1.00 10.09 117 GLU C CA 1
ATOM 2851 C C . GLU C 1 117 ? -44.391 21.309 -0.851 1.00 9.64 117 GLU C C 1
ATOM 2852 O O . GLU C 1 117 ? -43.295 21.846 -0.796 1.00 9.67 117 GLU C O 1
ATOM 2858 N N . ILE C 1 118 ? -44.881 20.569 0.141 1.00 8.98 118 ILE C N 1
ATOM 2859 C CA . ILE C 1 118 ? -44.145 20.387 1.398 1.00 8.92 118 ILE C CA 1
ATOM 2860 C C . ILE C 1 118 ? -44.049 18.902 1.741 1.00 8.70 118 ILE C C 1
ATOM 2861 O O . ILE C 1 118 ? -45.053 18.200 1.737 1.00 8.42 118 ILE C O 1
ATOM 2866 N N . GLU C 1 119 ? -42.838 18.440 2.046 1.00 8.87 119 GLU C N 1
ATOM 2867 C CA . GLU C 1 119 ? -42.608 17.071 2.514 1.00 9.04 119 GLU C CA 1
ATOM 2868 C C . GLU C 1 119 ? -42.075 17.153 3.937 1.00 8.69 119 GLU C C 1
ATOM 2869 O O . GLU C 1 119 ? -41.418 18.133 4.284 1.00 8.65 119 GLU C O 1
ATOM 2875 N N . VAL C 1 120 ? -42.376 16.146 4.753 1.00 8.26 120 VAL C N 1
ATOM 2876 C CA . VAL C 1 120 ? -41.919 16.103 6.143 1.00 8.13 120 VAL C CA 1
ATOM 2877 C C . VAL C 1 120 ? -41.331 14.748 6.516 1.00 8.14 120 VAL C C 1
ATOM 2878 O O . VAL C 1 120 ? -41.656 13.723 5.916 1.00 8.01 120 VAL C O 1
ATOM 2882 N N . ILE C 1 121 ? -40.478 14.774 7.537 1.00 8.14 121 ILE C N 1
ATOM 2883 C CA . ILE C 1 121 ? -39.953 13.584 8.194 1.00 8.30 121 ILE C CA 1
ATOM 2884 C C . ILE C 1 121 ? -40.319 13.758 9.663 1.00 8.46 121 ILE C C 1
ATOM 2885 O O . ILE C 1 121 ? -40.119 14.842 10.220 1.00 8.52 121 ILE C O 1
ATOM 2890 N N . ALA C 1 122 ? -40.856 12.708 10.285 1.00 8.76 122 ALA C N 1
ATOM 2891 C CA . ALA C 1 122 ? -41.350 12.795 11.653 1.00 9.10 122 ALA C CA 1
ATOM 2892 C C . ALA C 1 122 ? -41.034 11.553 12.473 1.00 9.59 122 ALA C C 1
ATOM 2893 O O . ALA C 1 122 ? -40.895 10.455 11.938 1.00 9.62 122 ALA C O 1
ATOM 2895 N N . LEU C 1 123 ? -40.923 11.757 13.781 1.00 10.12 123 LEU C N 1
ATOM 2896 C CA . LEU C 1 123 ? -40.753 10.674 14.741 1.00 10.84 123 LEU C CA 1
ATOM 2897 C C . LEU C 1 123 ? -42.101 10.020 15.028 1.00 11.71 123 LEU C C 1
ATOM 2898 O O . LEU C 1 123 ? -43.097 10.712 15.216 1.00 11.32 123 LEU C O 1
ATOM 2903 N N . VAL C 1 124 ? -42.102 8.688 15.060 1.00 13.25 124 VAL C N 1
ATOM 2904 C CA . VAL C 1 124 ? -43.227 7.884 15.522 1.00 15.14 124 VAL C CA 1
ATOM 2905 C C . VAL C 1 124 ? -42.885 7.449 16.949 1.00 17.13 124 VAL C C 1
ATOM 2906 O O . VAL C 1 124 ? -42.060 6.550 17.152 1.00 18.07 124 VAL C O 1
ATOM 2910 N N . LYS C 1 125 ? -43.494 8.112 17.925 1.00 19.36 125 LYS C N 1
ATOM 2911 C CA . LYS C 1 125 ? -43.274 7.799 19.341 1.00 21.45 125 LYS C CA 1
ATOM 2912 C C . LYS C 1 125 ? -44.013 6.532 19.768 1.00 22.57 125 LYS C C 1
ATOM 2913 O O . LYS C 1 125 ? -44.927 6.045 19.091 1.00 23.60 125 LYS C O 1
#

Solvent-accessible surface area: 14441 Å² total; per-residue (Å²): 114,110,31,0,129,14,184,133,2,11,61,32,144,30,12,49,4,9,0,4,29,2,86,58,17,0,8,0,4,16,10,17,0,19,33,63,92,41,115,63,21,133,55,84,8,70,82,16,0,59,28,0,0,54,0,0,96,12,0,0,100,89,4,46,8,38,20,82,22,0,1,12,0,7,0,6,0,32,57,26,122,46,39,75,55,0,36,95,0,1,20,100,51,1,78,111,27,92,0,0,19,2,10,1,25,2,48,73,2,34,140,86,2,55,0,3,0,24,1,23,0,12,34,192,97,134,65,7,122,9,162,114,2,16,54,34,145,36,17,49,12,6,0,3,19,2,88,56,15,0,8,1,3,16,11,18,0,21,26,60,100,37,94,50,28,146,31,72,10,55,95,15,0,63,29,0,0,57,0,0,98,14,0,0,97,98,5,47,8,34,15,106,14,0,0,14,0,11,2,6,1,34,55,18,122,50,60,74,75,3,32,84,0,0,20,99,51,1,93,125,35,75,0,0,19,2,7,0,25,2,50,74,1,35,133,83,1,55,0,4,0,28,2,25,0,22,30,212,97,132,38,5,129,18,183,135,2,16,55,30,142,31,12,51,5,9,0,2,24,3,90,60,18,0,9,1,3,15,12,16,0,19,33,58,100,46,114,56,22,141,32,96,8,73,99,17,0,70,32,0,0,54,0,0,94,14,0,0,94,99,5,49,8,33,15,108,21,0,2,12,0,9,0,7,0,31,56,26,122,49,35,71,71,0,38,95,2,1,20,125,51,0,80,126,41,73,0,0,20,2,10,1,24,2,48,70,1,28,128,82,2,55,0,5,0,25,2,25,0,22,34,208

Radius of gyration: 18.86 Å; Cα contacts (8 Å, |Δi|>4): 972; chains: 3; bounding box: 50×46×47 Å